Protein AF-A0A2Z4LRE9-F1 (afdb_monomer_lite)

Sequence (389 aa):
MIFDFIHDRKFKEILERDYNELTSCFTTKSSKSILLLSGSIVESVLTDFFIENLPTGKSKNDILKSNLGTLLDFAETVKLITSKEKQLAVIIKDYRNLIHPGKEVRTKEEFDFETAKLAKILLDIILKKLRTNHFDKYGYSANETLEKLKNDWEFQSVYGMVITKLHKNEREKLLTELIKIEQTIKSNFEHYKLMSDYDPKSEISELGNLEEIKPRIQELKPLLSNDIITDQLAELKDAVIRGESIKVLSLYNLFHEEIGQLDKDDQEMIAIYMLSLYESIFEDSRDLANDKTYSTIGKYIHTKRGKEKLQTLAEFCVVHFGGDEWHVGHQMDVFQQIFNSVSTDTQDDLKKGITDFMPKERDKVSKYGLWPFYDEAVKRNIIDEKYSS

Organism: NCBI:txid1383885

Structure (mmCIF, N/CA/C/O backbone):
data_AF-A0A2Z4LRE9-F1
#
_entry.id   AF-A0A2Z4LRE9-F1
#
loop_
_atom_site.group_PDB
_atom_site.id
_atom_site.type_symbol
_atom_site.label_atom_id
_atom_site.label_alt_id
_atom_site.label_comp_id
_atom_site.label_asym_id
_atom_site.label_entity_id
_atom_site.label_seq_id
_atom_site.pdbx_PDB_ins_code
_atom_site.Cartn_x
_atom_site.Cartn_y
_atom_site.Cartn_z
_atom_site.occupancy
_atom_site.B_iso_or_equiv
_atom_site.auth_seq_id
_atom_site.auth_comp_id
_atom_site.auth_asym_id
_atom_site.auth_atom_id
_atom_site.pdbx_PDB_model_num
ATOM 1 N N . MET A 1 1 ? -9.048 7.027 18.009 1.00 56.84 1 MET A N 1
ATOM 2 C CA . MET A 1 1 ? -10.535 6.994 17.933 1.00 56.84 1 MET A CA 1
ATOM 3 C C . MET A 1 1 ? -11.052 6.179 19.115 1.00 56.84 1 MET A C 1
ATOM 5 O O . MET A 1 1 ? -10.321 5.309 19.557 1.00 56.84 1 MET A O 1
ATOM 9 N N . ILE A 1 2 ? -12.256 6.433 19.650 1.00 72.38 2 ILE A N 1
ATOM 10 C CA . ILE A 1 2 ? -12.748 5.760 20.881 1.00 72.38 2 ILE A CA 1
ATOM 11 C C . ILE A 1 2 ? -12.855 4.233 20.716 1.00 72.38 2 ILE A C 1
ATOM 13 O O . ILE A 1 2 ? -12.586 3.515 21.669 1.00 72.38 2 ILE A O 1
ATOM 17 N N . PHE A 1 3 ? -13.177 3.748 19.513 1.00 84.44 3 PHE A N 1
ATOM 18 C CA . PHE A 1 3 ? -13.385 2.327 19.196 1.00 84.44 3 PHE A CA 1
ATOM 19 C C . PHE A 1 3 ? -12.357 1.789 18.190 1.00 84.44 3 PHE A C 1
ATOM 21 O O . PHE A 1 3 ? -12.672 0.972 17.328 1.00 84.44 3 PHE A O 1
ATOM 28 N N . ASP A 1 4 ? -11.117 2.280 18.245 1.00 71.12 4 ASP A N 1
ATOM 29 C CA . ASP A 1 4 ? -10.051 1.804 17.355 1.00 71.12 4 ASP A CA 1
ATOM 30 C C . ASP A 1 4 ? -9.675 0.331 17.581 1.00 71.12 4 ASP A C 1
ATOM 32 O O . ASP A 1 4 ? -9.258 -0.324 16.632 1.00 71.12 4 ASP A O 1
ATOM 36 N N . PHE A 1 5 ? -9.911 -0.194 18.781 1.00 75.38 5 PHE A N 1
ATOM 37 C CA . PHE A 1 5 ? -9.642 -1.573 19.192 1.00 75.38 5 PHE A CA 1
ATOM 38 C C . PHE A 1 5 ? -10.767 -2.585 18.868 1.00 75.38 5 PHE A C 1
ATOM 40 O O . PHE A 1 5 ? -10.692 -3.728 19.310 1.00 75.38 5 PHE A O 1
ATOM 47 N N . ILE A 1 6 ? -11.815 -2.181 18.138 1.00 81.62 6 ILE A N 1
ATOM 48 C CA . ILE A 1 6 ? -12.929 -3.061 17.735 1.00 81.62 6 ILE A CA 1
ATOM 49 C C . ILE A 1 6 ? -12.593 -3.803 16.433 1.00 81.62 6 ILE A C 1
ATOM 51 O O . ILE A 1 6 ? -12.037 -3.217 15.497 1.00 81.62 6 ILE A O 1
ATOM 55 N N . HIS A 1 7 ? -12.928 -5.093 16.385 1.00 69.38 7 HIS A N 1
ATOM 56 C CA . HIS A 1 7 ? -12.509 -6.047 15.363 1.00 69.38 7 HIS A CA 1
ATOM 57 C C . HIS A 1 7 ? -13.444 -6.046 14.152 1.00 69.38 7 HIS A C 1
ATOM 59 O O . HIS A 1 7 ? -13.005 -5.860 13.017 1.00 69.38 7 HIS A O 1
ATOM 65 N N . ASP A 1 8 ? -14.741 -6.227 14.379 1.00 78.31 8 ASP A N 1
ATOM 66 C CA . ASP A 1 8 ? -15.731 -6.292 13.313 1.00 78.31 8 ASP A CA 1
ATOM 67 C C . ASP A 1 8 ? -16.181 -4.880 12.904 1.00 78.31 8 ASP A C 1
ATOM 69 O O . ASP A 1 8 ? -16.630 -4.064 13.716 1.00 78.31 8 ASP A O 1
ATOM 73 N N . ARG A 1 9 ? -16.073 -4.580 11.604 1.00 76.88 9 ARG A N 1
ATOM 74 C CA . ARG A 1 9 ? -16.429 -3.268 11.048 1.00 76.88 9 ARG A CA 1
ATOM 75 C C . ARG A 1 9 ? -17.883 -2.886 11.335 1.00 76.88 9 ARG A C 1
ATOM 77 O O . ARG A 1 9 ? -18.144 -1.723 11.629 1.00 76.88 9 ARG A O 1
ATOM 84 N N . LYS A 1 10 ? -18.821 -3.838 11.292 1.00 84.44 10 LYS A N 1
ATOM 85 C CA . LYS A 1 10 ? -20.236 -3.563 11.586 1.00 84.44 10 LYS A CA 1
ATOM 86 C C . LYS A 1 10 ? -20.422 -3.245 13.063 1.00 84.44 10 LYS A C 1
ATOM 88 O O . LYS A 1 10 ? -21.151 -2.312 13.382 1.00 84.44 10 LYS A O 1
ATOM 93 N N . PHE A 1 11 ? -19.745 -3.967 13.961 1.00 86.50 11 PHE A N 1
ATOM 94 C CA . PHE A 1 11 ? -19.735 -3.618 15.386 1.00 86.50 11 PHE A CA 1
ATOM 95 C C . PHE A 1 11 ? -19.174 -2.218 15.612 1.00 86.50 11 PHE A C 1
ATOM 97 O O . PHE A 1 11 ? -19.768 -1.446 16.359 1.00 86.50 11 PHE A O 1
ATOM 104 N N . LYS A 1 12 ? -18.077 -1.860 14.938 1.00 84.56 12 LYS A N 1
ATOM 105 C CA . LYS A 1 12 ? -17.486 -0.523 15.036 1.00 84.56 12 LYS A CA 1
ATOM 106 C C . LYS A 1 12 ? -18.455 0.570 14.576 1.00 84.56 12 LYS A C 1
ATOM 108 O O . LYS A 1 12 ? -18.666 1.527 15.314 1.00 84.56 12 LYS A O 1
ATOM 113 N N . GLU A 1 13 ? -19.075 0.411 13.408 1.00 86.75 13 GLU A N 1
ATOM 114 C CA . GLU A 1 13 ? -20.064 1.362 12.877 1.00 86.75 13 GLU A CA 1
ATOM 115 C C . GLU A 1 13 ? -21.269 1.518 13.828 1.00 86.75 13 GLU A C 1
ATOM 117 O O . GLU A 1 13 ? -21.722 2.635 14.087 1.00 86.75 13 GLU A O 1
ATOM 122 N N . ILE A 1 14 ? -21.754 0.411 14.407 1.00 92.31 14 ILE A N 1
ATOM 123 C CA . ILE A 1 14 ? -22.823 0.418 15.418 1.00 92.31 14 ILE A CA 1
ATOM 124 C C . ILE A 1 14 ? -22.378 1.155 16.685 1.00 92.31 14 ILE A C 1
ATOM 126 O O . ILE A 1 14 ? -23.109 2.005 17.184 1.00 92.31 14 ILE A O 1
ATOM 130 N N . LEU A 1 15 ? -21.182 0.863 17.196 1.00 93.62 15 LEU A N 1
ATOM 131 C CA . LEU A 1 15 ? -20.642 1.470 18.412 1.00 93.62 15 LEU A CA 1
ATOM 132 C C . LEU A 1 15 ? -20.422 2.976 18.259 1.00 93.62 15 LEU A C 1
ATOM 134 O O . LEU A 1 15 ? -20.769 3.739 19.158 1.00 93.62 15 LEU A O 1
ATOM 138 N N . GLU A 1 16 ? -19.881 3.419 17.123 1.00 92.50 16 GLU A N 1
ATOM 139 C CA . GLU A 1 16 ? -19.692 4.841 16.825 1.00 92.50 16 GLU A CA 1
ATOM 140 C C . GLU A 1 16 ? -21.036 5.572 16.729 1.00 92.50 16 GLU A C 1
ATOM 142 O O . GLU A 1 16 ? -21.199 6.639 17.326 1.00 92.50 16 GLU A O 1
ATOM 147 N N . ARG A 1 17 ? -22.028 4.975 16.055 1.00 94.56 17 ARG A N 1
ATOM 148 C CA . ARG A 1 17 ? -23.401 5.498 16.013 1.00 94.56 17 ARG A CA 1
ATOM 149 C C . ARG A 1 17 ? -24.005 5.609 17.416 1.00 94.56 17 ARG A C 1
ATOM 151 O O . ARG A 1 17 ? -24.466 6.687 17.789 1.00 94.56 17 ARG A O 1
ATOM 158 N N . ASP A 1 18 ? -23.982 4.528 18.191 1.00 95.69 18 ASP A N 1
ATOM 159 C CA . ASP A 1 18 ? -24.621 4.452 19.510 1.00 95.69 18 ASP A CA 1
ATOM 160 C C . ASP A 1 18 ? -23.946 5.387 20.523 1.00 95.69 18 ASP A C 1
ATOM 162 O O . ASP A 1 18 ? -24.611 5.990 21.364 1.00 95.69 18 ASP A O 1
ATOM 166 N N . TYR A 1 19 ? -22.625 5.563 20.437 1.00 94.62 19 TYR A N 1
ATOM 167 C CA . TYR A 1 19 ? -21.893 6.498 21.292 1.00 94.62 19 TYR A CA 1
ATOM 168 C C . TYR A 1 19 ? -22.161 7.966 20.925 1.00 94.62 19 TYR A C 1
ATOM 170 O O . TYR A 1 19 ? -22.249 8.829 21.807 1.00 94.62 19 TYR A O 1
ATOM 178 N N . ASN A 1 20 ? -22.338 8.268 19.637 1.00 94.81 20 ASN A N 1
ATOM 179 C CA . ASN A 1 20 ? -22.772 9.595 19.200 1.00 94.81 20 ASN A CA 1
ATOM 180 C C . ASN A 1 20 ? -24.191 9.896 19.706 1.00 94.81 20 ASN A C 1
ATOM 182 O O . ASN A 1 20 ? -24.424 10.964 20.275 1.00 94.81 20 ASN A O 1
ATOM 186 N N . GLU A 1 21 ? -25.107 8.931 19.603 1.00 96.56 21 GLU A N 1
ATOM 187 C CA . GLU A 1 21 ? -26.462 9.042 20.154 1.00 96.56 21 GLU A CA 1
ATOM 188 C C . GLU A 1 21 ? -26.450 9.213 21.682 1.00 96.56 21 GLU A C 1
ATOM 190 O O . GLU A 1 21 ? -27.139 10.086 22.217 1.00 96.56 21 GLU A O 1
ATOM 195 N N . LEU A 1 22 ? -25.614 8.446 22.392 1.00 95.88 22 LEU A N 1
ATOM 196 C CA . LEU A 1 22 ? -25.400 8.580 23.834 1.00 95.88 22 LEU A CA 1
ATOM 197 C C . LEU A 1 22 ? -24.969 10.005 24.195 1.00 95.88 22 LEU A C 1
ATOM 199 O O . LEU A 1 22 ? -25.464 10.581 25.165 1.00 95.88 22 LEU A O 1
ATOM 203 N N . THR A 1 23 ? -24.057 10.579 23.411 1.00 94.25 23 THR A N 1
ATOM 204 C CA . THR A 1 23 ? -23.549 11.939 23.612 1.00 94.25 23 THR A CA 1
ATOM 205 C C . THR A 1 23 ? -24.655 12.976 23.418 1.00 94.25 23 THR A C 1
ATOM 207 O O . THR A 1 23 ? -24.805 13.873 24.248 1.00 94.25 23 THR A O 1
ATOM 210 N N . SER A 1 24 ? -25.492 12.823 22.388 1.00 96.25 24 SER A N 1
ATOM 211 C CA . SER A 1 24 ? -26.677 13.668 22.197 1.00 96.25 24 SER A CA 1
ATOM 212 C C . SER A 1 24 ? -27.665 13.549 23.361 1.00 96.25 24 SER A C 1
ATOM 214 O O . SER A 1 24 ? -28.077 14.571 23.910 1.00 96.25 24 SER A O 1
ATOM 216 N N . CYS A 1 25 ? -27.975 12.322 23.798 1.00 96.38 25 CYS A N 1
ATOM 217 C CA . CYS A 1 25 ? -28.848 12.058 24.945 1.00 96.38 25 CYS A CA 1
ATOM 218 C C . CYS A 1 25 ? -28.308 12.686 26.235 1.00 96.38 25 CYS A C 1
ATOM 220 O O . CYS A 1 25 ? -29.076 13.168 27.067 1.00 96.38 25 CYS A O 1
ATOM 222 N N . PHE A 1 26 ? -26.985 12.690 26.407 1.00 95.12 26 PHE A N 1
ATOM 223 C CA . PHE A 1 26 ? -26.325 13.333 27.536 1.00 95.12 26 PHE A CA 1
ATOM 224 C C . PHE A 1 26 ? -26.539 14.850 27.531 1.00 95.12 26 PHE A C 1
ATOM 226 O O . PHE A 1 26 ? -26.926 15.412 28.557 1.00 95.12 26 PHE A O 1
ATOM 233 N N . THR A 1 27 ? -26.383 15.506 26.377 1.00 95.06 27 THR A N 1
ATOM 234 C CA . THR A 1 27 ? -26.631 16.950 26.223 1.00 95.06 27 THR A CA 1
ATOM 235 C C . THR A 1 27 ? -28.100 17.313 26.465 1.00 95.06 27 THR A C 1
ATOM 237 O O . THR A 1 27 ? -28.386 18.337 27.085 1.00 95.06 27 THR A O 1
ATOM 240 N N . THR A 1 28 ? -29.044 16.466 26.043 1.00 96.38 28 THR A N 1
ATOM 241 C CA . THR A 1 28 ? -30.490 16.675 26.253 1.00 96.38 28 THR A CA 1
ATOM 242 C C . THR A 1 28 ? -31.007 16.163 27.599 1.00 96.38 28 THR A C 1
ATOM 244 O O . THR A 1 28 ? -32.202 16.267 27.871 1.00 96.38 28 THR A O 1
ATOM 247 N N . LYS A 1 29 ? -30.131 15.621 28.455 1.00 96.06 29 LYS A N 1
ATOM 248 C CA . LYS A 1 29 ? -30.470 15.030 29.762 1.00 96.06 29 LYS A CA 1
ATOM 249 C C . LYS A 1 29 ? -31.503 13.898 29.693 1.00 96.06 29 LYS A C 1
ATOM 251 O O . LYS A 1 29 ? -32.319 13.720 30.595 1.00 96.06 29 LYS A O 1
ATOM 256 N N . SER A 1 30 ? -31.458 13.096 28.635 1.00 95.19 30 SER A N 1
ATOM 257 C CA . SER A 1 30 ? -32.344 11.948 28.427 1.00 95.19 30 SER A CA 1
ATOM 258 C C . SER A 1 30 ? -31.875 10.734 29.245 1.00 95.19 30 SER A C 1
ATOM 260 O O . SER A 1 30 ? -31.320 9.779 28.702 1.00 95.19 30 SER A O 1
ATOM 262 N N . SER A 1 31 ? -32.093 10.769 30.566 1.00 93.44 31 SER A N 1
ATOM 263 C CA . SER A 1 31 ? -31.517 9.826 31.542 1.00 93.44 31 SER A CA 1
ATOM 264 C C . SER A 1 31 ? -31.721 8.352 31.196 1.00 93.44 31 SER A C 1
ATOM 266 O O . SER A 1 31 ? -30.763 7.584 31.211 1.00 93.44 31 SER A O 1
ATOM 268 N N . LYS A 1 32 ? -32.944 7.953 30.821 1.00 90.06 32 LYS A N 1
ATOM 269 C CA . LYS A 1 32 ? -33.243 6.553 30.482 1.00 90.06 32 LYS A CA 1
ATOM 270 C C . LYS A 1 32 ? -32.414 6.081 29.285 1.00 90.06 32 LYS A C 1
ATOM 272 O O . LYS A 1 32 ? -31.768 5.045 29.371 1.00 90.06 32 LYS A O 1
ATOM 277 N N . SER A 1 33 ? -32.358 6.863 28.208 1.00 93.62 33 SER A N 1
ATOM 278 C CA . SER A 1 33 ? -31.571 6.530 27.013 1.00 93.62 33 SER A CA 1
ATOM 279 C C . SER A 1 33 ? -30.080 6.413 27.319 1.00 93.62 33 SER A C 1
ATOM 281 O O . SER A 1 33 ? -29.439 5.475 26.855 1.00 93.62 33 SER A O 1
ATOM 283 N N . ILE A 1 34 ? -29.539 7.304 28.159 1.00 94.75 34 ILE A N 1
ATOM 284 C CA . ILE A 1 34 ? -28.129 7.255 28.573 1.00 94.75 34 ILE A CA 1
ATOM 285 C C . ILE A 1 34 ? -27.811 5.928 29.273 1.00 94.75 34 ILE A C 1
ATOM 287 O O . ILE A 1 34 ? -26.813 5.284 28.951 1.00 94.75 34 ILE A O 1
ATOM 291 N N . LEU A 1 35 ? -28.669 5.497 30.203 1.00 91.44 35 LEU A N 1
ATOM 292 C CA . LEU A 1 35 ? -28.510 4.231 30.924 1.00 91.44 35 LEU A CA 1
ATOM 293 C C . LEU A 1 35 ? -28.555 3.023 29.975 1.00 91.44 35 LEU A C 1
ATOM 295 O O . LEU A 1 35 ? -27.710 2.130 30.062 1.00 91.44 35 LEU A O 1
ATOM 299 N N . LEU A 1 36 ? -29.515 3.015 29.044 1.00 91.25 36 LEU A N 1
ATOM 300 C CA . LEU A 1 36 ? -29.693 1.937 28.067 1.00 91.25 36 LEU A CA 1
ATOM 301 C C . LEU A 1 36 ? -28.503 1.817 27.114 1.00 91.25 36 LEU A C 1
ATOM 303 O O . LEU A 1 36 ? -27.931 0.732 26.978 1.00 91.25 36 LEU A O 1
ATOM 307 N N . LEU A 1 37 ? -28.119 2.931 26.490 1.00 93.69 37 LEU A N 1
ATOM 308 C CA . LEU A 1 37 ? -27.018 2.983 25.533 1.00 93.69 37 LEU A CA 1
ATOM 309 C C . LEU A 1 37 ? -25.689 2.644 26.211 1.00 93.69 37 LEU A C 1
ATOM 311 O O . LEU A 1 37 ? -24.919 1.865 25.660 1.00 93.69 37 LEU A O 1
ATOM 315 N N . SER A 1 38 ? -25.456 3.110 27.445 1.00 93.25 38 SER A N 1
ATOM 316 C CA . SER A 1 38 ? -24.237 2.760 28.191 1.00 93.25 38 SER A CA 1
ATOM 317 C C . SER A 1 38 ? -24.090 1.248 28.371 1.00 93.25 38 SER A C 1
ATOM 319 O O . SER A 1 38 ? -23.017 0.699 28.130 1.00 93.25 38 SER A O 1
ATOM 321 N N . GLY A 1 39 ? -25.169 0.545 28.732 1.00 91.88 39 GLY A N 1
ATOM 322 C CA . GLY A 1 39 ? -25.138 -0.915 28.845 1.00 91.88 39 GLY A CA 1
ATOM 323 C C . GLY A 1 39 ? -24.977 -1.630 27.505 1.00 91.88 39 GLY A C 1
ATOM 324 O O . GLY A 1 39 ? -24.231 -2.604 27.425 1.00 91.88 39 GLY A O 1
ATOM 325 N N . SER A 1 40 ? -25.644 -1.140 26.457 1.00 92.31 40 SER A N 1
ATOM 326 C CA . SER A 1 40 ? -25.550 -1.705 25.103 1.00 92.31 40 SER A CA 1
ATOM 327 C C . SER A 1 40 ? -24.138 -1.591 24.520 1.00 92.31 40 SER A C 1
ATOM 329 O O . SER A 1 40 ? -23.632 -2.542 23.923 1.00 92.31 40 SER A O 1
ATOM 331 N N . ILE A 1 41 ? -23.471 -0.454 24.742 1.00 94.19 41 ILE A N 1
ATOM 332 C CA . ILE A 1 41 ? -22.109 -0.202 24.262 1.00 94.19 41 ILE A CA 1
ATOM 333 C C . ILE A 1 41 ? -21.116 -1.135 24.963 1.00 94.19 41 ILE A C 1
ATOM 335 O O . ILE A 1 41 ? -20.341 -1.797 24.279 1.00 94.19 41 ILE A O 1
ATOM 339 N N . VAL A 1 42 ? -21.161 -1.266 26.300 1.00 91.69 42 VAL A N 1
ATOM 340 C CA . VAL A 1 42 ? -20.273 -2.215 27.011 1.00 91.69 42 VAL A CA 1
ATOM 341 C C . VAL A 1 42 ? -20.499 -3.649 26.526 1.00 91.69 42 VAL A C 1
ATOM 343 O O . VAL A 1 42 ? -19.534 -4.373 26.289 1.00 91.69 42 VAL A O 1
ATOM 346 N N . GLU A 1 43 ? -21.760 -4.061 26.353 1.00 92.56 43 GLU A N 1
ATOM 347 C CA . GLU A 1 43 ? -22.096 -5.396 25.841 1.00 92.56 43 GLU A CA 1
ATOM 348 C C . GLU A 1 43 ? -21.514 -5.623 24.446 1.00 92.56 43 GLU A C 1
ATOM 350 O O . GLU A 1 43 ? -20.870 -6.644 24.211 1.00 92.56 43 GLU A O 1
ATOM 355 N N . SER A 1 44 ? -21.685 -4.657 23.546 1.00 93.12 44 SER A N 1
ATOM 356 C CA . SER A 1 44 ? -21.213 -4.744 22.164 1.00 93.12 44 SER A CA 1
ATOM 357 C C . SER A 1 44 ? -19.687 -4.808 22.082 1.00 93.12 44 SER A C 1
ATOM 359 O O . SER A 1 44 ? -19.153 -5.641 21.355 1.00 93.12 44 SER A O 1
ATOM 361 N N . VAL A 1 45 ? -18.979 -4.006 22.884 1.00 90.88 45 VAL A N 1
ATOM 362 C CA . VAL A 1 45 ? -17.509 -4.030 22.951 1.00 90.88 45 VAL A CA 1
ATOM 363 C C . VAL A 1 45 ? -16.987 -5.375 23.460 1.00 90.88 45 VAL A C 1
ATOM 365 O O . VAL A 1 45 ? -16.063 -5.941 22.880 1.00 90.88 45 VAL A O 1
ATOM 368 N N . LEU A 1 46 ? -17.567 -5.908 24.538 1.00 90.81 46 LEU A N 1
ATOM 369 C CA . LEU A 1 46 ? -17.145 -7.206 25.071 1.00 90.81 46 LEU A CA 1
ATOM 370 C C . LEU A 1 46 ? -17.508 -8.358 24.129 1.00 90.81 46 LEU A C 1
ATOM 372 O O . LEU A 1 46 ? -16.763 -9.330 24.039 1.00 90.81 46 LEU A O 1
ATOM 376 N N . THR A 1 47 ? -18.638 -8.251 23.429 1.00 92.56 47 THR A N 1
ATOM 377 C CA . THR A 1 47 ? -19.062 -9.238 22.430 1.00 92.56 47 THR A CA 1
ATOM 378 C C . THR A 1 47 ? -18.039 -9.326 21.308 1.00 92.56 47 THR A C 1
ATOM 380 O O . THR A 1 47 ? -17.541 -10.416 21.043 1.00 92.56 47 THR A O 1
ATOM 383 N N . ASP A 1 48 ? -17.682 -8.193 20.701 1.00 89.38 48 ASP A N 1
ATOM 384 C CA . ASP A 1 48 ? -16.650 -8.124 19.664 1.00 89.38 48 ASP A CA 1
ATOM 385 C C . ASP A 1 48 ? -15.322 -8.727 20.152 1.00 89.38 48 ASP A C 1
ATOM 387 O O . ASP A 1 48 ? -14.791 -9.648 19.532 1.00 89.38 48 ASP A O 1
ATOM 391 N N . PHE A 1 49 ? -14.862 -8.315 21.339 1.00 86.06 49 PHE A N 1
ATOM 392 C CA . PHE A 1 49 ? -13.636 -8.837 21.939 1.00 86.06 49 PHE A CA 1
ATOM 393 C C . PHE A 1 49 ? -13.637 -10.369 22.068 1.00 86.06 49 PHE A C 1
ATOM 395 O O . PHE A 1 49 ? -12.661 -11.025 21.701 1.00 86.06 49 PHE A O 1
ATOM 402 N N . PHE A 1 50 ? -14.716 -10.959 22.595 1.00 88.94 50 PHE A N 1
ATOM 403 C CA . PHE A 1 50 ? -14.792 -12.403 22.841 1.00 88.94 50 PHE A CA 1
ATOM 404 C C . PHE A 1 50 ? -15.119 -13.234 21.604 1.00 88.94 50 PHE A C 1
ATOM 406 O O . PHE A 1 50 ? -14.837 -14.429 21.610 1.00 88.94 50 PHE A O 1
ATOM 413 N N . ILE A 1 51 ? -15.694 -12.644 20.555 1.00 87.50 51 ILE A N 1
ATOM 414 C CA . ILE A 1 51 ? -15.854 -13.321 19.263 1.00 87.50 51 ILE A CA 1
ATOM 415 C C . ILE A 1 51 ? -14.485 -13.679 18.684 1.00 87.50 51 ILE A C 1
ATOM 417 O O . ILE A 1 51 ? -14.315 -14.781 18.164 1.00 87.50 51 ILE A O 1
ATOM 421 N N . GLU A 1 52 ? -13.523 -12.773 18.826 1.00 77.56 52 GLU A N 1
ATOM 422 C CA . GLU A 1 52 ? -12.156 -12.954 18.337 1.00 77.56 52 GLU A CA 1
ATOM 423 C C . GLU A 1 52 ? -11.272 -13.679 19.359 1.00 77.56 52 GLU A C 1
ATOM 425 O O . GLU A 1 52 ? -10.370 -14.434 19.003 1.00 77.56 52 GLU A O 1
ATOM 430 N N . ASN A 1 53 ? -11.577 -13.529 20.650 1.00 78.88 53 ASN A N 1
ATOM 431 C CA . ASN A 1 53 ? -10.865 -14.170 21.752 1.00 78.88 53 ASN A CA 1
ATOM 432 C C . ASN A 1 53 ? -11.765 -15.177 22.471 1.00 78.88 53 ASN A C 1
ATOM 434 O O . ASN A 1 53 ? -12.083 -15.002 23.651 1.00 78.88 53 ASN A O 1
ATOM 438 N N . LEU A 1 54 ? -12.187 -16.224 21.756 1.00 83.94 54 LEU A N 1
ATOM 439 C CA . LEU A 1 54 ? -13.130 -17.209 22.287 1.00 83.94 54 LEU A CA 1
ATOM 440 C C . LEU A 1 54 ? -12.645 -17.779 23.634 1.00 83.94 54 LEU A C 1
ATOM 442 O O . LEU A 1 54 ? -11.571 -18.385 23.699 1.00 83.94 54 LEU A O 1
ATOM 446 N N . PRO A 1 55 ? -13.433 -17.636 24.717 1.00 85.44 55 PRO A N 1
ATOM 447 C CA . PRO A 1 55 ? -13.171 -18.334 25.965 1.00 85.44 55 PRO A CA 1
ATOM 448 C C . PRO A 1 55 ? -13.113 -19.846 25.728 1.00 85.44 55 PRO A C 1
ATOM 450 O O . PRO A 1 55 ? -13.849 -20.384 24.898 1.00 85.44 55 PRO A O 1
ATOM 453 N N . THR A 1 56 ? -12.268 -20.548 26.484 1.00 85.19 56 THR A N 1
ATOM 454 C CA . THR A 1 56 ? -12.065 -21.995 26.334 1.00 85.19 56 THR A CA 1
ATOM 455 C C . THR A 1 56 ? -13.397 -22.753 26.308 1.00 85.19 56 THR A C 1
ATOM 457 O O . THR A 1 56 ? -14.182 -22.687 27.255 1.00 85.19 56 THR A O 1
ATOM 460 N N . GLY A 1 57 ? -13.646 -23.484 25.217 1.00 86.12 57 GLY A N 1
ATOM 461 C CA . GLY A 1 57 ? -14.862 -24.283 25.035 1.00 86.12 57 GLY A CA 1
ATOM 462 C C . GLY A 1 57 ? -16.113 -23.499 24.617 1.00 86.12 57 GLY A C 1
ATOM 463 O O . GLY A 1 57 ? -17.211 -24.043 24.717 1.00 86.12 57 GLY A O 1
ATOM 464 N N . LYS A 1 58 ? -15.982 -22.242 24.171 1.00 90.06 58 LYS A N 1
ATOM 465 C CA . LYS A 1 58 ? -17.085 -21.431 23.632 1.00 90.06 58 LYS A CA 1
ATOM 466 C C . LYS A 1 58 ? -16.949 -21.222 22.128 1.00 90.06 58 LYS A C 1
ATOM 468 O O . LYS A 1 58 ? -15.849 -21.086 21.605 1.00 90.06 58 LYS A O 1
ATOM 473 N N . SER A 1 59 ? -18.085 -21.176 21.443 1.00 91.00 59 SER A N 1
ATOM 474 C CA . SER A 1 59 ? -18.192 -20.817 20.028 1.00 91.00 59 SER A CA 1
ATOM 475 C C . SER A 1 59 ? -18.615 -19.357 19.848 1.00 91.00 59 SER A C 1
ATOM 477 O O . SER A 1 59 ? -19.193 -18.747 20.750 1.00 91.00 59 SER A O 1
ATOM 479 N N . LYS A 1 60 ? -18.420 -18.807 18.643 1.00 88.50 60 LYS A N 1
ATOM 480 C CA . LYS A 1 60 ? -18.906 -17.465 18.265 1.00 88.50 60 LYS A CA 1
ATOM 481 C C . LYS A 1 60 ? -20.408 -17.295 18.528 1.00 88.50 60 LYS A C 1
ATOM 483 O O . LYS A 1 60 ? -20.840 -16.259 19.025 1.00 88.50 60 LYS A O 1
ATOM 488 N N . ASN A 1 61 ? -21.198 -18.337 18.264 1.00 90.88 61 ASN A N 1
ATOM 489 C CA . ASN A 1 61 ? -22.636 -18.337 18.537 1.00 90.88 61 ASN A CA 1
ATOM 490 C C . ASN A 1 61 ? -22.964 -18.291 20.035 1.00 90.88 61 ASN A C 1
ATOM 492 O O . ASN A 1 61 ? -23.991 -17.723 20.401 1.00 90.88 61 ASN A O 1
ATOM 496 N N . ASP A 1 62 ? -22.122 -18.864 20.898 1.00 91.75 62 ASP A N 1
ATOM 497 C CA . ASP A 1 62 ? -22.313 -18.774 22.349 1.00 91.75 62 ASP A CA 1
ATOM 498 C C . ASP A 1 62 ? -22.053 -17.351 22.846 1.00 91.75 62 ASP A C 1
ATOM 500 O O . ASP A 1 62 ? -22.787 -16.848 23.697 1.00 91.75 62 ASP A O 1
ATOM 504 N N . ILE A 1 63 ? -21.045 -16.680 22.279 1.00 93.62 63 ILE A N 1
ATOM 505 C CA . ILE A 1 63 ? -20.731 -15.285 22.608 1.00 93.62 63 ILE A CA 1
ATOM 506 C C . ILE A 1 63 ? -21.852 -14.353 22.153 1.00 93.62 63 ILE A C 1
ATOM 508 O O . ILE A 1 63 ? -22.352 -13.579 22.960 1.00 93.62 63 ILE A O 1
ATOM 512 N N . LEU A 1 64 ? -22.341 -14.502 20.920 1.00 90.88 64 LEU A N 1
ATOM 513 C CA . LEU A 1 64 ? -23.455 -13.702 20.393 1.00 90.88 64 LEU A CA 1
ATOM 514 C C . LEU A 1 64 ? -24.770 -13.869 21.177 1.00 90.88 64 LEU A C 1
ATOM 516 O O . LEU A 1 64 ? -25.624 -12.989 21.137 1.00 90.88 64 LEU A O 1
ATOM 520 N N . LYS A 1 65 ? -24.954 -14.996 21.875 1.00 92.50 65 LYS A N 1
ATOM 521 C CA . LYS A 1 65 ? -26.121 -15.255 22.739 1.00 92.50 65 LYS A CA 1
ATOM 522 C C . LYS A 1 65 ? -25.894 -14.865 24.202 1.00 92.50 65 LYS A C 1
ATOM 524 O O . LYS A 1 65 ? -26.821 -14.968 25.007 1.00 92.50 65 LYS A O 1
ATOM 529 N N . SER A 1 66 ? -24.674 -14.481 24.569 1.00 92.69 66 SER A N 1
ATOM 530 C CA . SER A 1 66 ? -24.336 -14.112 25.940 1.00 92.69 66 SER A CA 1
ATOM 531 C C . SER A 1 66 ? -24.906 -12.737 26.280 1.00 92.69 66 SER A C 1
ATOM 533 O O . SER A 1 66 ? -24.961 -11.845 25.443 1.00 92.69 66 SER A O 1
ATOM 535 N N . ASN A 1 67 ? -25.330 -12.558 27.530 1.00 91.75 67 ASN A N 1
ATOM 536 C CA . ASN A 1 67 ? -25.716 -11.243 28.039 1.00 91.75 67 ASN A CA 1
ATOM 537 C C . ASN A 1 67 ? -24.507 -10.524 28.655 1.00 91.75 67 ASN A C 1
ATOM 539 O O . ASN A 1 67 ? -23.517 -11.163 29.019 1.00 91.75 67 ASN A O 1
ATOM 543 N N . LEU A 1 68 ? -24.626 -9.211 28.864 1.00 91.00 68 LEU A N 1
ATOM 544 C CA . LEU A 1 68 ? -23.598 -8.383 29.498 1.00 91.00 68 LEU A CA 1
ATOM 545 C C . LEU A 1 68 ? -23.042 -8.972 30.804 1.00 91.00 68 LEU A C 1
ATOM 547 O O . LEU A 1 68 ? -21.843 -8.904 31.036 1.00 91.00 68 LEU A O 1
ATOM 551 N N . GLY A 1 69 ? -23.879 -9.576 31.652 1.00 91.56 69 GLY A N 1
ATOM 552 C CA . GLY A 1 69 ? -23.410 -10.197 32.894 1.00 91.56 69 GLY A CA 1
ATOM 553 C C . GLY A 1 69 ? -22.408 -11.322 32.635 1.00 91.56 69 GLY A C 1
ATOM 554 O O . GLY A 1 69 ? -21.314 -11.308 33.186 1.00 91.56 69 GLY A O 1
ATOM 555 N N . THR A 1 70 ? -22.756 -12.238 31.733 1.00 93.25 70 THR A N 1
ATOM 556 C CA . THR A 1 70 ? -21.885 -13.348 31.328 1.00 93.25 70 THR A CA 1
ATOM 557 C C . THR A 1 70 ? -20.599 -12.855 30.660 1.00 93.25 70 THR A C 1
ATOM 559 O O . THR A 1 70 ? -19.521 -13.378 30.930 1.00 93.25 70 THR A O 1
ATOM 562 N N . LEU A 1 71 ? -20.683 -11.814 29.828 1.00 93.19 71 LEU A N 1
ATOM 563 C CA . LEU A 1 71 ? -19.505 -11.218 29.194 1.00 93.19 71 LEU A CA 1
ATOM 564 C C . LEU A 1 71 ? -18.568 -10.560 30.221 1.00 93.19 71 LEU A C 1
ATOM 566 O O . LEU A 1 71 ? -17.350 -10.677 30.106 1.00 93.19 71 LEU A O 1
ATOM 570 N N . LEU A 1 72 ? -19.117 -9.921 31.259 1.00 91.62 72 LEU A N 1
ATOM 571 C CA . LEU A 1 72 ? -18.334 -9.370 32.368 1.00 91.62 72 LEU A CA 1
ATOM 572 C C . LEU A 1 72 ? -17.662 -10.467 33.207 1.00 91.62 72 LEU A C 1
ATOM 574 O O . LEU A 1 72 ? -16.529 -10.283 33.653 1.00 91.62 72 LEU A O 1
ATOM 578 N N . ASP A 1 73 ? -18.321 -11.615 33.393 1.00 92.62 73 ASP A N 1
ATOM 579 C CA . ASP A 1 73 ? -17.722 -12.782 34.054 1.00 92.62 73 ASP A CA 1
ATOM 580 C C . ASP A 1 73 ? -16.517 -13.316 33.263 1.00 92.62 73 ASP A C 1
ATOM 582 O O . ASP A 1 73 ? -15.454 -13.588 33.834 1.00 92.62 73 ASP A O 1
ATOM 586 N N . PHE A 1 74 ? -16.647 -13.424 31.937 1.00 91.56 74 PHE A N 1
ATOM 587 C CA . PHE A 1 74 ? -15.529 -13.802 31.074 1.00 91.56 74 PHE A CA 1
ATOM 588 C C . PHE A 1 74 ? -14.400 -12.771 31.138 1.00 91.56 74 PHE A C 1
ATOM 590 O O . PHE A 1 74 ? -13.239 -13.160 31.267 1.00 91.56 74 PHE A O 1
ATOM 597 N N . ALA A 1 75 ? -14.724 -11.473 31.110 1.00 88.69 75 ALA A N 1
ATOM 598 C CA . ALA A 1 75 ? -13.746 -10.384 31.161 1.00 88.69 75 ALA A CA 1
ATOM 599 C C . ALA A 1 75 ? -12.913 -10.408 32.448 1.00 88.69 75 ALA A C 1
ATOM 601 O O . ALA A 1 75 ? -11.692 -10.255 32.392 1.00 88.69 75 ALA A O 1
ATOM 602 N N . GLU A 1 76 ? -13.538 -10.662 33.597 1.00 89.81 76 GLU A N 1
ATOM 603 C CA . GLU A 1 76 ? -12.822 -10.844 34.863 1.00 89.81 76 GLU A CA 1
ATOM 604 C C . GLU A 1 76 ? -11.933 -12.099 34.828 1.00 89.81 76 GLU A C 1
ATOM 606 O O . GLU A 1 76 ? -10.762 -12.047 35.207 1.00 89.81 76 GLU A O 1
ATOM 611 N N . THR A 1 77 ? -12.455 -13.215 34.306 1.00 89.56 77 THR A N 1
ATOM 612 C CA . THR A 1 77 ? -11.736 -14.501 34.237 1.00 89.56 77 THR A CA 1
ATOM 613 C C . THR A 1 77 ? -10.448 -14.400 33.416 1.00 89.56 77 THR A C 1
ATOM 615 O O . THR A 1 77 ? -9.404 -14.905 33.829 1.00 89.56 77 THR A O 1
ATOM 618 N N . VAL A 1 78 ? -10.488 -13.706 32.273 1.00 84.00 78 VAL A N 1
ATOM 619 C CA . VAL A 1 78 ? -9.312 -13.499 31.405 1.00 84.00 78 VAL A CA 1
ATOM 620 C C . VAL A 1 78 ? -8.450 -12.299 31.819 1.00 84.00 78 VAL A C 1
ATOM 622 O O . VAL A 1 78 ? -7.538 -11.920 31.074 1.00 84.00 78 VAL A O 1
ATOM 625 N N . LYS A 1 79 ? -8.737 -11.716 32.995 1.00 84.56 79 LYS A N 1
ATOM 626 C CA . LYS A 1 79 ? -8.079 -10.537 33.581 1.00 84.56 79 LYS A CA 1
ATOM 627 C C . LYS A 1 79 ? -8.110 -9.298 32.679 1.00 84.56 79 LYS A C 1
ATOM 629 O O . LYS A 1 79 ? -7.208 -8.470 32.740 1.00 84.56 79 LYS A O 1
ATOM 634 N N . LEU A 1 80 ? -9.142 -9.172 31.845 1.00 81.75 80 LEU A N 1
ATOM 635 C CA . LEU A 1 80 ? -9.391 -7.973 31.042 1.00 81.75 80 LEU A CA 1
ATOM 636 C C . LEU A 1 80 ? -9.947 -6.831 31.903 1.00 81.75 80 LEU A C 1
ATOM 638 O O . LEU A 1 80 ? -9.724 -5.666 31.593 1.00 81.75 80 LEU A O 1
ATOM 642 N N . ILE A 1 81 ? -10.646 -7.165 32.988 1.00 85.00 81 ILE A N 1
ATOM 643 C CA . ILE A 1 81 ? -11.088 -6.225 34.023 1.00 85.00 81 ILE A CA 1
ATOM 644 C C . ILE A 1 81 ? -10.809 -6.803 35.412 1.00 85.00 81 ILE A C 1
ATOM 646 O O . ILE A 1 81 ? -10.711 -8.018 35.592 1.00 85.00 81 ILE A O 1
ATOM 650 N N . THR A 1 82 ? -10.699 -5.937 36.414 1.00 86.06 82 THR A N 1
ATOM 651 C CA . THR A 1 82 ? -10.599 -6.343 37.822 1.00 86.06 82 THR A CA 1
ATOM 652 C C . THR A 1 82 ? -11.973 -6.645 38.420 1.00 86.06 82 THR A C 1
ATOM 654 O O . THR A 1 82 ? -13.004 -6.182 37.935 1.00 86.06 82 THR A O 1
ATOM 657 N N . SER A 1 83 ? -11.998 -7.350 39.554 1.00 87.44 83 SER A N 1
ATOM 658 C CA . SER A 1 83 ? -13.250 -7.619 40.277 1.00 87.44 83 SER A CA 1
ATOM 659 C C . SER A 1 83 ? -13.991 -6.341 40.693 1.00 87.44 83 SER A C 1
ATOM 661 O O . SER A 1 83 ? -15.216 -6.259 40.608 1.00 87.44 83 SER A O 1
ATOM 663 N N . LYS A 1 84 ? -13.246 -5.288 41.060 1.00 84.44 84 LYS A N 1
ATOM 664 C CA . LYS A 1 84 ? -13.817 -3.968 41.370 1.00 84.44 84 LYS A CA 1
ATOM 665 C C . LYS A 1 84 ? -14.500 -3.349 40.149 1.00 84.44 84 LYS A C 1
ATOM 667 O O . LYS A 1 84 ? -15.584 -2.793 40.263 1.00 84.44 84 LYS A O 1
ATOM 672 N N . GLU A 1 85 ? -13.885 -3.455 38.975 1.00 82.50 85 GLU A N 1
ATOM 673 C CA . GLU A 1 85 ? -14.460 -2.938 37.726 1.00 82.50 85 GLU A CA 1
ATOM 674 C C . GLU A 1 85 ? -15.689 -3.723 37.290 1.00 82.50 85 GLU A C 1
ATOM 676 O O . GLU A 1 85 ? -16.671 -3.122 36.865 1.00 82.50 85 GLU A O 1
A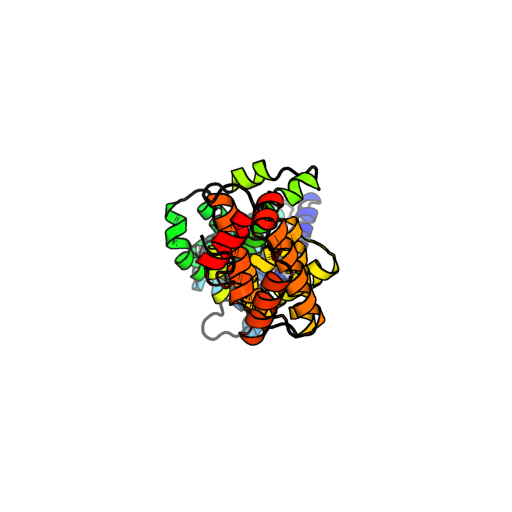TOM 681 N N . LYS A 1 86 ? -15.675 -5.047 37.456 1.00 88.00 86 LYS A N 1
ATOM 682 C CA . LYS A 1 86 ? -16.860 -5.870 37.232 1.00 88.00 86 LYS A CA 1
ATOM 683 C C . LYS A 1 86 ? -18.024 -5.408 38.104 1.00 88.00 86 LYS A C 1
ATOM 685 O O . LYS A 1 86 ? -19.121 -5.229 37.588 1.00 88.00 86 LYS A O 1
ATOM 690 N N . GLN A 1 87 ? -17.794 -5.167 39.396 1.00 85.25 87 GLN A N 1
ATOM 691 C CA . GLN A 1 87 ? -18.835 -4.658 40.297 1.00 85.25 87 GLN A CA 1
ATOM 692 C C . GLN A 1 87 ? -19.402 -3.315 39.817 1.00 85.25 87 GLN A C 1
ATOM 694 O O . GLN A 1 87 ? -20.615 -3.126 39.832 1.00 85.25 87 GLN A O 1
ATOM 699 N N . LEU A 1 88 ? -18.551 -2.415 39.317 1.00 80.44 88 LEU A N 1
ATOM 700 C CA . LEU A 1 88 ? -18.996 -1.153 38.721 1.00 80.44 88 LEU A CA 1
ATOM 701 C C . LEU A 1 88 ? -19.801 -1.363 37.427 1.00 80.44 88 LEU A C 1
ATOM 703 O O . LEU A 1 88 ? -20.808 -0.697 37.210 1.00 80.44 88 LEU A O 1
ATOM 707 N N . ALA A 1 89 ? -19.398 -2.302 36.573 1.00 82.88 89 ALA A N 1
ATOM 708 C CA . ALA A 1 89 ? -20.087 -2.600 35.319 1.00 82.88 89 ALA A CA 1
ATOM 709 C C . ALA A 1 89 ? -21.443 -3.302 35.527 1.00 82.88 89 ALA A C 1
ATOM 711 O O . ALA A 1 89 ? -22.368 -3.118 34.732 1.00 82.88 89 ALA A O 1
ATOM 712 N N . VAL A 1 90 ? -21.596 -4.069 36.613 1.00 83.81 90 VAL A N 1
ATOM 713 C CA . VAL A 1 90 ? -22.880 -4.678 37.003 1.00 83.81 90 VAL A CA 1
ATOM 714 C C . VAL A 1 90 ? -23.945 -3.607 37.257 1.00 83.81 90 VAL A C 1
ATOM 716 O O . VAL A 1 90 ? -25.093 -3.800 36.868 1.00 83.81 90 VAL A O 1
ATOM 719 N N . ILE A 1 91 ? -23.564 -2.441 37.785 1.00 80.38 91 ILE A N 1
ATOM 720 C CA . ILE A 1 91 ? -24.486 -1.311 37.975 1.00 80.38 91 ILE A CA 1
ATOM 721 C C . ILE A 1 91 ? -25.070 -0.851 36.625 1.00 80.38 91 ILE A C 1
ATOM 723 O O . ILE A 1 91 ? -26.277 -0.660 36.496 1.00 80.38 91 ILE A O 1
ATOM 727 N N . ILE A 1 92 ? -24.238 -0.749 35.581 1.00 82.06 92 ILE A N 1
ATOM 728 C CA . ILE A 1 92 ? -24.691 -0.394 34.224 1.00 82.06 92 ILE A CA 1
ATOM 729 C C . ILE A 1 92 ? -25.663 -1.453 33.678 1.00 82.06 92 ILE A C 1
ATOM 731 O O . ILE A 1 92 ? -26.696 -1.117 33.092 1.00 82.06 92 ILE A O 1
ATOM 735 N N . LYS A 1 93 ? -25.360 -2.742 33.885 1.00 83.50 93 LYS A N 1
ATOM 736 C CA . LYS A 1 93 ? -26.245 -3.855 33.505 1.00 83.50 93 LYS A CA 1
ATOM 737 C C . LYS A 1 93 ? -27.612 -3.732 34.182 1.00 83.50 93 LYS A C 1
ATOM 739 O O . LYS A 1 93 ? -28.637 -3.967 33.536 1.00 83.50 93 LYS A O 1
ATOM 744 N N . ASP A 1 94 ? -27.645 -3.410 35.468 1.00 81.06 94 ASP A N 1
ATOM 745 C CA . ASP A 1 94 ? -28.898 -3.333 36.213 1.00 81.06 94 ASP A CA 1
ATOM 746 C C . ASP A 1 94 ? -29.773 -2.179 35.730 1.00 81.06 94 ASP A C 1
ATOM 748 O O . ASP A 1 94 ? -30.953 -2.419 35.450 1.00 81.06 94 ASP A O 1
ATOM 752 N N . TYR A 1 95 ? -29.171 -1.019 35.450 1.00 81.38 95 TYR A N 1
ATOM 753 C CA . TYR A 1 95 ? -29.870 0.115 34.853 1.00 81.38 95 TYR A CA 1
ATOM 754 C C . TYR A 1 95 ? -30.349 -0.134 33.418 1.00 81.38 95 TYR A C 1
ATOM 756 O O . TYR A 1 95 ? -31.467 0.254 33.080 1.00 81.38 95 TYR A O 1
ATOM 764 N N . ARG A 1 96 ? -29.585 -0.843 32.570 1.00 80.94 96 ARG A N 1
ATOM 765 C CA . ARG A 1 96 ? -30.047 -1.219 31.215 1.00 80.94 96 ARG A CA 1
ATOM 766 C C . ARG A 1 96 ? -31.368 -1.995 31.266 1.00 80.94 96 ARG A C 1
ATOM 768 O O . ARG A 1 96 ? -32.254 -1.821 30.433 1.00 80.94 96 ARG A O 1
ATOM 775 N N . ASN A 1 97 ? -31.518 -2.856 32.265 1.00 80.94 97 ASN A N 1
ATOM 776 C CA . ASN A 1 97 ? -32.709 -3.686 32.412 1.00 80.94 97 ASN A CA 1
ATOM 777 C C . ASN A 1 97 ? -33.967 -2.893 32.821 1.00 80.94 97 ASN A C 1
ATOM 779 O O . ASN A 1 97 ? -35.064 -3.456 32.778 1.00 80.94 97 ASN A O 1
ATOM 783 N N . LEU A 1 98 ? -33.842 -1.607 33.177 1.00 80.88 98 LEU A N 1
ATOM 784 C CA . LEU A 1 98 ? -34.976 -0.699 33.400 1.00 80.88 98 LEU A CA 1
ATOM 785 C C . LEU A 1 98 ? -35.689 -0.298 32.097 1.00 80.88 98 LEU A C 1
ATOM 787 O O . LEU A 1 98 ? -36.698 0.407 32.128 1.00 80.88 98 LEU A O 1
ATOM 791 N N . ILE A 1 99 ? -35.240 -0.796 30.936 1.00 80.19 99 ILE A N 1
ATOM 792 C CA . ILE A 1 99 ? -36.052 -0.764 29.712 1.00 80.19 99 ILE A CA 1
ATOM 793 C C . ILE A 1 99 ? -37.397 -1.472 29.901 1.00 80.19 99 ILE A C 1
ATOM 795 O O . ILE A 1 99 ? -38.382 -1.097 29.272 1.00 80.19 99 ILE A O 1
ATOM 799 N N . HIS A 1 100 ? -37.449 -2.483 30.774 1.00 83.56 100 HIS A N 1
ATOM 800 C CA . HIS A 1 100 ? -38.647 -3.264 31.037 1.00 83.56 100 HIS A CA 1
ATOM 801 C C . HIS A 1 100 ? -39.482 -2.608 32.149 1.00 83.56 100 HIS A C 1
ATOM 803 O O . HIS A 1 100 ? -39.078 -2.680 33.314 1.00 83.56 100 HIS A O 1
ATOM 809 N N . PRO A 1 101 ? -40.686 -2.068 31.857 1.00 82.50 101 PRO A N 1
ATOM 810 C CA . PRO A 1 101 ? -41.507 -1.386 32.866 1.00 82.50 101 PRO A CA 1
ATOM 811 C C . PRO A 1 101 ? -41.855 -2.285 34.059 1.00 82.50 101 PRO A C 1
ATOM 813 O O . PRO A 1 101 ? -41.879 -1.848 35.205 1.00 82.50 101 PRO A O 1
ATOM 816 N N . GLY A 1 102 ? -42.052 -3.585 33.814 1.00 85.00 102 GLY A N 1
ATOM 817 C CA . GLY A 1 102 ? -42.308 -4.555 34.878 1.00 85.00 102 GLY A CA 1
ATOM 818 C C . GLY A 1 102 ? -41.127 -4.760 35.834 1.00 85.00 102 GLY A C 1
ATOM 819 O O . GLY A 1 102 ? -41.344 -5.160 36.974 1.00 85.00 102 GLY A O 1
ATOM 820 N N . LYS A 1 103 ? -39.882 -4.495 35.410 1.00 83.38 103 LYS A N 1
ATOM 821 C CA . LYS A 1 103 ? -38.729 -4.512 36.321 1.00 83.38 103 LYS A CA 1
ATOM 822 C C . LYS A 1 103 ? -38.749 -3.270 37.206 1.00 83.38 103 LYS A C 1
ATOM 824 O O . LYS A 1 103 ? -38.686 -3.432 38.416 1.00 83.38 103 LYS A O 1
ATOM 829 N N . GLU A 1 104 ? -38.945 -2.099 36.605 1.00 81.81 104 GLU A N 1
ATOM 830 C CA . GLU A 1 104 ? -39.032 -0.794 37.277 1.00 81.81 104 GLU A CA 1
ATOM 831 C C . GLU A 1 104 ? -40.086 -0.801 38.402 1.00 81.81 104 GLU A C 1
ATOM 833 O O . GLU A 1 104 ? -39.790 -0.460 39.545 1.00 81.81 104 GLU A O 1
ATOM 838 N N . VAL A 1 105 ? -41.282 -1.340 38.132 1.00 85.50 105 VAL A N 1
ATOM 839 C CA . VAL A 1 105 ? -42.357 -1.474 39.136 1.00 85.50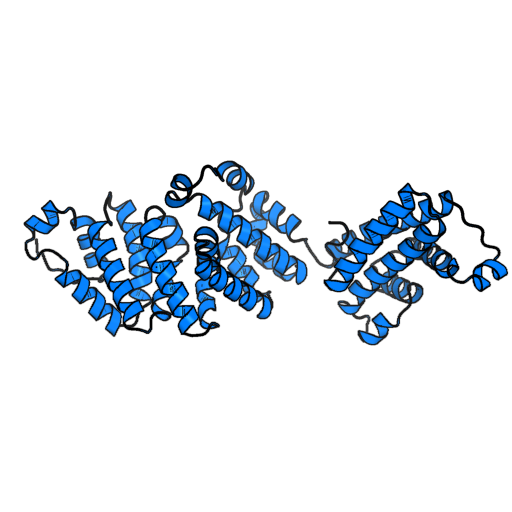 105 VAL A CA 1
ATOM 840 C C . VAL A 1 105 ? -41.977 -2.401 40.299 1.00 85.50 105 VAL A C 1
ATOM 842 O O . VAL A 1 105 ? -42.343 -2.139 41.445 1.00 85.50 105 VAL A O 1
ATOM 845 N N . ARG A 1 106 ? -41.265 -3.503 40.031 1.00 87.00 106 ARG A N 1
ATOM 846 C CA . ARG A 1 106 ? -40.896 -4.484 41.068 1.00 87.00 106 ARG A CA 1
ATOM 847 C C . ARG A 1 106 ? -39.720 -4.026 41.917 1.00 87.00 106 ARG A C 1
ATOM 849 O O . ARG A 1 106 ? -39.722 -4.278 43.117 1.00 87.00 106 ARG A O 1
ATOM 856 N N . THR A 1 107 ? -38.703 -3.435 41.292 1.00 81.12 107 THR A N 1
ATOM 857 C CA . THR A 1 107 ? -37.481 -3.010 41.983 1.00 81.12 107 THR A CA 1
ATOM 858 C C . THR A 1 107 ? -37.666 -1.674 42.686 1.00 81.12 107 THR A C 1
ATOM 860 O O . THR A 1 107 ? -36.954 -1.420 43.652 1.00 81.12 107 THR A O 1
ATOM 863 N N . LYS A 1 108 ? -38.638 -0.855 42.246 1.00 82.44 108 LYS A N 1
ATOM 864 C CA . LYS A 1 108 ? -38.830 0.531 42.701 1.00 82.44 108 LYS A CA 1
ATOM 865 C C . LYS A 1 108 ? -37.549 1.360 42.565 1.00 82.44 108 LYS A C 1
ATOM 867 O O . LYS A 1 108 ? -37.302 2.259 43.362 1.00 82.44 108 LYS A O 1
ATOM 872 N N . GLU A 1 109 ? -36.712 1.010 41.592 1.00 78.62 109 GLU A N 1
ATOM 873 C CA . GLU A 1 109 ? -35.500 1.765 41.301 1.00 78.62 109 GLU A CA 1
ATOM 874 C C . GLU A 1 109 ? -35.886 3.083 40.643 1.00 78.62 109 GLU A C 1
ATOM 876 O O . GLU A 1 109 ? -36.516 3.104 39.585 1.00 78.62 109 GLU A O 1
ATOM 881 N N . GLU A 1 110 ? -35.492 4.177 41.280 1.00 81.75 110 GLU A N 1
ATOM 882 C CA . GLU A 1 110 ? -35.575 5.514 40.713 1.00 81.75 110 GLU A CA 1
ATOM 883 C C . GLU A 1 110 ? -34.247 5.848 40.035 1.00 81.75 110 GLU A C 1
ATOM 885 O O . GLU A 1 110 ? -33.173 5.472 40.507 1.00 81.75 110 GLU A O 1
ATOM 890 N N . PHE A 1 111 ? -34.318 6.559 38.915 1.00 86.06 111 PHE A N 1
ATOM 891 C CA . PHE A 1 111 ? -33.140 7.060 38.225 1.00 86.06 111 PHE A CA 1
ATOM 892 C C . PHE A 1 111 ? -33.357 8.509 37.816 1.00 86.06 111 PHE A C 1
ATOM 894 O O . PHE A 1 111 ? -34.444 8.923 37.412 1.00 86.06 111 PHE A O 1
ATOM 901 N N . ASP A 1 112 ? -32.284 9.276 37.882 1.00 90.12 112 ASP A N 1
ATOM 902 C CA . ASP A 1 112 ? -32.252 10.680 37.515 1.00 90.12 112 ASP A CA 1
ATOM 903 C C . ASP A 1 112 ? -31.071 10.962 36.577 1.00 90.12 112 ASP A C 1
ATOM 905 O O . ASP A 1 112 ? -30.400 10.058 36.064 1.00 90.12 112 ASP A O 1
ATOM 909 N N . PHE A 1 113 ? -30.841 12.239 36.282 1.00 92.88 113 PHE A N 1
ATOM 910 C CA . PHE A 1 113 ? -29.721 12.624 35.434 1.00 92.88 113 PHE A CA 1
ATOM 911 C C . PHE A 1 113 ? -28.357 12.370 36.094 1.00 92.88 113 PHE A C 1
ATOM 913 O O . PHE A 1 113 ? -27.407 12.034 35.389 1.00 92.88 113 PHE A O 1
ATOM 920 N N . GLU A 1 114 ? -28.244 12.454 37.422 1.00 90.75 114 GLU A N 1
ATOM 921 C CA . GLU A 1 114 ? -26.986 12.153 38.120 1.00 90.75 114 GLU A CA 1
ATOM 922 C C . GLU A 1 114 ? -26.646 10.658 38.039 1.00 90.75 114 GLU A C 1
ATOM 924 O O . GLU A 1 114 ? -25.501 10.287 37.773 1.00 90.75 114 GLU A O 1
ATOM 929 N N . THR A 1 115 ? -27.657 9.797 38.137 1.00 87.81 115 THR A N 1
ATOM 930 C CA . THR A 1 115 ? -27.546 8.348 37.926 1.00 87.81 115 THR A CA 1
ATOM 931 C C . THR A 1 115 ? -27.087 8.033 36.501 1.00 87.81 115 THR A C 1
ATOM 933 O O . THR A 1 115 ? -26.151 7.258 36.287 1.00 87.81 115 THR A O 1
ATOM 936 N N . ALA A 1 116 ? -27.697 8.683 35.507 1.00 91.25 116 ALA A N 1
ATOM 937 C CA . ALA A 1 116 ? -27.310 8.552 34.106 1.00 91.25 116 ALA A CA 1
ATOM 938 C C . ALA A 1 116 ? -25.875 9.036 33.845 1.00 91.25 116 ALA A C 1
ATOM 940 O O . ALA A 1 116 ? -25.111 8.394 33.121 1.00 91.25 116 ALA A O 1
ATOM 941 N N . LYS A 1 117 ? -25.478 10.145 34.472 1.00 92.69 117 LYS A N 1
ATOM 942 C CA . LYS A 1 117 ? -24.121 10.680 34.385 1.00 92.69 117 LYS A CA 1
ATOM 943 C C . LYS A 1 117 ? -23.095 9.734 34.986 1.00 92.69 117 LYS A C 1
ATOM 945 O O . LYS A 1 117 ? -22.049 9.525 34.375 1.00 92.69 117 LYS A O 1
ATOM 950 N N . LEU A 1 118 ? -23.408 9.117 36.123 1.00 87.81 118 LEU A N 1
ATOM 951 C CA . LEU A 1 118 ? -22.563 8.085 36.709 1.00 87.81 118 LEU A CA 1
ATOM 952 C C . LEU A 1 118 ? -22.389 6.905 35.746 1.00 87.81 118 LEU A C 1
ATOM 954 O O . LEU A 1 118 ? -21.260 6.488 35.509 1.00 87.81 118 LEU A O 1
ATOM 958 N N . ALA A 1 119 ? -23.469 6.413 35.131 1.00 88.56 119 ALA A N 1
ATOM 959 C CA . ALA A 1 119 ? -23.384 5.320 34.162 1.00 88.56 119 ALA A CA 1
ATOM 960 C C . ALA A 1 119 ? -22.507 5.668 32.949 1.00 88.56 119 ALA A C 1
ATOM 962 O O . ALA A 1 119 ? -21.680 4.848 32.552 1.00 88.56 119 ALA A O 1
ATOM 963 N N . LYS A 1 120 ? -22.619 6.891 32.410 1.00 91.50 120 LYS A N 1
ATOM 964 C CA . LYS A 1 120 ? -21.739 7.354 31.327 1.00 91.50 120 LYS A CA 1
ATOM 965 C C . LYS A 1 120 ? -20.274 7.414 31.773 1.00 91.50 120 LYS A C 1
ATOM 967 O O . LYS A 1 120 ? -19.401 6.942 31.055 1.00 91.50 120 LYS A O 1
ATOM 972 N N . ILE A 1 121 ? -19.990 7.968 32.953 1.00 89.06 121 ILE A N 1
ATOM 973 C CA . ILE A 1 121 ? -18.619 8.025 33.487 1.00 89.06 121 ILE A CA 1
ATOM 974 C C . ILE A 1 121 ? -18.049 6.609 33.638 1.00 89.06 121 ILE A C 1
ATOM 976 O O . ILE A 1 121 ? -16.903 6.358 33.270 1.00 89.06 121 ILE A O 1
ATOM 980 N N . LEU A 1 122 ? -18.850 5.672 34.150 1.00 85.69 122 LEU A N 1
ATOM 981 C CA . LEU A 1 122 ? -18.447 4.275 34.287 1.00 85.69 122 LEU A CA 1
ATOM 982 C C . LEU A 1 122 ? -18.200 3.615 32.927 1.00 85.69 122 LEU A C 1
ATOM 984 O O . LEU A 1 122 ? -17.196 2.920 32.785 1.00 85.69 122 LEU A O 1
ATOM 988 N N . LEU A 1 123 ? -19.048 3.867 31.926 1.00 89.88 123 LEU A N 1
ATOM 989 C CA . LEU A 1 123 ? -18.808 3.447 30.546 1.00 89.88 123 LEU A CA 1
ATOM 990 C C . LEU A 1 123 ? -17.458 3.970 30.045 1.00 89.88 123 LEU A C 1
ATOM 992 O O . LEU A 1 123 ? -16.641 3.174 29.595 1.00 89.88 123 LEU A O 1
ATOM 996 N N . ASP A 1 124 ? -17.205 5.276 30.148 1.00 88.50 124 ASP A N 1
ATOM 997 C CA . ASP A 1 124 ? -15.975 5.897 29.643 1.00 88.50 124 ASP A CA 1
ATOM 998 C C . ASP A 1 124 ? -14.728 5.291 30.325 1.00 88.50 124 ASP A C 1
ATOM 1000 O O . ASP A 1 124 ? -13.718 5.015 29.671 1.00 88.50 124 ASP A O 1
ATOM 1004 N N . ILE A 1 125 ? -14.808 5.017 31.636 1.00 84.75 125 ILE A N 1
ATOM 1005 C CA . ILE A 1 125 ? -13.752 4.329 32.397 1.00 84.75 125 ILE A CA 1
ATOM 1006 C C . ILE A 1 125 ? -13.543 2.902 31.882 1.00 84.75 125 ILE A C 1
ATOM 1008 O O . ILE A 1 125 ? -12.396 2.494 31.679 1.00 84.75 125 ILE A O 1
ATOM 1012 N N . ILE A 1 126 ? -14.624 2.142 31.683 1.00 83.00 126 ILE A N 1
ATOM 1013 C CA . ILE A 1 126 ? -14.562 0.765 31.181 1.00 83.00 126 ILE A CA 1
ATOM 1014 C C . ILE A 1 126 ? -13.967 0.755 29.774 1.00 83.00 126 ILE A C 1
ATOM 1016 O O . ILE A 1 126 ? -13.013 0.024 29.548 1.00 83.00 126 ILE A O 1
ATOM 1020 N N . LEU A 1 127 ? -14.439 1.603 28.857 1.00 87.75 127 LEU A N 1
ATOM 1021 C CA . LEU A 1 127 ? -13.912 1.700 27.493 1.00 87.75 127 LEU A CA 1
ATOM 1022 C C . LEU A 1 127 ? -12.419 2.023 27.485 1.00 87.75 127 LEU A C 1
ATOM 1024 O O . LEU A 1 127 ? -11.648 1.341 26.813 1.00 87.75 127 LEU A O 1
ATOM 1028 N N . LYS A 1 128 ? -11.991 3.015 28.278 1.00 84.44 128 LYS A N 1
ATOM 1029 C CA . LYS A 1 128 ? -10.572 3.363 28.400 1.00 84.44 128 LYS A CA 1
ATOM 1030 C C . LYS A 1 128 ? -9.747 2.177 28.900 1.00 84.44 128 LYS A C 1
ATOM 1032 O O . LYS A 1 128 ? -8.679 1.920 28.359 1.00 84.44 128 LYS A O 1
ATOM 1037 N N . LYS A 1 129 ? -10.235 1.447 29.907 1.00 79.94 129 LYS A N 1
ATOM 1038 C CA . LYS A 1 129 ? -9.531 0.280 30.455 1.00 79.94 129 LYS A CA 1
ATOM 1039 C C . LYS A 1 129 ? -9.502 -0.903 29.506 1.00 79.94 129 LYS A C 1
ATOM 1041 O O . LYS A 1 129 ? -8.448 -1.501 29.360 1.00 79.94 129 LYS A O 1
ATOM 1046 N N . LEU A 1 130 ? -10.619 -1.223 28.859 1.00 80.69 130 LEU A N 1
ATOM 1047 C CA . LEU A 1 130 ? -10.680 -2.281 27.854 1.00 80.69 130 LEU A CA 1
ATOM 1048 C C . LEU A 1 130 ? -9.697 -1.985 26.724 1.00 80.69 130 LEU A C 1
ATOM 1050 O O . LEU A 1 130 ? -8.926 -2.863 26.360 1.00 80.69 130 LEU A O 1
ATOM 1054 N N . ARG A 1 131 ? -9.642 -0.730 26.265 1.00 80.62 131 ARG A N 1
ATOM 1055 C CA . ARG A 1 131 ? -8.652 -0.262 25.294 1.00 80.62 131 ARG A CA 1
ATOM 1056 C C . ARG A 1 131 ? -7.217 -0.436 25.803 1.00 80.62 131 ARG A C 1
ATOM 1058 O O . ARG A 1 131 ? -6.408 -1.044 25.117 1.00 80.62 131 ARG A O 1
ATOM 1065 N N . THR A 1 132 ? -6.894 0.057 27.002 1.00 77.75 132 THR A N 1
ATOM 1066 C CA . THR A 1 132 ? -5.542 -0.061 27.582 1.00 77.75 132 THR A CA 1
ATOM 1067 C C . THR A 1 132 ? -5.130 -1.516 27.787 1.00 77.75 132 THR A C 1
ATOM 1069 O O . THR A 1 132 ? -4.084 -1.909 27.296 1.00 77.75 132 THR A O 1
ATOM 1072 N N . ASN A 1 133 ? -5.964 -2.342 28.419 1.00 74.38 133 ASN A N 1
ATOM 1073 C CA . ASN A 1 133 ? -5.663 -3.757 28.640 1.00 74.38 133 ASN A CA 1
ATOM 1074 C C . ASN A 1 133 ? -5.599 -4.545 27.328 1.00 74.38 133 ASN A C 1
ATOM 1076 O O . ASN A 1 133 ? -4.854 -5.518 27.245 1.00 74.38 133 ASN A O 1
ATOM 1080 N N . HIS A 1 134 ? -6.358 -4.142 26.305 1.00 70.38 134 HIS A N 1
ATOM 1081 C CA . HIS A 1 134 ? -6.213 -4.691 24.964 1.00 70.38 134 HIS A CA 1
ATOM 1082 C C . HIS A 1 134 ? -4.808 -4.396 24.418 1.00 70.38 134 HIS A C 1
ATOM 1084 O O . HIS A 1 134 ? -4.103 -5.316 24.027 1.00 70.38 134 HIS A O 1
ATOM 1090 N N . PHE A 1 135 ? -4.332 -3.154 24.463 1.00 67.75 135 PHE A N 1
ATOM 1091 C CA . PHE A 1 135 ? -2.975 -2.844 23.997 1.00 67.75 135 PHE A CA 1
ATOM 1092 C C . PHE A 1 135 ? -1.873 -3.454 24.887 1.00 67.75 135 PHE A C 1
ATOM 1094 O O . PHE A 1 135 ? -0.933 -4.060 24.381 1.00 67.75 135 PHE A O 1
ATOM 1101 N N . ASP A 1 136 ? -2.028 -3.449 26.211 1.00 67.56 136 ASP A N 1
ATOM 1102 C CA . ASP A 1 136 ? -1.058 -4.061 27.132 1.00 67.56 136 ASP A CA 1
ATOM 1103 C C . ASP A 1 136 ? -0.930 -5.580 26.924 1.00 67.56 136 ASP A C 1
ATOM 1105 O O . ASP A 1 136 ? 0.144 -6.158 27.101 1.00 67.56 136 ASP A O 1
ATOM 1109 N N . LYS A 1 137 ? -2.027 -6.243 26.540 1.00 63.91 137 LYS A N 1
ATOM 1110 C CA . LYS A 1 137 ? -2.065 -7.691 26.303 1.00 63.91 137 LYS A CA 1
ATOM 1111 C C . LYS A 1 137 ? -1.723 -8.076 24.859 1.00 63.91 137 LYS A C 1
ATOM 1113 O O . LYS A 1 137 ? -1.185 -9.163 24.656 1.00 63.91 137 LYS A O 1
ATOM 1118 N N . TYR A 1 138 ? -2.015 -7.217 23.881 1.00 58.81 138 TYR A N 1
ATOM 1119 C CA . TYR A 1 138 ? -1.973 -7.547 22.450 1.00 58.81 138 TYR A CA 1
ATOM 1120 C C . TYR A 1 138 ? -1.051 -6.645 21.604 1.00 58.81 138 TYR A C 1
ATOM 1122 O O . TYR A 1 138 ? -0.956 -6.858 20.404 1.00 58.81 138 TYR A O 1
ATOM 1130 N N . GLY A 1 139 ? -0.308 -5.698 22.185 1.00 68.62 139 GLY A N 1
ATOM 1131 C CA . GLY A 1 139 ? 0.734 -4.928 21.490 1.00 68.62 139 GLY A CA 1
ATOM 1132 C C . GLY A 1 139 ? 0.357 -3.478 21.167 1.00 68.62 139 GLY A C 1
ATOM 1133 O O . GLY A 1 139 ? -0.514 -2.889 21.793 1.00 68.62 139 GLY A O 1
ATOM 1134 N N . TYR A 1 140 ? 1.060 -2.876 20.209 1.00 74.62 140 TYR A N 1
ATOM 1135 C CA . TYR A 1 140 ? 0.892 -1.466 19.838 1.00 74.62 140 TYR A CA 1
ATOM 1136 C C . TYR A 1 140 ? -0.332 -1.246 18.931 1.00 74.62 140 TYR A C 1
ATOM 1138 O O . TYR A 1 140 ? -0.818 -2.171 18.283 1.00 74.62 140 TYR A O 1
ATOM 1146 N N . SER A 1 141 ? -0.826 -0.012 18.849 1.00 81.00 141 SER A N 1
ATOM 1147 C CA . SER A 1 141 ? -1.667 0.431 17.726 1.00 81.00 141 SER A CA 1
ATOM 1148 C C . SER A 1 141 ? -0.822 0.784 16.494 1.00 81.00 141 SER A C 1
ATOM 1150 O O . SER A 1 141 ? 0.390 0.997 16.593 1.00 81.00 141 SER A O 1
ATOM 1152 N N . ALA A 1 142 ? -1.457 0.899 15.326 1.00 87.62 142 ALA A N 1
ATOM 1153 C CA . ALA A 1 142 ? -0.827 1.387 14.100 1.00 87.62 142 ALA A CA 1
ATOM 1154 C C . ALA A 1 142 ? -0.206 2.776 14.309 1.00 87.62 142 ALA A C 1
ATOM 1156 O O . ALA A 1 142 ? 0.955 2.992 13.976 1.00 87.62 142 ALA A O 1
ATOM 1157 N N . ASN A 1 143 ? -0.947 3.687 14.948 1.00 83.25 143 ASN A N 1
ATOM 1158 C CA . ASN A 1 143 ? -0.484 5.049 15.211 1.00 83.25 143 ASN A CA 1
ATOM 1159 C C . ASN A 1 143 ? 0.708 5.071 16.169 1.00 83.25 143 ASN A C 1
ATOM 1161 O O . ASN A 1 143 ? 1.676 5.768 15.908 1.00 83.25 143 ASN A O 1
ATOM 1165 N N . GLU A 1 144 ? 0.680 4.292 17.252 1.00 81.31 144 GLU A N 1
ATOM 1166 C CA . GLU A 1 144 ? 1.832 4.206 18.161 1.00 81.31 144 GLU A CA 1
ATOM 1167 C C . GLU A 1 144 ? 3.045 3.574 17.477 1.00 81.31 144 GLU A C 1
ATOM 1169 O O . GLU A 1 144 ? 4.172 3.998 17.717 1.00 81.31 144 GLU A O 1
ATOM 1174 N N . THR A 1 145 ? 2.824 2.585 16.606 1.00 88.88 145 THR A N 1
ATOM 1175 C CA . THR A 1 145 ? 3.894 1.976 15.806 1.00 88.88 145 THR A CA 1
ATOM 1176 C C . THR A 1 145 ? 4.527 3.013 14.881 1.00 88.88 145 THR A C 1
ATOM 1178 O O . THR A 1 145 ? 5.749 3.103 14.827 1.00 88.88 145 THR A O 1
ATOM 1181 N N . LEU A 1 146 ? 3.718 3.831 14.202 1.00 90.56 146 LEU A N 1
ATOM 1182 C CA . LEU A 1 146 ? 4.202 4.915 13.344 1.00 90.56 146 LEU A CA 1
ATOM 1183 C C . LEU A 1 146 ? 4.930 5.993 14.138 1.00 90.56 146 LEU A C 1
ATOM 1185 O O . LEU A 1 146 ? 6.035 6.365 13.769 1.00 90.56 146 LEU A O 1
ATOM 1189 N N . GLU A 1 147 ? 4.360 6.460 15.247 1.00 85.00 147 GLU A N 1
ATOM 1190 C CA . GLU A 1 147 ? 5.010 7.463 16.092 1.00 85.00 147 GLU A CA 1
ATOM 1191 C C . GLU A 1 147 ? 6.354 6.967 16.625 1.00 85.00 147 GLU A C 1
ATOM 1193 O O . GLU A 1 147 ? 7.317 7.730 16.681 1.00 85.00 147 GLU A O 1
ATOM 1198 N N . LYS A 1 148 ? 6.469 5.677 16.956 1.00 85.25 148 LYS A N 1
ATOM 1199 C CA . LYS A 1 148 ? 7.760 5.094 17.321 1.00 85.25 148 LYS A CA 1
ATOM 1200 C C . LYS A 1 148 ? 8.711 4.981 16.137 1.00 85.25 148 LYS A C 1
ATOM 1202 O O . LYS A 1 148 ? 9.868 5.337 16.288 1.00 85.25 148 LYS A O 1
ATOM 1207 N N . LEU A 1 149 ? 8.248 4.562 14.961 1.00 90.12 149 LEU A N 1
ATOM 1208 C CA . LEU A 1 149 ? 9.088 4.549 13.758 1.00 90.12 149 LEU A CA 1
ATOM 1209 C C . LEU A 1 149 ? 9.651 5.941 13.431 1.00 90.12 149 LEU A C 1
ATOM 1211 O O . LEU A 1 149 ? 10.828 6.063 13.099 1.00 90.12 149 LEU A O 1
ATOM 1215 N N . LYS A 1 150 ? 8.835 6.988 13.568 1.00 89.19 150 LYS A N 1
ATOM 1216 C CA . LYS A 1 150 ? 9.244 8.373 13.310 1.00 89.19 150 LYS A CA 1
ATOM 1217 C C . LYS A 1 150 ? 10.265 8.882 14.326 1.00 89.19 150 LYS A C 1
ATOM 1219 O O . LYS A 1 150 ? 11.212 9.565 13.954 1.00 89.19 150 LYS A O 1
ATOM 1224 N N . ASN A 1 151 ? 10.088 8.555 15.606 1.00 84.44 151 ASN A N 1
ATOM 1225 C CA . ASN A 1 151 ? 10.807 9.232 16.690 1.00 84.44 151 ASN A CA 1
ATOM 1226 C C . ASN A 1 151 ? 11.896 8.384 17.374 1.00 84.44 151 ASN A C 1
ATOM 1228 O O . ASN A 1 151 ? 12.752 8.941 18.057 1.00 84.44 151 ASN A O 1
ATOM 1232 N N . ASP A 1 152 ? 11.893 7.060 17.207 1.00 81.38 152 ASP A N 1
ATOM 1233 C CA . ASP A 1 152 ? 12.765 6.125 17.927 1.00 81.38 152 ASP A CA 1
ATOM 1234 C C . ASP A 1 152 ? 13.583 5.270 16.944 1.00 81.38 152 ASP A C 1
ATOM 1236 O O . ASP A 1 152 ? 13.074 4.357 16.289 1.00 81.38 152 ASP A O 1
ATOM 1240 N N . TRP A 1 153 ? 14.880 5.570 16.841 1.00 81.62 153 TRP A N 1
ATOM 1241 C CA . TRP A 1 153 ? 15.795 4.859 15.945 1.00 81.62 153 TRP A CA 1
ATOM 1242 C C . TRP A 1 153 ? 15.998 3.390 16.357 1.00 81.62 153 TRP A C 1
ATOM 1244 O O . TRP A 1 153 ? 16.182 2.534 15.492 1.00 81.62 153 TRP A O 1
ATOM 1254 N N . GLU A 1 154 ? 15.920 3.064 17.655 1.00 80.62 154 GLU A N 1
ATOM 1255 C CA . GLU A 1 154 ? 16.064 1.685 18.144 1.00 80.62 154 GLU A CA 1
ATOM 1256 C C . GLU A 1 154 ? 14.840 0.851 17.757 1.00 80.62 154 GLU A C 1
ATOM 1258 O O . GLU A 1 154 ? 14.953 -0.342 17.451 1.00 80.62 154 GLU A O 1
ATOM 1263 N N . PHE A 1 155 ? 13.669 1.494 17.692 1.00 84.19 155 PHE A N 1
ATOM 1264 C CA . PHE A 1 155 ? 12.420 0.847 17.304 1.00 84.19 155 PHE A CA 1
ATOM 1265 C C . PHE A 1 155 ? 12.470 0.256 15.890 1.00 84.19 155 PHE A C 1
ATOM 1267 O O . PHE A 1 155 ? 11.887 -0.803 15.648 1.00 84.19 155 PHE A O 1
ATOM 1274 N N . GLN A 1 156 ? 13.222 0.878 14.977 1.00 83.12 156 GLN A N 1
ATOM 1275 C CA . GLN A 1 156 ? 13.412 0.395 13.604 1.00 83.12 156 GLN A CA 1
ATOM 1276 C C . GLN A 1 156 ? 13.952 -1.044 13.569 1.00 83.12 156 GLN A C 1
ATOM 1278 O O . GLN A 1 156 ? 13.523 -1.848 12.745 1.00 83.12 156 GLN A O 1
ATOM 1283 N N . SER A 1 157 ? 14.840 -1.400 14.504 1.00 85.94 157 SER A N 1
ATOM 1284 C CA . SER A 1 157 ? 15.462 -2.733 14.566 1.00 85.94 157 SER A CA 1
ATOM 1285 C C . SER A 1 157 ? 14.529 -3.815 15.117 1.00 85.94 157 SER A C 1
ATOM 1287 O O . SER A 1 157 ? 14.749 -5.003 14.887 1.00 85.94 157 SER A O 1
ATOM 1289 N N . VAL A 1 158 ? 13.487 -3.425 15.857 1.00 86.06 158 VAL A N 1
ATOM 1290 C CA . VAL A 1 158 ? 12.513 -4.348 16.464 1.00 86.06 158 VAL A CA 1
ATOM 1291 C C . VAL A 1 158 ? 11.148 -4.317 15.775 1.00 86.06 158 VAL A C 1
ATOM 1293 O O . VAL A 1 158 ? 10.249 -5.055 16.189 1.00 86.06 158 VAL A O 1
ATOM 1296 N N . TYR A 1 159 ? 10.991 -3.515 14.714 1.00 90.62 159 TYR A N 1
ATOM 1297 C CA . TYR A 1 159 ? 9.744 -3.345 13.965 1.00 90.62 159 TYR A CA 1
ATOM 1298 C C . TYR A 1 159 ? 9.129 -4.687 13.554 1.00 90.62 159 TYR A C 1
ATOM 1300 O O . TYR A 1 159 ? 7.994 -4.970 13.943 1.00 90.62 159 TYR A O 1
ATOM 1308 N N . GLY A 1 160 ? 9.903 -5.556 12.893 1.00 90.56 160 GLY A N 1
ATOM 1309 C CA . GLY A 1 160 ? 9.471 -6.895 12.489 1.00 90.56 160 GLY A CA 1
ATOM 1310 C C . GLY A 1 160 ? 8.908 -7.735 13.643 1.00 90.56 160 GLY A C 1
ATOM 1311 O O . GLY A 1 160 ? 7.898 -8.419 13.494 1.00 90.56 160 GLY A O 1
ATOM 1312 N N . MET A 1 161 ? 9.483 -7.638 14.847 1.00 86.12 161 MET A N 1
ATOM 1313 C CA . MET A 1 161 ? 8.946 -8.331 16.025 1.00 86.12 161 MET A CA 1
ATOM 1314 C C . MET A 1 161 ? 7.643 -7.691 16.518 1.00 86.12 161 MET A C 1
ATOM 1316 O O . MET A 1 161 ? 6.728 -8.399 16.942 1.00 86.12 161 MET A O 1
ATOM 1320 N N . VAL A 1 162 ? 7.532 -6.365 16.469 1.00 85.62 162 VAL A N 1
ATOM 1321 C CA . VAL A 1 162 ? 6.337 -5.640 16.912 1.00 85.62 162 VAL A CA 1
ATOM 1322 C C . VAL A 1 162 ? 5.138 -5.938 16.015 1.00 85.62 162 VAL A C 1
ATOM 1324 O O . VAL A 1 162 ? 4.068 -6.268 16.530 1.00 85.62 162 VAL A O 1
ATOM 1327 N N . ILE A 1 163 ? 5.312 -5.915 14.692 1.00 91.31 163 ILE A N 1
ATOM 1328 C CA . ILE A 1 163 ? 4.215 -6.152 13.740 1.00 91.31 163 ILE A CA 1
ATOM 1329 C C . ILE A 1 163 ? 3.609 -7.555 13.844 1.00 91.31 163 ILE A C 1
ATOM 1331 O O . ILE A 1 163 ? 2.405 -7.723 13.637 1.00 91.31 163 ILE A O 1
ATOM 1335 N N . THR A 1 164 ? 4.393 -8.557 14.263 1.00 88.25 164 THR A N 1
ATOM 1336 C CA . THR A 1 164 ? 3.870 -9.914 14.518 1.00 88.25 164 THR A CA 1
ATOM 1337 C C . THR A 1 164 ? 2.887 -9.952 15.683 1.00 88.25 164 THR A C 1
ATOM 1339 O O . THR A 1 164 ? 1.994 -10.798 15.706 1.00 88.25 164 THR A O 1
ATOM 1342 N N . LYS A 1 165 ? 3.014 -9.016 16.629 1.00 83.12 165 LYS A N 1
ATOM 1343 C CA . LYS A 1 165 ? 2.104 -8.879 17.768 1.00 83.12 165 LYS A CA 1
ATOM 1344 C C . LYS A 1 165 ? 0.920 -7.979 17.454 1.00 83.12 165 LYS A C 1
ATOM 1346 O O . LYS A 1 165 ? -0.108 -8.150 18.089 1.00 83.12 165 LYS A O 1
ATOM 1351 N N . LEU A 1 166 ? 1.034 -7.079 16.470 1.00 83.19 166 LEU A N 1
ATOM 1352 C CA . LEU A 1 166 ? -0.079 -6.221 16.069 1.00 83.19 166 LEU A CA 1
ATOM 1353 C C . LEU A 1 166 ? -1.312 -7.049 15.731 1.00 83.19 166 LEU A C 1
ATOM 1355 O O . LEU A 1 166 ? -1.234 -8.069 15.038 1.00 83.19 166 LEU A O 1
ATOM 1359 N N . HIS A 1 167 ? -2.454 -6.555 16.191 1.00 77.12 167 HIS A N 1
ATOM 1360 C CA . HIS A 1 167 ? -3.748 -7.094 15.824 1.00 77.12 167 HIS A CA 1
ATOM 1361 C C . HIS A 1 167 ? -3.992 -6.951 14.311 1.00 77.12 167 HIS A C 1
ATOM 1363 O O . HIS A 1 167 ? -3.500 -6.000 13.700 1.00 77.12 167 HIS A O 1
ATOM 1369 N N . LYS A 1 168 ? -4.790 -7.850 13.708 1.00 82.62 168 LYS A N 1
ATOM 1370 C CA . LYS A 1 168 ? -5.074 -7.857 12.260 1.00 82.62 168 LYS A CA 1
ATOM 1371 C C . LYS A 1 168 ? -5.471 -6.466 11.757 1.00 82.62 168 LYS A C 1
ATOM 1373 O O . LYS A 1 168 ? -4.772 -5.920 10.916 1.00 82.62 168 LYS A O 1
ATOM 1378 N N . ASN A 1 169 ? -6.491 -5.849 12.355 1.00 79.75 169 ASN A N 1
ATOM 1379 C CA . ASN A 1 169 ? -6.971 -4.517 11.962 1.00 79.75 169 ASN A CA 1
ATOM 1380 C C . ASN A 1 169 ? -5.906 -3.421 12.093 1.00 79.75 169 ASN A C 1
ATOM 1382 O O . ASN A 1 169 ? -5.901 -2.475 11.313 1.00 79.75 169 ASN A O 1
ATOM 1386 N N . GLU A 1 170 ? -5.011 -3.525 13.076 1.00 85.69 170 GLU A N 1
ATOM 1387 C CA . GLU A 1 170 ? -3.921 -2.560 13.232 1.00 85.69 170 GLU A CA 1
ATOM 1388 C C . GLU A 1 170 ? -2.853 -2.756 12.155 1.00 85.69 170 GLU A C 1
ATOM 1390 O O . GLU A 1 170 ? -2.271 -1.774 11.714 1.00 85.69 170 GLU A O 1
ATOM 1395 N N . ARG A 1 171 ? -2.648 -3.979 11.649 1.00 91.25 171 ARG A N 1
ATOM 1396 C CA . ARG A 1 171 ? -1.797 -4.216 10.472 1.00 91.25 171 ARG A CA 1
ATOM 1397 C C . ARG A 1 171 ? -2.395 -3.596 9.212 1.00 91.25 171 ARG A C 1
ATOM 1399 O O . ARG A 1 171 ? -1.670 -2.947 8.470 1.00 91.25 171 ARG A O 1
ATOM 1406 N N . GLU A 1 172 ? -3.702 -3.742 8.986 1.00 92.25 172 GLU A N 1
ATOM 1407 C CA . GLU A 1 172 ? -4.366 -3.145 7.811 1.00 92.25 172 GLU A CA 1
ATOM 1408 C C . GLU A 1 172 ? -4.342 -1.610 7.869 1.00 92.25 172 GLU A C 1
ATOM 1410 O O . GLU A 1 172 ? -4.057 -0.938 6.875 1.00 92.25 172 GLU A O 1
ATOM 1415 N N . LYS A 1 173 ? -4.587 -1.040 9.056 1.00 91.19 173 LYS A N 1
ATOM 1416 C CA . LYS A 1 173 ? -4.456 0.404 9.284 1.00 91.19 173 LYS A CA 1
ATOM 1417 C C . LYS A 1 173 ? -3.018 0.864 9.085 1.00 91.19 173 LYS A C 1
ATOM 1419 O O . LYS A 1 173 ? -2.801 1.856 8.402 1.00 91.19 173 LYS A O 1
ATOM 1424 N N . LEU A 1 174 ? -2.046 0.138 9.638 1.00 94.88 174 LEU A N 1
ATOM 1425 C CA . LEU A 1 174 ? -0.631 0.457 9.482 1.00 94.88 174 LEU A CA 1
ATOM 1426 C C . LEU A 1 174 ? -0.224 0.438 8.008 1.00 94.88 174 LEU A C 1
ATOM 1428 O O . LEU A 1 174 ? 0.437 1.368 7.566 1.00 94.88 174 LEU A O 1
ATOM 1432 N N . LEU A 1 175 ? -0.672 -0.557 7.236 1.00 96.75 175 LEU A N 1
ATOM 1433 C CA . LEU A 1 175 ? -0.463 -0.594 5.790 1.00 96.75 175 LEU A CA 1
ATOM 1434 C C . LEU A 1 175 ? -1.034 0.656 5.113 1.00 96.75 175 LEU A C 1
ATOM 1436 O O . LEU A 1 175 ? -0.339 1.303 4.339 1.00 96.75 175 LEU A O 1
ATOM 1440 N N . THR A 1 176 ? -2.286 0.998 5.421 1.00 95.75 176 THR A N 1
ATOM 1441 C CA . THR A 1 176 ? -2.969 2.163 4.841 1.00 95.75 176 THR A CA 1
ATOM 1442 C C . THR A 1 176 ? -2.201 3.457 5.117 1.00 95.75 176 THR A C 1
ATOM 1444 O O . THR A 1 176 ? -2.028 4.277 4.219 1.00 95.75 176 THR A O 1
ATOM 1447 N N . GLU A 1 177 ? -1.718 3.644 6.343 1.00 95.44 177 GLU A N 1
ATOM 1448 C CA . GLU A 1 177 ? -0.938 4.827 6.706 1.00 95.44 177 GLU A CA 1
ATOM 1449 C C . GLU A 1 177 ? 0.457 4.823 6.064 1.00 95.44 177 GLU A C 1
ATOM 1451 O O . GLU A 1 177 ? 0.887 5.853 5.554 1.00 95.44 177 GLU A O 1
ATOM 1456 N N . LEU A 1 178 ? 1.140 3.675 5.994 1.00 96.25 178 LEU A N 1
ATOM 1457 C CA . LEU A 1 178 ? 2.422 3.564 5.289 1.00 96.25 178 LEU A CA 1
ATOM 1458 C C . LEU A 1 178 ? 2.272 3.870 3.789 1.00 96.25 178 LEU A C 1
ATOM 1460 O O . LEU A 1 178 ? 3.103 4.579 3.232 1.00 96.25 178 LEU A O 1
ATOM 1464 N N . ILE A 1 179 ? 1.189 3.423 3.143 1.00 96.56 179 ILE A N 1
ATOM 1465 C CA . ILE A 1 179 ? 0.884 3.761 1.742 1.00 96.56 179 ILE A CA 1
ATOM 1466 C C . ILE A 1 179 ? 0.676 5.271 1.566 1.00 96.56 179 ILE A C 1
ATOM 1468 O O . ILE A 1 179 ? 1.142 5.837 0.579 1.00 96.56 179 ILE A O 1
ATOM 1472 N N . LYS A 1 180 ? -0.011 5.943 2.499 1.00 94.81 180 LYS A N 1
ATOM 1473 C CA . LYS A 1 180 ? -0.166 7.407 2.447 1.00 94.81 180 LYS A CA 1
ATOM 1474 C C . LYS A 1 180 ? 1.178 8.112 2.567 1.00 94.81 180 LYS A C 1
ATOM 1476 O O . LYS A 1 180 ? 1.438 9.032 1.803 1.00 94.81 180 LYS A O 1
ATOM 1481 N N . ILE A 1 181 ? 2.034 7.655 3.479 1.00 94.50 181 ILE A N 1
ATOM 1482 C CA . ILE A 1 181 ? 3.377 8.217 3.643 1.00 94.50 181 ILE A CA 1
ATOM 1483 C C . ILE A 1 181 ? 4.192 8.033 2.357 1.00 94.50 181 ILE A C 1
ATOM 1485 O O . ILE A 1 181 ? 4.816 8.984 1.896 1.00 94.50 181 ILE A O 1
ATOM 1489 N N . GLU A 1 182 ? 4.124 6.859 1.724 1.00 94.88 182 GLU A N 1
ATOM 1490 C CA . GLU A 1 182 ? 4.748 6.622 0.417 1.00 94.88 182 GLU A CA 1
ATOM 1491 C C . GLU A 1 182 ? 4.228 7.601 -0.650 1.00 94.88 182 GLU A C 1
ATOM 1493 O O . GLU A 1 182 ? 5.010 8.134 -1.432 1.00 94.88 182 GLU A O 1
ATOM 1498 N N . GLN A 1 183 ? 2.920 7.879 -0.685 1.00 94.38 183 GLN A N 1
ATOM 1499 C CA . GLN A 1 183 ? 2.346 8.868 -1.608 1.00 94.38 183 GLN A CA 1
ATOM 1500 C C . GLN A 1 183 ? 2.869 10.278 -1.336 1.00 94.38 183 GLN A C 1
ATOM 1502 O O . GLN A 1 183 ? 3.249 10.969 -2.280 1.00 94.38 183 GLN A O 1
ATOM 1507 N N . THR A 1 184 ? 2.954 10.691 -0.069 1.00 93.12 184 THR A N 1
ATOM 1508 C CA . THR A 1 184 ? 3.542 11.981 0.311 1.00 93.12 184 THR A CA 1
ATOM 1509 C C . THR A 1 184 ? 5.008 12.062 -0.125 1.00 93.12 184 THR A C 1
ATOM 1511 O O . THR A 1 184 ? 5.398 13.046 -0.751 1.00 93.12 184 THR A O 1
ATOM 1514 N N . ILE A 1 185 ? 5.812 11.017 0.101 1.00 91.62 185 ILE A N 1
ATOM 1515 C CA . ILE A 1 185 ? 7.218 10.976 -0.336 1.00 91.62 185 ILE A CA 1
ATOM 1516 C C . ILE A 1 185 ? 7.315 11.087 -1.862 1.00 91.62 185 ILE A C 1
ATOM 1518 O O . ILE A 1 185 ? 8.025 11.953 -2.370 1.00 91.62 185 ILE A O 1
ATOM 1522 N N . LYS A 1 186 ? 6.574 10.264 -2.615 1.00 92.50 186 LYS A N 1
ATOM 1523 C CA . LYS A 1 186 ? 6.632 10.271 -4.087 1.00 92.50 186 LYS A CA 1
ATOM 1524 C C . LYS A 1 186 ? 6.037 11.540 -4.700 1.00 92.50 186 LYS A C 1
ATOM 1526 O O . LYS A 1 186 ? 6.440 11.919 -5.791 1.00 92.50 186 LYS A O 1
ATOM 1531 N N . SER A 1 187 ? 5.142 12.245 -4.007 1.00 92.19 187 SER A N 1
ATOM 1532 C CA . SER A 1 187 ? 4.654 13.560 -4.450 1.00 92.19 187 SER A CA 1
ATOM 1533 C C . SER A 1 187 ? 5.748 14.638 -4.472 1.00 92.19 187 SER A C 1
ATOM 1535 O O . SER A 1 187 ? 5.594 15.650 -5.149 1.00 92.19 187 SER A O 1
ATOM 1537 N N . ASN A 1 188 ? 6.875 14.406 -3.789 1.00 91.88 188 ASN A N 1
ATOM 1538 C CA . ASN A 1 188 ? 8.049 15.278 -3.804 1.00 91.88 188 ASN A CA 1
ATOM 1539 C C . ASN A 1 188 ? 8.979 15.026 -5.006 1.00 91.88 188 ASN A C 1
ATOM 1541 O O . ASN A 1 188 ? 10.063 15.606 -5.058 1.00 91.88 188 ASN A O 1
ATOM 1545 N N . PHE A 1 189 ? 8.598 14.169 -5.951 1.00 92.50 189 PHE A N 1
ATOM 1546 C CA . PHE A 1 189 ? 9.337 13.995 -7.203 1.00 92.50 189 PHE A CA 1
ATOM 1547 C C . PHE A 1 189 ? 9.255 15.273 -8.043 1.00 92.50 189 PHE A C 1
ATOM 1549 O O . PHE A 1 189 ? 8.228 15.963 -8.034 1.00 92.50 189 PHE A O 1
ATOM 1556 N N . GLU A 1 190 ? 10.327 15.597 -8.766 1.00 87.00 190 GLU A N 1
ATOM 1557 C CA . GLU A 1 190 ? 10.454 16.880 -9.479 1.00 87.00 190 GLU A CA 1
ATOM 1558 C C . GLU A 1 190 ? 9.305 17.100 -10.468 1.00 87.00 190 GLU A C 1
ATOM 1560 O O . GLU A 1 190 ? 8.679 18.162 -10.491 1.00 87.00 190 GLU A O 1
ATOM 1565 N N . HIS A 1 191 ? 8.920 16.045 -11.184 1.00 88.50 191 HIS A N 1
ATOM 1566 C CA . HIS A 1 191 ? 7.774 16.056 -12.088 1.00 88.50 191 HIS A CA 1
ATOM 1567 C C . HIS A 1 191 ? 6.480 16.574 -11.435 1.00 88.50 191 HIS A C 1
ATOM 1569 O O . HIS A 1 191 ? 5.761 17.380 -12.027 1.00 88.50 191 HIS A O 1
ATOM 1575 N N . TYR A 1 192 ? 6.178 16.143 -10.207 1.00 88.75 192 TYR A N 1
ATOM 1576 C CA . TYR A 1 192 ? 4.929 16.504 -9.532 1.00 88.75 192 TYR A CA 1
ATOM 1577 C C . TYR A 1 192 ? 4.982 17.881 -8.883 1.00 88.75 192 TYR A C 1
ATOM 1579 O O . TYR A 1 192 ? 3.966 18.579 -8.880 1.00 88.75 192 TYR A O 1
ATOM 1587 N N . LYS A 1 193 ? 6.161 18.317 -8.425 1.00 86.06 193 LYS A N 1
ATOM 1588 C CA . LYS A 1 193 ? 6.372 19.698 -7.960 1.00 86.06 193 LYS A CA 1
ATOM 1589 C C . LYS A 1 193 ? 6.086 20.720 -9.056 1.00 86.06 193 LYS A C 1
ATOM 1591 O O . LYS A 1 193 ? 5.610 21.811 -8.773 1.00 86.06 193 LYS A O 1
ATOM 1596 N N . LEU A 1 194 ? 6.366 20.373 -10.312 1.00 82.19 194 LEU A N 1
ATOM 1597 C CA . LEU A 1 194 ? 6.104 21.247 -11.457 1.00 82.19 194 LEU A CA 1
ATOM 1598 C C . LEU A 1 194 ? 4.627 21.267 -11.878 1.00 82.19 194 LEU A C 1
ATOM 1600 O O . LEU A 1 194 ? 4.206 22.177 -12.591 1.00 82.19 194 LEU A O 1
ATOM 1604 N N . MET A 1 195 ? 3.841 20.273 -11.458 1.00 82.50 195 MET A N 1
ATOM 1605 C CA . MET A 1 195 ? 2.430 20.121 -11.829 1.00 82.50 195 MET A CA 1
ATOM 1606 C C . MET A 1 195 ? 1.445 20.613 -10.763 1.00 82.50 195 MET A C 1
ATOM 1608 O O . MET A 1 195 ? 0.249 20.702 -11.044 1.00 82.50 195 MET A O 1
ATOM 1612 N N . SER A 1 196 ? 1.913 20.903 -9.549 1.00 80.94 196 SER A N 1
ATOM 1613 C CA . SER A 1 196 ? 1.066 21.187 -8.393 1.00 80.94 196 SER A CA 1
ATOM 1614 C C . SER A 1 196 ? 1.650 22.295 -7.519 1.00 80.94 196 SER A C 1
ATOM 1616 O O . SER A 1 196 ? 2.856 22.352 -7.315 1.00 80.94 196 SER A O 1
ATOM 1618 N N . ASP A 1 197 ? 0.784 23.117 -6.920 1.00 80.06 197 ASP A N 1
ATOM 1619 C CA . ASP A 1 197 ? 1.164 24.091 -5.881 1.00 80.06 197 ASP A CA 1
ATOM 1620 C C . ASP A 1 197 ? 1.382 23.435 -4.497 1.00 80.06 197 ASP A C 1
ATOM 1622 O O . ASP A 1 197 ? 1.626 24.112 -3.497 1.00 80.06 197 ASP A O 1
ATOM 1626 N N . TYR A 1 198 ? 1.240 22.111 -4.411 1.00 82.19 198 TYR A N 1
ATOM 1627 C CA . TYR A 1 198 ? 1.412 21.342 -3.184 1.00 82.19 198 TYR A CA 1
ATOM 1628 C C . TYR A 1 198 ? 2.898 21.094 -2.880 1.00 82.19 198 TYR A C 1
ATOM 1630 O O . TYR A 1 198 ? 3.594 20.450 -3.663 1.00 82.19 198 TYR A O 1
ATOM 1638 N N . ASP A 1 199 ? 3.367 21.566 -1.719 1.00 84.19 199 ASP A N 1
ATOM 1639 C CA . ASP A 1 199 ? 4.718 21.310 -1.202 1.00 84.19 199 ASP A CA 1
ATOM 1640 C C . ASP A 1 199 ? 4.666 20.310 -0.025 1.00 84.19 199 ASP A C 1
ATOM 1642 O O . ASP A 1 199 ? 4.299 20.698 1.092 1.00 84.19 199 ASP A O 1
ATOM 1646 N N . PRO A 1 200 ? 5.054 19.035 -0.226 1.00 86.69 200 PRO A N 1
ATOM 1647 C CA . PRO A 1 200 ? 5.001 18.010 0.815 1.00 86.69 200 PRO A CA 1
ATOM 1648 C C . PRO A 1 200 ? 6.119 18.133 1.861 1.00 86.69 200 PRO A C 1
ATOM 1650 O O . PRO A 1 200 ? 6.156 17.342 2.801 1.00 86.69 200 PRO A O 1
ATOM 1653 N N . LYS A 1 201 ? 7.053 19.092 1.749 1.00 86.38 201 LYS A N 1
ATOM 1654 C CA . LYS A 1 201 ? 8.240 19.162 2.627 1.00 86.38 201 LYS A CA 1
ATOM 1655 C C . LYS A 1 201 ? 7.919 19.216 4.115 1.00 86.38 201 LYS A C 1
ATOM 1657 O O . LYS A 1 201 ? 8.654 18.625 4.902 1.00 86.38 201 LYS A O 1
ATOM 1662 N N . SER A 1 202 ? 6.854 19.919 4.507 1.00 85.69 202 SER A N 1
ATOM 1663 C CA . SER A 1 202 ? 6.442 19.971 5.916 1.00 85.69 202 SER A CA 1
ATOM 1664 C C . SER A 1 202 ? 6.035 18.586 6.414 1.00 85.69 202 SER A C 1
ATOM 1666 O O . SER A 1 202 ? 6.498 18.156 7.463 1.00 85.69 202 SER A O 1
ATOM 1668 N N . GLU A 1 203 ? 5.220 17.871 5.637 1.00 88.38 203 GLU A N 1
ATOM 1669 C CA . GLU A 1 203 ? 4.745 16.530 5.987 1.00 88.38 203 GLU A CA 1
ATOM 1670 C C . GLU A 1 203 ? 5.891 15.515 5.983 1.00 88.38 203 GLU A C 1
ATOM 1672 O O . GLU A 1 203 ? 5.994 14.697 6.893 1.00 88.38 203 GLU A O 1
ATOM 1677 N N . ILE A 1 204 ? 6.801 15.612 5.009 1.00 87.44 204 ILE A N 1
ATOM 1678 C CA . ILE A 1 204 ? 8.005 14.775 4.940 1.00 87.44 204 ILE A CA 1
ATOM 1679 C C . ILE A 1 204 ? 8.915 15.037 6.144 1.00 87.44 204 ILE A C 1
ATOM 1681 O O . ILE A 1 204 ? 9.434 14.094 6.734 1.00 87.44 204 ILE A O 1
ATOM 1685 N N . SER A 1 205 ? 9.074 16.294 6.568 1.00 85.75 205 SER A N 1
ATOM 1686 C CA . SER A 1 205 ? 9.863 16.614 7.763 1.00 85.75 205 SER A CA 1
ATOM 1687 C C . SER A 1 205 ? 9.266 16.020 9.044 1.00 85.75 205 SER A C 1
ATOM 1689 O O . SER A 1 205 ? 10.014 15.753 9.984 1.00 85.75 205 SER A O 1
ATOM 1691 N N . GLU A 1 206 ? 7.950 15.801 9.105 1.00 86.56 206 GLU A N 1
ATOM 1692 C CA . GLU A 1 206 ? 7.277 15.168 10.248 1.00 86.56 206 GLU A CA 1
ATOM 1693 C C . GLU A 1 206 ? 7.456 13.640 10.282 1.00 86.56 206 GLU A C 1
ATOM 1695 O O . GLU A 1 206 ? 7.081 12.993 11.264 1.00 86.56 206 GLU A O 1
ATOM 1700 N N . LEU A 1 207 ? 8.039 13.039 9.239 1.00 85.75 207 LEU A N 1
ATOM 1701 C CA . LEU A 1 207 ? 8.336 11.605 9.201 1.00 85.75 207 LEU A CA 1
ATOM 1702 C C . LEU A 1 207 ? 9.550 11.228 10.061 1.00 85.75 207 LEU A C 1
ATOM 1704 O O . LEU A 1 207 ? 9.711 10.053 10.392 1.00 85.75 207 LEU A O 1
ATOM 1708 N N . GLY A 1 208 ? 10.372 12.199 10.470 1.00 84.31 208 GLY A N 1
ATOM 1709 C CA . GLY A 1 208 ? 11.525 11.961 11.338 1.00 84.31 208 GLY A CA 1
ATOM 1710 C C . GLY A 1 208 ? 12.453 10.883 10.770 1.00 84.31 208 GLY A C 1
ATOM 1711 O O . GLY A 1 208 ? 12.963 11.022 9.666 1.00 84.31 208 GLY A O 1
ATOM 1712 N N . ASN A 1 209 ? 12.642 9.796 11.519 1.00 82.38 209 ASN A N 1
ATOM 1713 C CA . ASN A 1 209 ? 13.517 8.672 11.167 1.00 82.38 209 ASN A CA 1
ATOM 1714 C C . ASN A 1 209 ? 12.865 7.632 10.231 1.00 82.38 209 ASN A C 1
ATOM 1716 O O . ASN A 1 209 ? 13.449 6.575 9.979 1.00 82.38 209 ASN A O 1
ATOM 1720 N N . LEU A 1 210 ? 11.631 7.856 9.769 1.00 83.81 210 LEU A N 1
ATOM 1721 C CA . LEU A 1 210 ? 10.933 6.940 8.869 1.00 83.81 210 LEU A CA 1
ATOM 1722 C C . LEU A 1 210 ? 11.311 7.243 7.410 1.00 83.81 210 LEU A C 1
ATOM 1724 O O . LEU A 1 210 ? 10.537 7.838 6.667 1.00 83.81 210 LEU A O 1
ATOM 1728 N N . GLU A 1 211 ? 12.522 6.842 7.025 1.00 67.25 211 GLU A N 1
ATOM 1729 C CA . GLU A 1 211 ? 13.098 7.162 5.709 1.00 67.25 211 GLU A CA 1
ATOM 1730 C C . GLU A 1 211 ? 12.747 6.124 4.624 1.00 67.25 211 GLU A C 1
ATOM 1732 O O . GLU A 1 211 ? 12.575 6.487 3.464 1.00 67.25 211 GLU A O 1
ATOM 1737 N N . GLU A 1 212 ? 12.571 4.844 4.984 1.00 82.38 212 GLU A N 1
ATOM 1738 C CA . GLU A 1 212 ? 12.326 3.758 4.020 1.00 82.38 212 GLU A CA 1
ATOM 1739 C C . GLU A 1 212 ? 11.005 3.019 4.297 1.00 82.38 212 GLU A C 1
ATOM 1741 O O . GLU A 1 212 ? 10.907 2.167 5.185 1.00 82.38 212 GLU A O 1
ATOM 1746 N N . ILE A 1 213 ? 9.968 3.316 3.508 1.00 92.12 213 ILE A N 1
ATOM 1747 C CA . ILE A 1 213 ? 8.631 2.717 3.664 1.00 92.12 213 ILE A CA 1
ATOM 1748 C C . ILE A 1 213 ? 8.552 1.313 3.068 1.00 92.12 213 ILE A C 1
ATOM 1750 O O . ILE A 1 213 ? 7.974 0.405 3.677 1.00 92.12 213 ILE A O 1
ATOM 1754 N N . LYS A 1 214 ? 9.144 1.111 1.886 1.00 93.50 214 LYS A N 1
ATOM 1755 C CA . LYS A 1 214 ? 9.053 -0.154 1.149 1.00 93.50 214 LYS A CA 1
ATOM 1756 C C . LYS A 1 214 ? 9.533 -1.362 1.970 1.00 93.50 214 LYS A C 1
ATOM 1758 O O . LYS A 1 214 ? 8.766 -2.322 2.053 1.00 93.50 214 LYS A O 1
ATOM 1763 N N . PRO A 1 215 ? 10.698 -1.345 2.652 1.00 92.88 215 PRO A N 1
ATOM 1764 C CA . PRO A 1 215 ? 11.120 -2.462 3.503 1.00 92.88 215 PRO A CA 1
ATOM 1765 C C . PRO A 1 215 ? 10.129 -2.768 4.632 1.00 92.88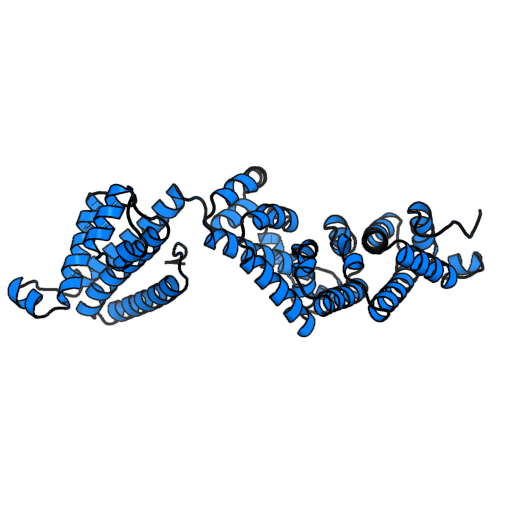 215 PRO A C 1
ATOM 1767 O O . PRO A 1 215 ? 9.844 -3.932 4.907 1.00 92.88 215 PRO A O 1
ATOM 1770 N N . ARG A 1 216 ? 9.530 -1.735 5.239 1.00 94.06 216 ARG A N 1
ATOM 1771 C CA . ARG A 1 216 ? 8.544 -1.895 6.320 1.00 94.06 216 ARG A CA 1
ATOM 1772 C C . ARG A 1 216 ? 7.263 -2.551 5.822 1.00 94.06 216 ARG A C 1
ATOM 1774 O O . ARG A 1 216 ? 6.747 -3.463 6.462 1.00 94.06 216 ARG A O 1
ATOM 1781 N N . ILE A 1 217 ? 6.789 -2.152 4.644 1.00 95.44 217 ILE A N 1
ATOM 1782 C CA . ILE A 1 217 ? 5.654 -2.820 4.004 1.00 95.44 217 ILE A CA 1
ATOM 1783 C C . ILE A 1 217 ? 6.008 -4.267 3.641 1.00 95.44 217 ILE A C 1
ATOM 1785 O O . ILE A 1 217 ? 5.183 -5.149 3.860 1.00 95.44 217 ILE A O 1
ATOM 1789 N N . GLN A 1 218 ? 7.224 -4.545 3.165 1.00 94.56 218 GLN A N 1
ATOM 1790 C CA . GLN A 1 218 ? 7.652 -5.914 2.853 1.00 94.56 218 GLN A CA 1
ATOM 1791 C C . GLN A 1 218 ? 7.700 -6.823 4.091 1.00 94.56 218 GLN A C 1
ATOM 1793 O O . GLN A 1 218 ? 7.304 -7.983 4.010 1.00 94.56 218 GLN A O 1
ATOM 1798 N N . GLU A 1 219 ? 8.095 -6.307 5.257 1.00 94.81 219 GLU A N 1
ATOM 1799 C CA . GLU A 1 219 ? 7.990 -7.038 6.529 1.00 94.81 219 GLU A CA 1
ATOM 1800 C C . GLU A 1 219 ? 6.526 -7.251 6.968 1.00 94.81 219 GLU A C 1
ATOM 1802 O O . GLU A 1 219 ? 6.198 -8.271 7.580 1.00 94.81 219 GLU A O 1
ATOM 1807 N N . LEU A 1 220 ? 5.631 -6.307 6.649 1.00 95.62 220 LEU A N 1
ATOM 1808 C CA . LEU A 1 220 ? 4.212 -6.349 7.015 1.00 95.62 220 LEU A CA 1
ATOM 1809 C C . LEU A 1 220 ? 3.381 -7.283 6.128 1.00 95.62 220 LEU A C 1
ATOM 1811 O O . LEU A 1 220 ? 2.490 -7.964 6.638 1.00 95.62 220 LEU A O 1
ATOM 1815 N N . LYS A 1 221 ? 3.665 -7.340 4.823 1.00 95.00 221 LYS A N 1
ATOM 1816 C CA . LYS A 1 221 ? 2.900 -8.104 3.822 1.00 95.00 221 LYS A CA 1
ATOM 1817 C C . LYS A 1 221 ? 2.614 -9.561 4.211 1.00 95.00 221 LYS A C 1
ATOM 1819 O O . LYS A 1 221 ? 1.448 -9.945 4.135 1.00 95.00 221 LYS A O 1
ATOM 1824 N N . PRO A 1 222 ? 3.588 -10.366 4.689 1.00 95.12 222 PRO A N 1
ATOM 1825 C CA . PRO A 1 222 ? 3.342 -11.761 5.070 1.00 95.12 222 PRO A CA 1
ATOM 1826 C C . PRO A 1 222 ? 2.332 -11.934 6.212 1.00 95.12 222 PRO A C 1
ATOM 1828 O O . PRO A 1 222 ? 1.842 -13.037 6.446 1.00 95.12 222 PRO A O 1
ATOM 1831 N N . LEU A 1 223 ? 2.051 -10.863 6.959 1.00 93.38 223 LEU A N 1
ATOM 1832 C CA . LEU A 1 223 ? 1.146 -10.855 8.106 1.00 93.38 223 LEU A CA 1
ATOM 1833 C C . LEU A 1 223 ? -0.271 -10.373 7.758 1.00 93.38 223 LEU A C 1
ATOM 1835 O O . LEU A 1 223 ? -1.131 -10.349 8.649 1.00 93.38 223 LEU A O 1
ATOM 1839 N N . LEU A 1 224 ? -0.499 -9.965 6.507 1.00 93.69 224 LEU A N 1
ATOM 1840 C CA . LEU A 1 224 ? -1.782 -9.517 5.970 1.00 93.69 224 LEU A CA 1
ATOM 1841 C C . LEU A 1 224 ? -2.538 -10.686 5.323 1.00 93.69 224 LEU A C 1
ATOM 1843 O O . LEU A 1 224 ? -1.943 -11.656 4.861 1.00 93.69 224 LEU A O 1
ATOM 1847 N N . SER A 1 225 ? -3.870 -10.604 5.277 1.00 89.94 225 SER A N 1
ATOM 1848 C CA . SER A 1 225 ? -4.671 -11.546 4.487 1.00 89.94 225 SER A CA 1
ATOM 1849 C C . SER A 1 225 ? -4.569 -11.245 2.993 1.00 89.94 225 SER A C 1
ATOM 1851 O O . SER A 1 225 ? -4.518 -10.080 2.606 1.00 89.94 225 SER A O 1
ATOM 1853 N N . ASN A 1 226 ? -4.634 -12.292 2.164 1.00 90.38 226 ASN A N 1
ATOM 1854 C CA . ASN A 1 226 ? -4.597 -12.168 0.703 1.00 90.38 226 ASN A CA 1
ATOM 1855 C C . ASN A 1 226 ? -5.645 -11.187 0.161 1.00 90.38 226 ASN A C 1
ATOM 1857 O O . ASN A 1 226 ? -5.309 -10.403 -0.717 1.00 90.38 226 ASN A O 1
ATOM 1861 N N . ASP A 1 227 ? -6.852 -11.160 0.739 1.00 91.31 227 ASP A N 1
ATOM 1862 C CA . ASP A 1 227 ? -7.919 -10.231 0.338 1.00 91.31 227 ASP A CA 1
ATOM 1863 C C . ASP A 1 227 ? -7.456 -8.764 0.367 1.00 91.31 227 ASP A C 1
ATOM 1865 O O . ASP A 1 227 ? -7.754 -8.008 -0.546 1.00 91.31 227 ASP A O 1
ATOM 1869 N N . ILE A 1 228 ? -6.637 -8.375 1.353 1.00 93.44 228 ILE A N 1
ATOM 1870 C CA . ILE A 1 228 ? -6.121 -7.000 1.468 1.00 93.44 228 ILE A CA 1
ATOM 1871 C C . ILE A 1 228 ? -5.166 -6.694 0.317 1.00 93.44 228 ILE A C 1
ATOM 1873 O O . ILE A 1 228 ? -5.195 -5.600 -0.237 1.00 93.44 228 ILE A O 1
ATOM 1877 N N . ILE A 1 229 ? -4.301 -7.649 -0.037 1.00 94.81 229 ILE A N 1
ATOM 1878 C CA . ILE A 1 229 ? -3.364 -7.496 -1.155 1.00 94.81 229 ILE A CA 1
ATOM 1879 C C . ILE A 1 229 ? -4.146 -7.385 -2.464 1.00 94.81 229 ILE A C 1
ATOM 1881 O O . ILE A 1 229 ? -3.867 -6.499 -3.266 1.00 94.81 229 ILE A O 1
ATOM 1885 N N . THR A 1 230 ? -5.162 -8.230 -2.652 1.00 95.31 230 THR A N 1
ATOM 1886 C CA . THR A 1 230 ? -6.063 -8.159 -3.805 1.00 95.31 230 THR A CA 1
ATOM 1887 C C . THR A 1 230 ? -6.781 -6.808 -3.877 1.00 95.31 230 THR A C 1
ATOM 1889 O O . THR A 1 230 ? -6.819 -6.214 -4.953 1.00 95.31 230 THR A O 1
ATOM 1892 N N . ASP A 1 231 ? -7.258 -6.273 -2.751 1.00 96.12 231 ASP A N 1
ATOM 1893 C CA . ASP A 1 231 ? -7.880 -4.946 -2.686 1.00 96.12 231 ASP A CA 1
ATOM 1894 C C . ASP A 1 231 ? -6.896 -3.832 -3.088 1.00 96.12 231 ASP A C 1
ATOM 1896 O O . ASP A 1 231 ? -7.265 -2.923 -3.830 1.00 96.12 231 ASP A O 1
ATOM 1900 N N . GLN A 1 232 ? -5.624 -3.905 -2.666 1.00 97.44 232 GLN A N 1
ATOM 1901 C CA . GLN A 1 232 ? -4.606 -2.925 -3.083 1.00 97.44 232 GLN A CA 1
ATOM 1902 C C . GLN A 1 232 ? -4.267 -3.022 -4.576 1.00 97.44 232 GLN A C 1
ATOM 1904 O O . GLN A 1 232 ? -4.045 -1.999 -5.223 1.00 97.44 232 GLN A O 1
ATOM 1909 N N . LEU A 1 233 ? -4.243 -4.230 -5.144 1.00 97.75 233 LEU A N 1
ATOM 1910 C CA . LEU A 1 233 ? -4.028 -4.425 -6.581 1.00 97.75 233 LEU A CA 1
ATOM 1911 C C . LEU A 1 233 ? -5.220 -3.923 -7.410 1.00 97.75 233 LEU A C 1
ATOM 1913 O O . LEU A 1 233 ? -5.020 -3.319 -8.465 1.00 97.75 233 LEU A O 1
ATOM 1917 N N . ALA A 1 234 ? -6.447 -4.117 -6.921 1.00 97.31 234 ALA A N 1
ATOM 1918 C CA . ALA A 1 234 ? -7.644 -3.540 -7.526 1.00 97.31 234 ALA A CA 1
ATOM 1919 C C . ALA A 1 234 ? -7.600 -2.003 -7.485 1.00 97.31 234 ALA A C 1
ATOM 1921 O O . ALA A 1 234 ? -7.861 -1.348 -8.491 1.00 97.31 234 ALA A O 1
ATOM 1922 N N . GLU A 1 235 ? -7.175 -1.422 -6.361 1.00 97.88 235 GLU A N 1
ATOM 1923 C CA . GLU A 1 235 ? -7.004 0.026 -6.243 1.00 97.88 235 GLU A CA 1
ATOM 1924 C C . GLU A 1 235 ? -5.908 0.566 -7.179 1.00 97.88 235 GLU A C 1
ATOM 1926 O O . GLU A 1 235 ? -6.084 1.627 -7.774 1.00 97.88 235 GLU A O 1
ATOM 1931 N N . LEU A 1 236 ? -4.796 -0.159 -7.358 1.00 98.38 236 LEU A N 1
ATOM 1932 C CA . LEU A 1 236 ? -3.748 0.190 -8.326 1.00 98.38 236 LEU A CA 1
ATOM 1933 C C . LEU A 1 236 ? -4.306 0.239 -9.751 1.00 98.38 236 LEU A C 1
ATOM 1935 O O . LEU A 1 236 ? -4.085 1.214 -10.472 1.00 98.38 236 LEU A O 1
ATOM 1939 N N . LYS A 1 237 ? -5.050 -0.793 -10.153 1.00 98.06 237 LYS A N 1
ATOM 1940 C CA . LYS A 1 237 ? -5.721 -0.837 -11.454 1.00 98.06 237 LYS A CA 1
ATOM 1941 C C . LYS A 1 237 ? -6.656 0.357 -11.632 1.00 98.06 237 LYS A C 1
ATOM 1943 O O . LYS A 1 237 ? -6.590 1.047 -12.650 1.00 98.06 237 LYS A O 1
ATOM 1948 N N . ASP A 1 238 ? -7.513 0.615 -10.653 1.00 98.00 238 ASP A N 1
ATOM 1949 C CA . ASP A 1 238 ? -8.473 1.707 -10.743 1.00 98.00 238 ASP A CA 1
ATOM 1950 C C . ASP A 1 238 ? -7.770 3.073 -10.798 1.00 98.00 238 ASP A C 1
ATOM 1952 O O . ASP A 1 238 ? -8.186 3.956 -11.551 1.00 98.00 238 ASP A O 1
ATOM 1956 N N . ALA A 1 239 ? -6.664 3.240 -10.069 1.00 98.12 239 ALA A N 1
ATOM 1957 C CA . ALA A 1 239 ? -5.825 4.433 -10.132 1.00 98.12 239 ALA A CA 1
ATOM 1958 C C . ALA A 1 239 ? -5.207 4.635 -11.528 1.00 98.12 239 ALA A C 1
ATOM 1960 O O . ALA A 1 239 ? -5.173 5.767 -12.014 1.00 98.12 239 ALA A O 1
ATOM 1961 N N . VAL A 1 240 ? -4.790 3.559 -12.212 1.00 97.94 240 VAL A N 1
ATOM 1962 C CA . VAL A 1 240 ? -4.318 3.616 -13.610 1.00 97.94 240 VAL A CA 1
ATOM 1963 C C . VAL A 1 240 ? -5.431 4.091 -14.542 1.00 97.94 240 VAL A C 1
ATOM 1965 O O . VAL A 1 240 ? -5.205 4.986 -15.355 1.00 97.94 240 VAL A O 1
ATOM 1968 N N . ILE A 1 241 ? -6.646 3.554 -14.393 1.00 97.06 241 ILE A N 1
ATOM 1969 C CA . ILE A 1 241 ? -7.811 3.955 -15.200 1.00 97.06 241 ILE A CA 1
ATOM 1970 C C . ILE A 1 241 ? -8.153 5.435 -14.979 1.00 97.06 241 ILE A C 1
ATOM 1972 O O . ILE A 1 241 ? -8.505 6.138 -15.928 1.00 97.06 241 ILE A O 1
ATOM 1976 N N . ARG A 1 242 ? -8.036 5.921 -13.737 1.00 97.12 242 ARG A N 1
ATOM 1977 C CA . ARG A 1 242 ? -8.288 7.326 -13.376 1.00 97.12 242 ARG A CA 1
ATOM 1978 C C . ARG A 1 242 ? -7.124 8.268 -13.704 1.00 97.12 242 ARG A C 1
ATOM 1980 O O . ARG A 1 242 ? -7.318 9.479 -13.680 1.00 97.12 242 ARG A O 1
ATOM 1987 N N . GLY A 1 243 ? -5.942 7.739 -14.023 1.00 94.88 243 GLY A N 1
ATOM 1988 C CA . GLY A 1 243 ? -4.741 8.532 -14.287 1.00 94.88 243 GLY A CA 1
ATOM 1989 C C . GLY A 1 243 ? -4.124 9.167 -13.035 1.00 94.88 243 GLY A C 1
ATOM 1990 O O . GLY A 1 243 ? -3.463 10.196 -13.141 1.00 94.88 243 GLY A O 1
ATOM 1991 N N . GLU A 1 244 ? -4.326 8.576 -11.856 1.00 95.25 244 GLU A N 1
ATOM 1992 C CA . GLU A 1 244 ? -3.804 9.066 -10.571 1.00 95.25 244 GLU A CA 1
ATOM 1993 C C . GLU A 1 244 ? -2.318 8.699 -10.402 1.00 95.25 244 GLU A C 1
ATOM 1995 O O . GLU A 1 244 ? -1.959 7.841 -9.598 1.00 95.25 244 GLU A O 1
ATOM 2000 N N . SER A 1 245 ? -1.437 9.339 -11.171 1.00 95.50 245 SER A N 1
ATOM 2001 C CA . SER A 1 245 ? -0.028 8.948 -11.341 1.00 95.50 245 SER A CA 1
ATOM 2002 C C . SER A 1 245 ? 0.773 8.784 -10.041 1.00 95.50 245 SER A C 1
ATOM 2004 O O . SER A 1 245 ? 1.528 7.821 -9.924 1.00 95.50 245 SER A O 1
ATOM 2006 N N . ILE A 1 246 ? 0.588 9.659 -9.042 1.00 95.56 246 ILE A N 1
ATOM 2007 C CA . ILE A 1 246 ? 1.252 9.539 -7.726 1.00 95.56 246 ILE A CA 1
ATOM 2008 C C . ILE A 1 246 ? 0.817 8.243 -7.040 1.00 95.56 246 ILE A C 1
ATOM 2010 O O . ILE A 1 246 ? 1.646 7.454 -6.596 1.00 95.56 246 ILE A O 1
ATOM 2014 N N . LYS A 1 247 ? -0.495 7.993 -7.002 1.00 97.25 247 LYS A N 1
ATOM 2015 C CA . LYS A 1 247 ? -1.066 6.798 -6.381 1.00 97.25 247 LYS A CA 1
ATOM 2016 C C . LYS A 1 247 ? -0.631 5.533 -7.112 1.00 97.25 247 LYS A C 1
ATOM 2018 O O . LYS A 1 247 ? -0.273 4.555 -6.461 1.00 97.25 247 LYS A O 1
ATOM 2023 N N . VAL A 1 248 ? -0.618 5.573 -8.445 1.00 98.12 248 VAL A N 1
ATOM 2024 C CA . VAL A 1 248 ? -0.119 4.480 -9.282 1.00 98.12 248 VAL A CA 1
ATOM 2025 C C . VAL A 1 248 ? 1.347 4.195 -8.973 1.00 98.12 248 VAL A C 1
ATOM 2027 O O . VAL A 1 248 ? 1.681 3.048 -8.699 1.00 98.12 248 VAL A O 1
ATOM 2030 N N . LEU A 1 249 ? 2.206 5.218 -8.952 1.00 97.62 249 LEU A N 1
ATOM 2031 C CA . LEU A 1 249 ? 3.629 5.064 -8.656 1.00 97.62 249 LEU A CA 1
ATOM 2032 C C . LEU A 1 249 ? 3.856 4.441 -7.276 1.00 97.62 249 LEU A C 1
ATOM 2034 O O . LEU A 1 249 ? 4.620 3.485 -7.162 1.00 97.62 249 LEU A O 1
ATOM 2038 N N . SER A 1 250 ? 3.173 4.942 -6.245 1.00 97.19 250 SER A N 1
ATOM 2039 C CA . SER A 1 250 ? 3.295 4.427 -4.880 1.00 97.19 250 SER A CA 1
ATOM 2040 C C . SER A 1 250 ? 2.804 2.986 -4.766 1.00 97.19 250 SER A C 1
ATOM 2042 O O . SER A 1 250 ? 3.526 2.128 -4.266 1.00 97.19 250 SER A O 1
ATOM 2044 N N . LEU A 1 251 ? 1.599 2.679 -5.255 1.00 98.12 251 LEU A N 1
ATOM 2045 C CA . LEU A 1 251 ? 1.060 1.320 -5.176 1.00 98.12 251 LEU A CA 1
ATOM 2046 C C . LEU A 1 251 ? 1.879 0.342 -6.024 1.00 98.12 251 LEU A C 1
ATOM 2048 O O . LEU A 1 251 ? 2.166 -0.760 -5.570 1.00 98.12 251 LEU A O 1
ATOM 2052 N N . TYR A 1 252 ? 2.325 0.742 -7.214 1.00 98.19 252 TYR A N 1
ATOM 2053 C CA . TYR A 1 252 ? 3.196 -0.093 -8.033 1.00 98.19 252 TYR A CA 1
ATOM 2054 C C . TYR A 1 252 ? 4.541 -0.338 -7.340 1.00 98.19 252 TYR A C 1
ATOM 2056 O O . TYR A 1 252 ? 4.959 -1.488 -7.223 1.00 98.19 252 TYR A O 1
ATOM 2064 N N . ASN A 1 253 ? 5.193 0.700 -6.801 1.00 97.19 253 ASN A N 1
ATOM 2065 C CA . ASN A 1 253 ? 6.448 0.537 -6.064 1.00 97.19 253 ASN A CA 1
ATOM 2066 C C . ASN A 1 253 ? 6.307 -0.464 -4.911 1.00 97.19 253 ASN A C 1
ATOM 2068 O O . ASN A 1 253 ? 7.190 -1.290 -4.679 1.00 97.19 253 ASN A O 1
ATOM 2072 N N . LEU A 1 254 ? 5.177 -0.423 -4.212 1.00 97.25 254 LEU A N 1
ATOM 2073 C CA . LEU A 1 254 ? 4.932 -1.278 -3.063 1.00 97.25 254 LEU A CA 1
ATOM 2074 C C . LEU A 1 254 ? 4.477 -2.691 -3.440 1.00 97.25 254 LEU A C 1
ATOM 2076 O O . LEU A 1 254 ? 4.803 -3.611 -2.696 1.00 97.25 254 LEU A O 1
ATOM 2080 N N . PHE A 1 255 ? 3.770 -2.892 -4.558 1.00 97.25 255 PHE A N 1
ATOM 2081 C CA . PHE A 1 255 ? 3.071 -4.150 -4.875 1.00 97.25 255 PHE A CA 1
ATOM 2082 C C . PHE A 1 255 ? 3.417 -4.781 -6.239 1.00 97.25 255 PHE A C 1
ATOM 2084 O O . PHE A 1 255 ? 2.735 -5.706 -6.685 1.00 97.25 255 PHE A O 1
ATOM 2091 N N . HIS A 1 256 ? 4.470 -4.327 -6.931 1.00 96.00 256 HIS A N 1
ATOM 2092 C CA . HIS A 1 256 ? 4.814 -4.848 -8.266 1.00 96.00 256 HIS A CA 1
ATOM 2093 C C . HIS A 1 256 ? 5.127 -6.358 -8.300 1.00 96.00 256 HIS A C 1
ATOM 2095 O O . HIS A 1 256 ? 4.990 -7.002 -9.342 1.00 96.00 256 HIS A O 1
ATOM 2101 N N . GLU A 1 257 ? 5.536 -6.952 -7.176 1.00 95.00 257 GLU A N 1
ATOM 2102 C CA . GLU A 1 257 ? 5.810 -8.392 -7.068 1.00 95.00 257 GLU A CA 1
ATOM 2103 C C . GLU A 1 257 ? 4.523 -9.232 -7.037 1.00 95.00 257 GLU A C 1
ATOM 2105 O O . GLU A 1 257 ? 4.532 -10.394 -7.442 1.00 95.00 257 GLU A O 1
ATOM 2110 N N . GLU A 1 258 ? 3.407 -8.636 -6.614 1.00 96.25 258 GLU A N 1
ATOM 2111 C CA . GLU A 1 258 ? 2.106 -9.289 -6.479 1.00 96.25 258 GLU A CA 1
ATOM 2112 C C . GLU A 1 258 ? 1.180 -9.082 -7.685 1.00 96.25 258 GLU A C 1
ATOM 2114 O O . GLU A 1 258 ? 0.152 -9.752 -7.778 1.00 96.25 258 GLU A O 1
ATOM 2119 N N . ILE A 1 259 ? 1.555 -8.230 -8.647 1.00 96.75 259 ILE A N 1
ATOM 2120 C CA . ILE A 1 259 ? 0.776 -7.950 -9.872 1.00 96.75 259 ILE A CA 1
ATOM 2121 C C . ILE A 1 259 ? 0.411 -9.224 -10.648 1.00 96.75 259 ILE A C 1
ATOM 2123 O O . ILE A 1 259 ? -0.644 -9.276 -11.277 1.00 96.75 259 ILE A O 1
ATOM 2127 N N . GLY A 1 260 ? 1.210 -10.291 -10.536 1.00 95.00 260 GLY A N 1
ATOM 2128 C CA . GLY A 1 260 ? 0.899 -11.606 -11.105 1.00 95.00 260 GLY A CA 1
ATOM 2129 C C . GLY A 1 260 ? -0.442 -12.223 -10.663 1.00 95.00 260 GLY A C 1
ATOM 2130 O O . GLY A 1 260 ? -0.869 -13.204 -11.267 1.00 95.00 260 GLY A O 1
ATOM 2131 N N . GLN A 1 261 ? -1.102 -11.678 -9.632 1.00 95.00 261 GLN A N 1
ATOM 2132 C CA . GLN A 1 261 ? -2.446 -12.079 -9.188 1.00 95.00 261 GLN A CA 1
ATOM 2133 C C . GLN A 1 261 ? -3.584 -11.501 -10.049 1.00 95.00 261 GLN A C 1
ATOM 2135 O O . GLN A 1 261 ? -4.703 -12.010 -9.987 1.00 95.00 261 GLN A O 1
ATOM 2140 N N . LEU A 1 262 ? -3.322 -10.450 -10.832 1.00 96.31 262 LEU A N 1
ATOM 2141 C CA . LEU A 1 262 ? -4.289 -9.850 -11.757 1.00 96.31 262 LEU A CA 1
ATOM 2142 C C . LEU A 1 262 ? -4.385 -10.659 -13.059 1.00 96.31 262 LEU A C 1
ATOM 2144 O O . LEU A 1 262 ? -3.546 -11.521 -13.324 1.00 96.31 262 LEU A O 1
ATOM 2148 N N . ASP A 1 263 ? -5.387 -10.394 -13.899 1.00 96.62 263 ASP A N 1
ATOM 2149 C CA . ASP A 1 263 ? -5.422 -10.971 -15.245 1.00 96.62 263 ASP A CA 1
ATOM 2150 C C . ASP A 1 263 ? -4.388 -10.318 -16.177 1.00 96.62 263 ASP A C 1
ATOM 2152 O O . ASP A 1 263 ? -3.867 -9.237 -15.912 1.00 96.62 263 ASP A O 1
ATOM 2156 N N . LYS A 1 264 ? -4.063 -10.997 -17.281 1.00 96.31 264 LYS A N 1
ATOM 2157 C CA . LYS A 1 264 ? -2.982 -10.575 -18.184 1.00 96.31 264 LYS A CA 1
ATOM 2158 C C . LYS A 1 264 ? -3.215 -9.211 -18.835 1.00 96.31 264 LYS A C 1
ATOM 2160 O O . LYS A 1 264 ? -2.234 -8.529 -19.122 1.00 96.31 264 LYS A O 1
ATOM 2165 N N . ASP A 1 265 ? -4.468 -8.835 -19.081 1.00 96.44 265 ASP A N 1
ATOM 2166 C CA . ASP A 1 265 ? -4.781 -7.566 -19.737 1.00 96.44 265 ASP A CA 1
ATOM 2167 C C . ASP A 1 265 ? -4.565 -6.411 -18.749 1.00 96.44 265 ASP A C 1
ATOM 2169 O O . ASP A 1 265 ? -3.921 -5.414 -19.087 1.00 96.44 265 ASP A O 1
ATOM 2173 N N . ASP A 1 266 ? -5.009 -6.585 -17.500 1.00 97.50 266 ASP A N 1
ATOM 2174 C CA . ASP A 1 266 ? -4.758 -5.640 -16.407 1.00 97.50 266 ASP A CA 1
ATOM 2175 C C . ASP A 1 266 ? -3.254 -5.506 -16.095 1.00 97.50 266 ASP A C 1
ATOM 2177 O O . ASP A 1 266 ? -2.747 -4.390 -15.947 1.00 97.50 266 ASP A O 1
ATOM 2181 N N . GLN A 1 267 ? -2.520 -6.627 -16.045 1.00 97.88 267 GLN A N 1
ATOM 2182 C CA . GLN A 1 267 ? -1.065 -6.643 -15.837 1.00 97.88 267 GLN A CA 1
ATOM 2183 C C . GLN A 1 267 ? -0.334 -5.794 -16.888 1.00 97.88 267 GLN A C 1
ATOM 2185 O O . GLN A 1 267 ? 0.472 -4.923 -16.544 1.00 97.88 267 GLN A O 1
ATOM 2190 N N . GLU A 1 268 ? -0.629 -6.021 -18.171 1.00 97.56 268 GLU A N 1
ATOM 2191 C CA . GLU A 1 268 ? 0.040 -5.309 -19.258 1.00 97.56 268 GLU A CA 1
ATOM 2192 C C . GLU A 1 268 ? -0.381 -3.834 -19.331 1.00 97.56 268 GLU A C 1
ATOM 2194 O O . GLU A 1 268 ? 0.451 -2.971 -19.621 1.00 97.56 268 GLU A O 1
ATOM 2199 N N . MET A 1 269 ? -1.639 -3.510 -19.014 1.00 98.00 269 MET A N 1
ATOM 2200 C CA . MET A 1 269 ? -2.101 -2.123 -18.913 1.00 98.00 269 MET A CA 1
ATOM 2201 C C . MET A 1 269 ? -1.296 -1.340 -17.868 1.00 98.00 269 MET A C 1
ATOM 2203 O O . MET A 1 269 ? -0.811 -0.245 -18.166 1.00 98.00 269 MET A O 1
ATOM 2207 N N . ILE A 1 270 ? -1.122 -1.908 -16.670 1.00 98.44 270 ILE A N 1
ATOM 2208 C CA . ILE A 1 270 ? -0.328 -1.299 -15.595 1.00 98.44 270 ILE A CA 1
ATOM 2209 C C . ILE A 1 270 ? 1.131 -1.144 -16.041 1.00 98.44 270 ILE A C 1
ATOM 2211 O O . ILE A 1 270 ? 1.705 -0.068 -15.880 1.00 98.44 270 ILE A O 1
ATOM 2215 N N . ALA A 1 271 ? 1.722 -2.174 -16.655 1.00 98.06 271 ALA A N 1
ATOM 2216 C CA . ALA A 1 271 ? 3.100 -2.118 -17.143 1.00 98.06 271 ALA A CA 1
ATOM 2217 C C . ALA A 1 271 ? 3.300 -1.007 -18.189 1.00 98.06 271 ALA A C 1
ATOM 2219 O O . ALA A 1 271 ? 4.211 -0.193 -18.062 1.00 98.06 271 ALA A O 1
ATOM 2220 N N . ILE A 1 272 ? 2.423 -0.907 -19.193 1.00 98.19 272 ILE A N 1
ATOM 2221 C CA . ILE A 1 272 ? 2.487 0.149 -20.218 1.00 98.19 272 ILE A CA 1
ATOM 2222 C C . ILE A 1 272 ? 2.333 1.542 -19.595 1.00 98.19 272 ILE A C 1
ATOM 2224 O O . ILE A 1 272 ? 3.042 2.475 -19.992 1.00 98.19 272 ILE A O 1
ATOM 2228 N N . TYR A 1 273 ? 1.425 1.695 -18.627 1.00 98.38 273 TYR A N 1
ATOM 2229 C CA . TYR A 1 273 ? 1.259 2.955 -17.906 1.00 98.38 273 TYR A CA 1
ATOM 2230 C C . TYR A 1 273 ? 2.545 3.329 -17.166 1.00 98.38 273 TYR A C 1
ATOM 2232 O O . TYR A 1 273 ? 3.043 4.436 -17.342 1.00 98.38 273 TYR A O 1
ATOM 2240 N N . MET A 1 274 ? 3.133 2.395 -16.415 1.00 98.25 274 MET A N 1
ATOM 2241 C CA . MET A 1 274 ? 4.372 2.625 -15.669 1.00 98.25 274 MET A CA 1
ATOM 2242 C C . MET A 1 274 ? 5.561 2.953 -16.579 1.00 98.25 274 MET A C 1
ATOM 2244 O O . MET A 1 274 ? 6.316 3.870 -16.271 1.00 98.25 274 MET A O 1
ATOM 2248 N N . LEU A 1 275 ? 5.710 2.281 -17.727 1.00 97.69 275 LEU A N 1
ATOM 2249 C CA . LEU A 1 275 ? 6.737 2.641 -18.717 1.00 97.69 275 LEU A CA 1
ATOM 2250 C C . LEU A 1 275 ? 6.553 4.075 -19.233 1.00 97.69 275 LEU A C 1
ATOM 2252 O O . LEU A 1 275 ? 7.530 4.793 -19.409 1.00 97.69 275 LEU A O 1
ATOM 2256 N N . SER A 1 276 ? 5.306 4.499 -19.461 1.00 96.81 276 SER A N 1
ATOM 2257 C CA . SER A 1 276 ? 4.999 5.880 -19.866 1.00 96.81 276 SER A CA 1
ATOM 2258 C C . SER A 1 276 ? 5.277 6.874 -18.743 1.00 96.81 276 SER A C 1
ATOM 2260 O O . SER A 1 276 ? 5.762 7.972 -18.991 1.00 96.81 276 SER A O 1
ATOM 2262 N N . LEU A 1 277 ? 4.977 6.487 -17.503 1.00 96.62 277 LEU A N 1
ATOM 2263 C CA . LEU A 1 277 ? 5.201 7.329 -16.341 1.00 96.62 277 LEU A CA 1
ATOM 2264 C C . LEU A 1 277 ? 6.693 7.578 -16.121 1.00 96.62 277 LEU A C 1
ATOM 2266 O O . LEU A 1 277 ? 7.064 8.708 -15.819 1.00 96.62 277 LEU A O 1
ATOM 2270 N N . TYR A 1 278 ? 7.547 6.568 -16.330 1.00 97.19 278 TYR A N 1
ATOM 2271 C CA . TYR A 1 278 ? 8.997 6.719 -16.193 1.00 97.19 278 TYR A CA 1
ATOM 2272 C C . TYR A 1 278 ? 9.562 7.853 -17.055 1.00 97.19 278 TYR A C 1
ATOM 2274 O O . TYR A 1 278 ? 10.375 8.626 -16.561 1.00 97.19 278 TYR A O 1
ATOM 2282 N N . GLU A 1 279 ? 9.075 8.022 -18.290 1.00 94.94 279 GLU A N 1
ATOM 2283 C CA . GLU A 1 279 ? 9.481 9.125 -19.182 1.00 94.94 279 GLU A CA 1
ATOM 2284 C C . GLU A 1 279 ? 9.259 10.506 -18.539 1.00 94.94 279 GLU A C 1
ATOM 2286 O O . GLU A 1 279 ? 9.969 11.459 -18.847 1.00 94.94 279 GLU A O 1
ATOM 2291 N N . SER A 1 280 ? 8.294 10.611 -17.621 1.00 93.62 280 SER A N 1
ATOM 2292 C CA . SER A 1 280 ? 7.963 11.848 -16.910 1.00 93.62 280 SER A CA 1
ATOM 2293 C C . SER A 1 280 ? 8.734 12.029 -15.601 1.00 93.62 280 SER A C 1
ATOM 2295 O O . SER A 1 280 ? 8.952 13.162 -15.193 1.00 93.62 280 SER A O 1
ATOM 2297 N N . ILE A 1 281 ? 9.150 10.938 -14.947 1.00 93.69 281 ILE A N 1
ATOM 2298 C CA . ILE A 1 281 ? 9.769 10.948 -13.604 1.00 93.69 281 ILE A CA 1
ATOM 2299 C C . ILE A 1 281 ? 11.238 10.491 -13.600 1.00 93.69 281 ILE A C 1
ATOM 2301 O O . ILE A 1 281 ? 11.781 10.142 -12.555 1.00 93.69 281 ILE A O 1
ATOM 2305 N N . PHE A 1 282 ? 11.888 10.432 -14.764 1.00 92.75 282 PHE A N 1
ATOM 2306 C CA . PHE A 1 282 ? 13.244 9.885 -14.902 1.00 92.75 282 PHE A CA 1
ATOM 2307 C C . PHE A 1 282 ? 14.313 10.673 -14.120 1.00 92.75 282 PHE A C 1
ATOM 2309 O O . PHE A 1 282 ? 15.388 10.134 -13.848 1.00 92.75 282 PHE A O 1
ATOM 2316 N N . GLU A 1 283 ? 14.031 11.916 -13.729 1.00 90.81 283 GLU A N 1
ATOM 2317 C CA . GLU A 1 283 ? 14.896 12.736 -12.870 1.00 90.81 283 GLU A CA 1
ATOM 2318 C C . GLU A 1 283 ? 15.092 12.099 -11.480 1.00 90.81 283 GLU A C 1
ATOM 2320 O O . GLU A 1 283 ? 16.188 12.149 -10.924 1.00 90.81 283 GLU A O 1
ATOM 2325 N N . ASP A 1 284 ? 14.090 11.370 -10.981 1.00 93.88 284 ASP A N 1
ATOM 2326 C CA . ASP A 1 284 ? 14.109 10.675 -9.689 1.00 93.88 284 ASP A CA 1
ATOM 2327 C C . ASP A 1 284 ? 14.615 9.215 -9.806 1.00 93.88 284 ASP A C 1
ATOM 2329 O O . ASP A 1 284 ? 14.304 8.343 -8.986 1.00 93.88 284 ASP A O 1
ATOM 2333 N N . SER A 1 285 ? 15.422 8.911 -10.835 1.00 92.56 285 SER A N 1
ATOM 2334 C CA . SER A 1 285 ? 15.901 7.544 -11.119 1.00 92.56 285 SER A CA 1
ATOM 2335 C C . SER A 1 285 ? 16.678 6.905 -9.969 1.00 92.56 285 SER A C 1
ATOM 2337 O O . SER A 1 285 ? 16.626 5.689 -9.823 1.00 92.56 285 SER A O 1
ATOM 2339 N N . ARG A 1 286 ? 17.363 7.690 -9.128 1.00 93.50 286 ARG A N 1
ATOM 2340 C CA . ARG A 1 286 ? 18.082 7.167 -7.954 1.00 93.50 286 ARG A CA 1
ATOM 2341 C C . ARG A 1 286 ? 17.139 6.450 -6.989 1.00 93.50 286 ARG A C 1
ATOM 2343 O O . ARG A 1 286 ? 17.423 5.325 -6.578 1.00 93.50 286 ARG A O 1
ATOM 2350 N N . ASP A 1 287 ? 16.018 7.079 -6.652 1.00 92.88 287 ASP A N 1
ATOM 2351 C CA . ASP A 1 287 ? 15.047 6.511 -5.715 1.00 92.88 287 ASP A CA 1
ATOM 2352 C C . ASP A 1 287 ? 14.356 5.298 -6.339 1.00 92.88 287 ASP A C 1
ATOM 2354 O O . ASP A 1 287 ? 14.242 4.243 -5.715 1.00 92.88 287 ASP A O 1
ATOM 2358 N N . LEU A 1 288 ? 13.977 5.407 -7.616 1.00 95.12 288 LEU A N 1
ATOM 2359 C CA . LEU A 1 288 ? 13.370 4.309 -8.370 1.00 95.12 288 LEU A CA 1
ATOM 2360 C C . LEU A 1 288 ? 14.297 3.089 -8.477 1.00 95.12 288 LEU A C 1
ATOM 2362 O O . LEU A 1 288 ? 13.826 1.949 -8.360 1.00 95.12 288 LEU A O 1
ATOM 2366 N N . ALA A 1 289 ? 15.595 3.328 -8.689 1.00 95.19 289 ALA A N 1
ATOM 2367 C CA . ALA A 1 289 ? 16.626 2.307 -8.784 1.00 95.19 289 ALA A CA 1
ATOM 2368 C C . ALA A 1 289 ? 16.839 1.600 -7.442 1.00 95.19 289 ALA A C 1
ATOM 2370 O O . ALA A 1 289 ? 16.772 0.369 -7.401 1.00 95.19 289 ALA A O 1
ATOM 2371 N N . ASN A 1 290 ? 17.026 2.362 -6.359 1.00 94.00 290 ASN A N 1
ATOM 2372 C CA . ASN A 1 290 ? 17.211 1.830 -5.005 1.00 94.00 290 ASN A CA 1
ATOM 2373 C C . ASN A 1 290 ? 16.024 0.967 -4.570 1.00 94.00 290 ASN A C 1
ATOM 2375 O O . ASN A 1 290 ? 16.211 -0.150 -4.082 1.00 94.00 290 ASN A O 1
ATOM 2379 N N . ASP A 1 291 ? 14.807 1.435 -4.850 1.00 93.62 291 ASP A N 1
ATOM 2380 C CA . ASP A 1 291 ? 13.583 0.698 -4.556 1.00 93.62 291 ASP A CA 1
ATOM 2381 C C . ASP A 1 291 ? 13.398 -0.535 -5.450 1.00 93.62 291 ASP A C 1
ATOM 2383 O O . ASP A 1 291 ? 12.556 -1.383 -5.163 1.00 93.62 291 ASP A O 1
ATOM 2387 N N . LYS A 1 292 ? 14.150 -0.675 -6.546 1.00 95.94 292 LYS A N 1
ATOM 2388 C CA . LYS A 1 292 ? 13.938 -1.706 -7.578 1.00 95.94 292 LYS A CA 1
ATOM 2389 C C . LYS A 1 292 ? 12.538 -1.669 -8.196 1.00 95.94 292 LYS A C 1
ATOM 2391 O O . LYS A 1 292 ? 11.989 -2.714 -8.557 1.00 95.94 292 LYS A O 1
ATOM 2396 N N . THR A 1 293 ? 11.968 -0.470 -8.319 1.00 96.31 293 THR A N 1
ATOM 2397 C CA . THR A 1 293 ? 10.570 -0.242 -8.727 1.00 96.31 293 THR A CA 1
ATOM 2398 C C . THR A 1 293 ? 10.237 -0.965 -10.036 1.00 96.31 293 THR A C 1
ATOM 2400 O O . THR A 1 293 ? 9.193 -1.597 -10.154 1.00 96.31 293 THR A O 1
ATOM 2403 N N . TYR A 1 294 ? 11.148 -0.950 -11.012 1.00 97.56 294 TYR A N 1
ATOM 2404 C CA . TYR A 1 294 ? 10.901 -1.472 -12.361 1.00 97.56 294 TYR A CA 1
ATOM 2405 C C . TYR A 1 294 ? 11.395 -2.913 -12.580 1.00 97.56 294 TYR A C 1
ATOM 2407 O O . TYR A 1 294 ? 11.280 -3.447 -13.679 1.00 97.56 294 TYR A O 1
ATOM 2415 N N . SER A 1 295 ? 11.884 -3.591 -11.539 1.00 96.69 295 SER A N 1
ATOM 2416 C CA . SER A 1 295 ? 12.540 -4.911 -11.635 1.00 96.69 295 SER A CA 1
ATOM 2417 C C . SER A 1 295 ? 11.659 -6.076 -12.100 1.00 96.69 295 SER A C 1
ATOM 2419 O O . SER A 1 295 ? 12.167 -7.148 -12.431 1.00 96.69 295 SER A O 1
ATOM 2421 N N . THR A 1 296 ? 10.338 -5.898 -12.126 1.00 96.75 296 THR A N 1
ATOM 2422 C CA . THR A 1 296 ? 9.385 -6.941 -12.542 1.00 96.75 296 THR A CA 1
ATOM 2423 C C . THR A 1 296 ? 8.569 -6.570 -13.774 1.00 96.75 296 THR A C 1
ATOM 2425 O O . THR A 1 296 ? 7.866 -7.431 -14.295 1.00 96.75 296 THR A O 1
ATOM 2428 N N . ILE A 1 297 ? 8.692 -5.337 -14.279 1.00 96.81 297 ILE A N 1
ATOM 2429 C CA . ILE A 1 297 ? 7.757 -4.773 -15.264 1.00 96.81 297 ILE A CA 1
ATOM 2430 C C . ILE A 1 297 ? 7.704 -5.577 -16.566 1.00 96.81 297 ILE A C 1
ATOM 2432 O O . ILE A 1 297 ? 6.635 -5.802 -17.125 1.00 96.81 297 ILE A O 1
ATOM 2436 N N . GLY A 1 298 ? 8.854 -6.076 -17.019 1.00 95.00 298 GLY A N 1
ATOM 2437 C CA . GLY A 1 298 ? 8.992 -6.837 -18.253 1.00 95.00 298 GLY A CA 1
ATOM 2438 C C . GLY A 1 298 ? 8.312 -8.199 -18.223 1.00 95.00 298 GLY A C 1
ATOM 2439 O O . GLY A 1 298 ? 7.939 -8.709 -19.278 1.00 95.00 298 GLY A O 1
ATOM 2440 N N . LYS A 1 299 ? 8.073 -8.763 -17.031 1.00 96.00 299 LYS A N 1
ATOM 2441 C CA . LYS A 1 299 ? 7.334 -10.024 -16.870 1.00 96.00 299 LYS A CA 1
ATOM 2442 C C . LYS A 1 299 ? 5.876 -9.889 -17.292 1.00 96.00 299 LYS A C 1
ATOM 2444 O O . LYS A 1 299 ? 5.269 -10.893 -17.643 1.00 96.00 299 LYS A O 1
ATOM 2449 N N . TYR A 1 300 ? 5.342 -8.671 -17.250 1.00 96.88 300 TYR A N 1
ATOM 2450 C CA . TYR A 1 300 ? 3.939 -8.349 -17.502 1.00 96.88 300 TYR A CA 1
ATOM 2451 C C . TYR A 1 300 ? 3.697 -7.823 -18.922 1.00 96.88 300 TYR A C 1
ATOM 2453 O O . TYR A 1 300 ? 2.619 -7.328 -19.232 1.00 96.88 300 TYR A O 1
ATOM 2461 N N . ILE A 1 301 ? 4.704 -7.914 -19.795 1.00 95.75 301 ILE A N 1
ATOM 2462 C CA . ILE A 1 301 ? 4.625 -7.466 -21.185 1.00 95.75 301 ILE A CA 1
ATOM 2463 C C . ILE A 1 301 ? 4.511 -8.691 -22.085 1.00 95.75 301 ILE A C 1
ATOM 2465 O O . ILE A 1 301 ? 5.358 -9.587 -22.070 1.00 95.75 301 ILE A O 1
ATOM 2469 N N . HIS A 1 302 ? 3.431 -8.751 -22.858 1.00 91.50 302 HIS A N 1
ATOM 2470 C CA . HIS A 1 302 ? 3.009 -9.967 -23.550 1.00 91.50 302 HIS A CA 1
ATOM 2471 C C . HIS A 1 302 ? 2.644 -9.715 -25.008 1.00 91.50 302 HIS A C 1
ATOM 2473 O O . HIS A 1 302 ? 2.919 -10.550 -25.874 1.00 91.50 302 HIS A O 1
ATOM 2479 N N . THR A 1 303 ? 2.016 -8.580 -25.294 1.00 95.50 303 THR A N 1
ATOM 2480 C CA . THR A 1 303 ? 1.532 -8.247 -26.625 1.00 95.50 303 THR A CA 1
ATOM 2481 C C . THR A 1 303 ? 2.557 -7.440 -27.407 1.00 95.50 303 THR A C 1
ATOM 2483 O O . THR A 1 303 ? 3.518 -6.871 -26.884 1.00 95.50 303 THR A O 1
ATOM 2486 N N . LYS A 1 304 ? 2.321 -7.353 -28.720 1.00 94.75 304 LYS A N 1
ATOM 2487 C CA . LYS A 1 304 ? 3.106 -6.497 -29.612 1.00 94.75 304 LYS A CA 1
ATOM 2488 C C . LYS A 1 304 ? 3.097 -5.038 -29.145 1.00 94.75 304 LYS A C 1
ATOM 2490 O O . LYS A 1 304 ? 4.128 -4.385 -29.212 1.00 94.75 304 LYS A O 1
ATOM 2495 N N . ARG A 1 305 ? 1.961 -4.558 -28.627 1.00 95.25 305 ARG A N 1
ATOM 2496 C CA . ARG A 1 305 ? 1.810 -3.186 -28.130 1.00 95.25 305 ARG A CA 1
ATOM 2497 C C . ARG A 1 305 ? 2.735 -2.913 -26.943 1.00 95.25 305 ARG A C 1
ATOM 2499 O O . ARG A 1 305 ? 3.383 -1.872 -26.914 1.00 95.25 305 ARG A O 1
ATOM 2506 N N . GLY A 1 306 ? 2.816 -3.835 -25.983 1.00 95.56 306 GLY A N 1
ATOM 2507 C CA . GLY A 1 306 ? 3.733 -3.696 -24.852 1.00 95.56 306 GLY A CA 1
ATOM 2508 C C . GLY A 1 306 ? 5.201 -3.702 -25.293 1.00 95.56 306 GLY A C 1
ATOM 2509 O O . GLY A 1 306 ? 5.978 -2.855 -24.854 1.00 95.56 306 GLY A O 1
ATOM 2510 N N . LYS A 1 307 ? 5.571 -4.577 -26.241 1.00 95.94 307 LYS A N 1
ATOM 2511 C CA . LYS A 1 307 ? 6.920 -4.591 -26.837 1.00 95.94 307 LYS A CA 1
ATOM 2512 C C . LYS A 1 307 ? 7.261 -3.303 -27.594 1.00 95.94 307 LYS A C 1
ATOM 2514 O O . LYS A 1 307 ? 8.361 -2.785 -27.446 1.00 95.94 307 LYS A O 1
ATOM 2519 N N . GLU A 1 308 ? 6.321 -2.763 -28.369 1.00 96.06 308 GLU A N 1
ATOM 2520 C CA . GLU A 1 308 ? 6.479 -1.467 -29.043 1.00 96.06 308 GLU A CA 1
ATOM 2521 C C . GLU A 1 308 ? 6.721 -0.347 -28.026 1.00 96.06 308 GLU A C 1
ATOM 2523 O O . GLU A 1 308 ? 7.613 0.473 -28.224 1.00 96.06 308 GLU A O 1
ATOM 2528 N N . LYS A 1 309 ? 6.001 -0.349 -26.895 1.00 97.19 309 LYS A N 1
ATOM 2529 C CA . LYS A 1 309 ? 6.224 0.642 -25.838 1.00 97.19 309 LYS A CA 1
ATOM 2530 C C . LYS A 1 309 ? 7.603 0.507 -25.184 1.00 97.19 309 LYS A C 1
ATOM 2532 O O . LYS A 1 309 ? 8.222 1.530 -24.910 1.00 97.19 309 LYS A O 1
ATOM 2537 N N . LEU A 1 310 ? 8.108 -0.711 -24.969 1.00 96.81 310 LEU A N 1
ATOM 2538 C CA . LEU A 1 310 ? 9.487 -0.914 -24.500 1.00 96.81 310 LEU A CA 1
ATOM 2539 C C . LEU A 1 310 ? 10.514 -0.350 -25.481 1.00 96.81 310 LEU A C 1
ATOM 2541 O O . LEU A 1 310 ? 11.473 0.284 -25.054 1.00 96.81 310 LEU A O 1
ATOM 2545 N N . GLN A 1 311 ? 10.303 -0.560 -26.781 1.00 96.31 311 GLN A N 1
ATOM 2546 C CA . GLN A 1 311 ? 11.184 -0.028 -27.816 1.00 96.31 311 GLN A CA 1
ATOM 2547 C C . GLN A 1 311 ? 11.181 1.507 -27.807 1.00 96.31 311 GLN A C 1
ATOM 2549 O O . GLN A 1 311 ? 12.245 2.120 -27.792 1.00 96.31 311 GLN A O 1
ATOM 2554 N N . THR A 1 312 ? 10.001 2.129 -27.728 1.00 97.00 312 THR A N 1
ATOM 2555 C CA . THR A 1 312 ? 9.883 3.588 -27.580 1.00 97.00 312 THR A CA 1
ATOM 2556 C C . THR A 1 312 ? 10.580 4.089 -26.317 1.00 97.00 312 THR A C 1
ATOM 2558 O O . THR A 1 312 ? 11.264 5.108 -26.367 1.00 97.00 312 THR A O 1
ATOM 2561 N N . LEU A 1 313 ? 10.463 3.366 -25.198 1.00 97.44 313 LEU A N 1
ATOM 2562 C CA . LEU A 1 313 ? 11.167 3.740 -23.976 1.00 97.44 313 LEU A CA 1
ATOM 2563 C C . LEU A 1 313 ? 12.690 3.622 -24.139 1.00 97.44 313 LEU A C 1
ATOM 2565 O O . LEU A 1 313 ? 13.419 4.499 -23.694 1.00 97.44 313 LEU A O 1
ATOM 2569 N N . ALA A 1 314 ? 13.186 2.570 -24.789 1.00 96.88 314 ALA A N 1
ATOM 2570 C CA . ALA A 1 314 ? 14.616 2.411 -25.034 1.00 96.88 314 ALA A CA 1
ATOM 2571 C C . ALA A 1 314 ? 15.175 3.564 -25.885 1.00 96.88 314 ALA A C 1
ATOM 2573 O O . ALA A 1 314 ? 16.236 4.102 -25.576 1.00 96.88 314 ALA A O 1
ATOM 2574 N N . GLU A 1 315 ? 14.440 3.995 -26.912 1.00 96.44 315 GLU A N 1
ATOM 2575 C CA . GLU A 1 315 ? 14.778 5.176 -27.719 1.00 96.44 315 GLU A CA 1
ATOM 2576 C C . GLU A 1 315 ? 14.748 6.464 -26.887 1.00 96.44 315 GLU A C 1
ATOM 2578 O O . GLU A 1 315 ? 15.652 7.294 -27.000 1.00 96.44 315 GLU A O 1
ATOM 2583 N N . PHE A 1 316 ? 13.758 6.612 -26.000 1.00 97.00 316 PHE A N 1
ATOM 2584 C CA . PHE A 1 316 ? 13.714 7.710 -25.038 1.00 97.00 316 PHE A CA 1
ATOM 2585 C C . PHE A 1 316 ? 14.973 7.728 -24.160 1.00 97.00 316 PHE A C 1
ATOM 2587 O O . PHE A 1 316 ? 15.616 8.775 -24.064 1.00 97.00 316 PHE A O 1
ATOM 2594 N N . CYS A 1 317 ? 15.365 6.586 -23.584 1.00 96.19 317 CYS A N 1
ATOM 2595 C CA . CYS A 1 317 ? 16.556 6.462 -22.742 1.00 96.19 317 CYS A CA 1
ATOM 2596 C C . CYS A 1 317 ? 17.832 6.846 -23.499 1.00 96.19 317 CYS A C 1
ATOM 2598 O O . CYS A 1 317 ? 18.635 7.608 -22.970 1.00 96.19 317 CYS A O 1
ATOM 2600 N N . VAL A 1 318 ? 17.991 6.398 -24.751 1.00 94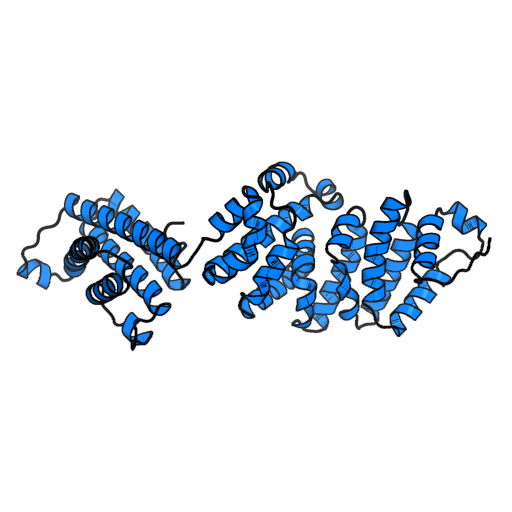.94 318 VAL A N 1
ATOM 2601 C CA . VAL A 1 318 ? 19.146 6.766 -25.591 1.00 94.94 318 VAL A CA 1
ATOM 2602 C C . VAL A 1 318 ? 19.292 8.284 -25.714 1.00 94.94 318 VAL A C 1
ATOM 2604 O O . VAL A 1 318 ? 20.406 8.796 -25.674 1.00 94.94 318 VAL A O 1
ATOM 2607 N N . VAL A 1 319 ? 18.179 8.999 -25.891 1.00 94.25 319 VAL A N 1
ATOM 2608 C CA . VAL A 1 319 ? 18.184 10.447 -26.152 1.00 94.25 319 VAL A CA 1
ATOM 2609 C C . VAL A 1 319 ? 18.300 11.278 -24.873 1.00 94.25 319 VAL A C 1
ATOM 2611 O O . VAL A 1 319 ? 18.912 12.343 -24.904 1.00 94.25 319 VAL A O 1
ATOM 2614 N N . HIS A 1 320 ? 17.693 10.830 -23.773 1.00 94.06 320 HIS A N 1
ATOM 2615 C CA . HIS A 1 320 ? 17.521 11.654 -22.571 1.00 94.06 320 HIS A CA 1
ATOM 2616 C C . HIS A 1 320 ? 18.488 11.307 -21.443 1.00 94.06 320 HIS A C 1
ATOM 2618 O O . HIS A 1 320 ? 18.671 12.123 -20.540 1.00 94.06 320 HIS A O 1
ATOM 2624 N N . PHE A 1 321 ? 19.116 10.129 -21.471 1.00 93.38 321 PHE A N 1
ATOM 2625 C CA . PHE A 1 321 ? 20.091 9.784 -20.446 1.00 93.38 321 PHE A CA 1
ATOM 2626 C C . PHE A 1 321 ? 21.391 10.537 -20.699 1.00 93.38 321 PHE A C 1
ATOM 2628 O O . PHE A 1 321 ? 22.050 10.387 -21.729 1.00 93.38 321 PHE A O 1
ATOM 2635 N N . GLY A 1 322 ? 21.759 11.370 -19.737 1.00 84.44 322 GLY A N 1
ATOM 2636 C CA . GLY A 1 322 ? 22.883 12.283 -19.842 1.00 84.44 322 GLY A CA 1
ATOM 2637 C C . GLY A 1 322 ? 23.151 12.983 -18.516 1.00 84.44 322 GLY A C 1
ATOM 2638 O O . GLY A 1 322 ? 22.432 12.796 -17.538 1.00 84.44 322 GLY A O 1
ATOM 2639 N N . GLY A 1 323 ? 24.207 13.791 -18.487 1.00 80.94 323 GLY A N 1
ATOM 2640 C CA . GLY A 1 323 ? 24.723 14.400 -17.262 1.00 80.94 323 GLY A CA 1
ATOM 2641 C C . GLY A 1 323 ? 26.097 13.845 -16.903 1.00 80.94 323 GLY A C 1
ATOM 2642 O O . GLY A 1 323 ? 26.814 13.337 -17.767 1.00 80.94 323 GLY A O 1
ATOM 2643 N N . ASP A 1 324 ? 26.483 13.988 -15.637 1.00 80.25 324 ASP A N 1
ATOM 2644 C CA . ASP A 1 324 ? 27.694 13.342 -15.134 1.00 80.25 324 ASP A CA 1
ATOM 2645 C C . ASP A 1 324 ? 27.509 11.815 -15.008 1.00 80.25 324 ASP A C 1
ATOM 2647 O O . ASP A 1 324 ? 26.398 11.284 -15.084 1.00 80.25 324 ASP A O 1
ATOM 2651 N N . GLU A 1 325 ? 28.621 11.101 -14.815 1.00 77.44 325 GLU A N 1
ATOM 2652 C CA . GLU A 1 325 ? 28.635 9.636 -14.689 1.00 77.44 325 GLU A CA 1
ATOM 2653 C C . GLU A 1 325 ? 27.707 9.137 -13.566 1.00 77.44 325 GLU A C 1
ATOM 2655 O O . GLU A 1 325 ? 27.109 8.067 -13.677 1.00 77.44 325 GLU A O 1
ATOM 2660 N N . TRP A 1 326 ? 27.536 9.924 -12.500 1.00 82.38 326 TRP A N 1
ATOM 2661 C CA . TRP A 1 326 ? 26.711 9.547 -11.357 1.00 82.38 326 TRP A CA 1
ATOM 2662 C C . TRP A 1 326 ? 25.213 9.592 -11.685 1.00 82.38 326 TRP A C 1
ATOM 2664 O O . TRP A 1 326 ? 24.495 8.646 -11.360 1.00 82.38 326 TRP A O 1
ATOM 2674 N N . HIS A 1 327 ? 24.735 10.640 -12.363 1.00 85.88 327 HIS A N 1
ATOM 2675 C CA . HIS A 1 327 ? 23.325 10.763 -12.753 1.00 85.88 327 HIS A CA 1
ATOM 2676 C C . HIS A 1 327 ? 22.924 9.689 -13.768 1.00 85.88 327 HIS A C 1
ATOM 2678 O O . HIS A 1 327 ? 21.900 9.021 -13.601 1.00 85.88 327 HIS A O 1
ATOM 2684 N N . VAL A 1 328 ? 23.764 9.472 -14.785 1.00 91.44 328 VAL A N 1
ATOM 2685 C CA . VAL A 1 328 ? 23.505 8.464 -15.821 1.00 91.44 328 VAL A CA 1
ATOM 2686 C C . VAL A 1 328 ? 23.550 7.054 -15.243 1.00 91.44 328 VAL A C 1
ATOM 2688 O O . VAL A 1 328 ? 22.749 6.213 -15.642 1.00 91.44 328 VAL A O 1
ATOM 2691 N N . GLY A 1 329 ? 24.409 6.800 -14.251 1.00 93.31 329 GLY A N 1
ATOM 2692 C CA . GLY A 1 329 ? 24.452 5.525 -13.538 1.00 93.31 329 GLY A CA 1
ATOM 2693 C C . GLY A 1 329 ? 23.090 5.114 -12.964 1.00 93.31 329 GLY A C 1
ATOM 2694 O O . GLY A 1 329 ? 22.633 4.006 -13.237 1.00 93.31 329 GLY A O 1
ATOM 2695 N N . HIS A 1 330 ? 22.402 6.015 -12.252 1.00 93.81 330 HIS A N 1
ATOM 2696 C CA . HIS A 1 330 ? 21.080 5.730 -11.664 1.00 93.81 330 HIS A CA 1
ATOM 2697 C C . HIS A 1 330 ? 19.985 5.548 -12.719 1.00 93.81 330 HIS A C 1
ATOM 2699 O O . HIS A 1 330 ? 19.139 4.663 -12.598 1.00 93.81 330 HIS A O 1
ATOM 2705 N N . GLN A 1 331 ? 19.999 6.360 -13.778 1.00 95.75 331 GLN A N 1
ATOM 2706 C CA . GLN A 1 331 ? 19.076 6.205 -14.910 1.00 95.75 331 GLN A CA 1
ATOM 2707 C C . GLN A 1 331 ? 19.256 4.831 -15.575 1.00 95.75 331 GLN A C 1
ATOM 2709 O O . GLN A 1 331 ? 18.293 4.100 -15.827 1.00 95.75 331 GLN A O 1
ATOM 2714 N N . MET A 1 332 ? 20.512 4.432 -15.778 1.00 96.88 332 MET A N 1
ATOM 2715 C CA . MET A 1 332 ? 20.873 3.133 -16.331 1.00 96.88 332 MET A CA 1
ATOM 2716 C C . MET A 1 332 ? 20.557 1.973 -15.386 1.00 96.88 332 MET A C 1
ATOM 2718 O O . MET A 1 332 ? 20.221 0.897 -15.876 1.00 96.88 332 MET A O 1
ATOM 2722 N N . ASP A 1 333 ? 20.585 2.167 -14.065 1.00 97.62 333 ASP A N 1
ATOM 2723 C CA . ASP A 1 333 ? 20.117 1.161 -13.104 1.00 97.62 333 ASP A CA 1
ATOM 2724 C C . ASP A 1 333 ? 18.626 0.856 -13.301 1.00 97.62 333 ASP A C 1
ATOM 2726 O O . ASP A 1 333 ? 18.244 -0.316 -13.358 1.00 97.62 333 ASP A O 1
ATOM 2730 N N . VAL A 1 334 ? 17.781 1.882 -13.470 1.00 97.31 334 VAL A N 1
ATOM 2731 C CA . VAL A 1 334 ? 16.349 1.684 -13.761 1.00 97.31 334 VAL A CA 1
ATOM 2732 C C . VAL A 1 334 ? 16.164 0.999 -15.113 1.00 97.31 334 VAL A C 1
ATOM 2734 O O . VAL A 1 334 ? 15.441 0.006 -15.208 1.00 97.31 334 VAL A O 1
ATOM 2737 N N . PHE A 1 335 ? 16.848 1.466 -16.159 1.00 97.88 335 PHE A N 1
ATOM 2738 C CA . PHE A 1 335 ? 16.738 0.844 -17.478 1.00 97.88 335 PHE A CA 1
ATOM 2739 C C . PHE A 1 335 ? 17.209 -0.617 -17.473 1.00 97.88 335 PHE A C 1
ATOM 2741 O O . PHE A 1 335 ? 16.567 -1.482 -18.066 1.00 97.88 335 PHE A O 1
ATOM 2748 N N . GLN A 1 336 ? 18.274 -0.930 -16.735 1.00 97.50 336 GLN A N 1
ATOM 2749 C CA . GLN A 1 336 ? 18.765 -2.293 -16.581 1.00 97.50 336 GLN A CA 1
ATOM 2750 C C . GLN A 1 336 ? 17.776 -3.183 -15.814 1.00 97.50 336 GLN A C 1
ATOM 2752 O O . GLN A 1 336 ? 17.646 -4.360 -16.148 1.00 97.50 336 GLN A O 1
ATOM 2757 N N . GLN A 1 337 ? 17.041 -2.652 -14.829 1.00 97.50 337 GLN A N 1
ATOM 2758 C CA . GLN A 1 337 ? 15.941 -3.384 -14.187 1.00 97.50 337 GLN A CA 1
ATOM 2759 C C . GLN A 1 337 ? 14.867 -3.782 -15.203 1.00 97.50 337 GLN A C 1
ATOM 2761 O O . GLN A 1 337 ? 14.442 -4.937 -15.216 1.00 97.50 337 GLN A O 1
ATOM 2766 N N . ILE A 1 338 ? 14.477 -2.856 -16.085 1.00 97.69 338 ILE A N 1
ATOM 2767 C CA . ILE A 1 338 ? 13.507 -3.115 -17.156 1.00 97.69 338 ILE A CA 1
ATOM 2768 C C . ILE A 1 338 ? 14.064 -4.171 -18.115 1.00 97.69 338 ILE A C 1
ATOM 2770 O O . ILE A 1 338 ? 13.427 -5.203 -18.328 1.00 97.69 338 ILE A O 1
ATOM 2774 N N . PHE A 1 339 ? 15.277 -3.959 -18.629 1.00 97.38 339 PHE A N 1
ATOM 2775 C CA . PHE A 1 339 ? 15.941 -4.851 -19.579 1.00 97.38 339 PHE A CA 1
ATOM 2776 C C . PHE A 1 339 ? 16.102 -6.275 -19.031 1.00 97.38 339 PHE A C 1
ATOM 2778 O O . PHE A 1 339 ? 15.802 -7.250 -19.715 1.00 97.38 339 PHE A O 1
ATOM 2785 N N . ASN A 1 340 ? 16.504 -6.424 -17.769 1.00 97.12 340 ASN A N 1
ATOM 2786 C CA . ASN A 1 340 ? 16.677 -7.735 -17.141 1.00 97.12 340 ASN A CA 1
ATOM 2787 C C . ASN A 1 340 ? 15.353 -8.419 -16.770 1.00 97.12 340 ASN A C 1
ATOM 2789 O O . ASN A 1 340 ? 15.349 -9.611 -16.468 1.00 97.12 340 ASN A O 1
ATOM 2793 N N . SER A 1 341 ? 14.237 -7.686 -16.765 1.00 96.50 341 SER A N 1
ATOM 2794 C CA . SER A 1 341 ? 12.924 -8.229 -16.405 1.00 96.50 341 SER A CA 1
ATOM 2795 C C . SER A 1 341 ? 12.158 -8.855 -17.579 1.00 96.50 341 SER A C 1
ATOM 2797 O O . SER A 1 341 ? 11.182 -9.567 -17.341 1.00 96.50 341 SER A O 1
ATOM 2799 N N . VAL A 1 342 ? 12.577 -8.609 -18.828 1.00 96.69 342 VAL A N 1
ATOM 2800 C CA . VAL A 1 342 ? 11.962 -9.182 -20.042 1.00 96.69 342 VAL A CA 1
ATOM 2801 C C . VAL A 1 342 ? 12.611 -10.514 -20.456 1.00 96.69 342 VAL A C 1
ATOM 2803 O O . VAL A 1 342 ? 13.670 -10.892 -19.960 1.00 96.69 342 VAL A O 1
ATOM 2806 N N . SER A 1 343 ? 11.977 -11.247 -21.379 1.00 95.25 343 SER A N 1
ATOM 2807 C CA . SER A 1 343 ? 12.534 -12.488 -21.943 1.00 95.25 343 SER A CA 1
ATOM 2808 C C . SER A 1 343 ? 13.790 -12.234 -22.784 1.00 95.25 343 SER A C 1
ATOM 2810 O O . SER A 1 343 ? 13.903 -11.176 -23.396 1.00 95.25 343 SER A O 1
ATOM 2812 N N . THR A 1 344 ? 14.670 -13.234 -22.919 1.00 94.56 344 THR A N 1
ATOM 2813 C CA . THR A 1 344 ? 15.880 -13.155 -23.764 1.00 94.56 344 THR A CA 1
ATOM 2814 C C . THR A 1 344 ? 15.571 -12.724 -25.200 1.00 94.56 344 THR A C 1
ATOM 2816 O O . THR A 1 344 ? 16.188 -11.790 -25.690 1.00 94.56 344 THR A O 1
ATOM 2819 N N . ASP A 1 345 ? 14.530 -13.282 -25.828 1.00 94.06 345 ASP A N 1
ATOM 2820 C CA . ASP A 1 345 ? 14.107 -12.852 -27.172 1.00 94.06 345 ASP A CA 1
ATOM 2821 C C . ASP A 1 345 ? 13.779 -11.348 -27.238 1.00 94.06 345 ASP A C 1
ATOM 2823 O O . ASP A 1 345 ? 14.083 -10.670 -28.214 1.00 94.06 345 ASP A O 1
ATOM 2827 N N . THR A 1 346 ? 13.165 -10.805 -26.181 1.00 94.69 346 THR A N 1
ATOM 2828 C CA . THR A 1 346 ? 12.814 -9.380 -26.111 1.00 94.69 346 THR A CA 1
ATOM 2829 C C . THR A 1 346 ? 14.046 -8.526 -25.801 1.00 94.69 346 THR A C 1
ATOM 2831 O O . THR A 1 346 ? 14.134 -7.398 -26.277 1.00 94.69 346 THR A O 1
ATOM 2834 N N . GLN A 1 347 ? 15.018 -9.049 -25.046 1.00 96.19 347 GLN A N 1
ATOM 2835 C CA . GLN A 1 347 ? 16.318 -8.399 -24.847 1.00 96.19 347 GLN A CA 1
ATOM 2836 C C . GLN A 1 347 ? 17.072 -8.260 -26.170 1.00 96.19 347 GLN A C 1
ATOM 2838 O O . GLN A 1 347 ? 17.591 -7.183 -26.452 1.00 96.19 347 GLN A O 1
ATOM 2843 N N . ASP A 1 348 ? 17.087 -9.308 -26.996 1.00 95.19 348 ASP A N 1
ATOM 2844 C CA . ASP A 1 348 ? 17.728 -9.287 -28.313 1.00 95.19 348 ASP A CA 1
ATOM 2845 C C . ASP A 1 348 ? 17.041 -8.290 -29.258 1.00 95.19 348 ASP A C 1
ATOM 2847 O O . ASP A 1 348 ? 17.719 -7.502 -29.928 1.00 95.19 348 ASP A O 1
ATOM 2851 N N . ASP A 1 349 ? 15.703 -8.264 -29.260 1.00 94.69 349 ASP A N 1
ATOM 2852 C CA . ASP A 1 349 ? 14.913 -7.279 -30.007 1.00 94.69 349 ASP A CA 1
ATOM 2853 C C . ASP A 1 349 ? 15.259 -5.840 -29.576 1.00 94.69 349 ASP A C 1
ATOM 2855 O O . ASP A 1 349 ? 15.522 -4.989 -30.429 1.00 94.69 349 ASP A O 1
ATOM 2859 N N . LEU A 1 350 ? 15.323 -5.571 -28.264 1.00 95.94 350 LEU A N 1
ATOM 2860 C CA . LEU A 1 350 ? 15.672 -4.254 -27.718 1.00 95.94 350 LEU A CA 1
ATOM 2861 C C . LEU A 1 350 ? 17.114 -3.862 -28.037 1.00 95.94 350 LEU A C 1
ATOM 2863 O O . LEU A 1 350 ? 17.370 -2.744 -28.479 1.00 95.94 350 LEU A O 1
ATOM 2867 N N . LYS A 1 351 ? 18.065 -4.781 -27.855 1.00 96.19 351 LYS A N 1
ATOM 2868 C CA . LYS A 1 351 ? 19.481 -4.562 -28.167 1.00 96.19 351 LYS A CA 1
ATOM 2869 C C . LYS A 1 351 ? 19.663 -4.183 -29.631 1.00 96.19 351 LYS A C 1
ATOM 2871 O O . LYS A 1 351 ? 20.374 -3.223 -29.945 1.00 96.19 351 LYS A O 1
ATOM 2876 N N . LYS A 1 352 ? 18.987 -4.902 -30.529 1.00 94.56 352 LYS A N 1
ATOM 2877 C CA . LYS A 1 352 ? 18.967 -4.581 -31.955 1.00 94.56 352 LYS A CA 1
ATOM 2878 C C . LYS A 1 352 ? 18.323 -3.219 -32.209 1.00 94.56 352 LYS A C 1
ATOM 2880 O O . LYS A 1 352 ? 18.928 -2.400 -32.894 1.00 94.56 352 LYS A O 1
ATOM 2885 N N . GLY A 1 353 ? 17.158 -2.955 -31.621 1.00 94.44 353 GLY A N 1
ATOM 2886 C CA . GLY A 1 353 ? 16.445 -1.686 -31.762 1.00 94.44 353 GLY A CA 1
ATOM 2887 C C . GLY A 1 353 ? 17.287 -0.479 -31.342 1.00 94.44 353 GLY A C 1
ATOM 2888 O O . GLY A 1 353 ? 17.407 0.481 -32.099 1.00 94.44 353 GLY A O 1
ATOM 2889 N N . ILE A 1 354 ? 17.954 -0.552 -30.188 1.00 95.44 354 ILE A N 1
ATOM 2890 C CA . ILE A 1 354 ? 18.888 0.480 -29.708 1.00 95.44 354 ILE A CA 1
ATOM 2891 C C . ILE A 1 354 ? 20.062 0.642 -30.683 1.00 95.44 354 ILE A C 1
ATOM 2893 O O . ILE A 1 354 ? 20.425 1.758 -31.058 1.00 95.44 354 ILE A O 1
ATOM 2897 N N . THR A 1 355 ? 20.658 -0.468 -31.126 1.00 93.06 355 THR A N 1
ATOM 2898 C CA . THR A 1 355 ? 21.822 -0.453 -32.028 1.00 93.06 355 THR A CA 1
ATOM 2899 C C . THR A 1 355 ? 21.499 0.157 -33.396 1.00 93.06 355 THR A C 1
ATOM 2901 O O . THR A 1 355 ? 22.352 0.847 -33.975 1.00 93.06 355 THR A O 1
ATOM 2904 N N . ASP A 1 356 ? 20.288 -0.096 -33.899 1.00 93.75 356 ASP A N 1
ATOM 2905 C CA . ASP A 1 356 ? 19.759 0.425 -35.162 1.00 93.75 356 ASP A CA 1
ATOM 2906 C C . ASP A 1 356 ? 19.364 1.907 -35.047 1.00 93.75 356 ASP A C 1
ATOM 2908 O O . ASP A 1 356 ? 19.577 2.670 -35.992 1.00 93.75 356 ASP A O 1
ATOM 2912 N N . PHE A 1 357 ? 18.848 2.327 -33.887 1.00 94.81 357 PHE A N 1
ATOM 2913 C CA . PHE A 1 357 ? 18.520 3.723 -33.589 1.00 94.81 357 PHE A CA 1
ATOM 2914 C C . PHE A 1 357 ? 19.775 4.605 -33.447 1.00 94.81 357 PHE A C 1
ATOM 2916 O O . PHE A 1 357 ? 19.785 5.765 -33.864 1.00 94.81 357 PHE A O 1
ATOM 2923 N N . MET A 1 358 ? 20.868 4.052 -32.911 1.00 92.19 358 MET A N 1
ATOM 2924 C CA . MET A 1 358 ? 22.124 4.780 -32.707 1.00 92.19 358 MET A CA 1
ATOM 2925 C C . MET A 1 358 ? 22.814 5.190 -34.031 1.00 92.19 358 MET A C 1
ATOM 2927 O O . MET A 1 358 ? 22.971 4.361 -34.939 1.00 92.19 358 MET A O 1
ATOM 2931 N N . PRO A 1 359 ? 23.339 6.433 -34.146 1.00 92.69 359 PRO A N 1
ATOM 2932 C CA . PRO A 1 359 ? 23.993 6.917 -35.364 1.00 92.69 359 PRO A CA 1
ATOM 2933 C C . PRO A 1 359 ? 25.187 6.059 -35.787 1.00 92.69 359 PRO A C 1
ATOM 2935 O O . PRO A 1 359 ? 26.101 5.862 -35.007 1.00 92.69 359 PRO A O 1
ATOM 2938 N N . LYS A 1 360 ? 25.258 5.625 -37.052 1.00 89.00 360 LYS A N 1
ATOM 2939 C CA . LYS A 1 360 ? 26.365 4.773 -37.549 1.00 89.00 360 LYS A CA 1
ATOM 2940 C C . LYS A 1 360 ? 27.762 5.404 -37.453 1.00 89.00 360 LYS A C 1
ATOM 2942 O O . LYS A 1 360 ? 28.746 4.675 -37.413 1.00 89.00 360 LYS A O 1
ATOM 2947 N N . GLU A 1 361 ? 27.852 6.730 -37.476 1.00 89.94 361 GLU A N 1
ATOM 2948 C CA . GLU A 1 361 ? 29.116 7.473 -37.451 1.00 89.94 361 GLU A CA 1
ATOM 2949 C C . GLU A 1 361 ? 29.429 7.937 -36.024 1.00 89.94 361 GLU A C 1
ATOM 2951 O O . GLU A 1 361 ? 28.617 8.631 -35.408 1.00 89.94 361 GLU A O 1
ATOM 2956 N N . ARG A 1 362 ? 30.635 7.627 -35.532 1.00 89.25 362 ARG A N 1
ATOM 2957 C CA . ARG A 1 362 ? 31.109 8.001 -34.188 1.00 89.25 362 ARG A CA 1
ATOM 2958 C C . ARG A 1 362 ? 31.003 9.507 -33.914 1.00 89.25 362 ARG A C 1
ATOM 2960 O O . ARG A 1 362 ? 30.585 9.916 -32.833 1.00 89.25 362 ARG A O 1
ATOM 2967 N N . ASP A 1 363 ? 31.297 10.335 -34.914 1.00 89.50 363 ASP A N 1
ATOM 2968 C CA . ASP A 1 363 ? 31.226 11.797 -34.795 1.00 89.50 363 ASP A CA 1
ATOM 2969 C C . ASP A 1 363 ? 29.801 12.288 -34.500 1.00 89.50 363 ASP A C 1
ATOM 2971 O O . ASP A 1 363 ? 29.609 13.272 -33.784 1.00 89.50 363 ASP A O 1
ATOM 2975 N N . LYS A 1 364 ? 28.781 11.581 -35.006 1.00 90.12 364 LYS A N 1
ATOM 2976 C CA . LYS A 1 364 ? 27.372 11.902 -34.743 1.00 90.12 364 LYS A CA 1
ATOM 2977 C C . LYS A 1 364 ? 26.962 11.532 -33.320 1.00 90.12 364 LYS A C 1
ATOM 2979 O O . LYS A 1 364 ? 26.217 12.292 -32.714 1.00 90.12 364 LYS A O 1
ATOM 2984 N N . VAL A 1 365 ? 27.478 10.432 -32.768 1.00 88.44 365 VAL A N 1
ATOM 2985 C CA . VAL A 1 365 ? 27.263 10.051 -31.356 1.00 88.44 365 VAL A CA 1
ATOM 2986 C C . VAL A 1 365 ? 27.754 11.165 -30.430 1.00 88.44 365 VAL A C 1
ATOM 2988 O O . VAL A 1 365 ? 27.021 11.599 -29.543 1.00 88.44 365 VAL A O 1
ATOM 2991 N N . SER A 1 366 ? 28.947 11.702 -30.713 1.00 88.62 366 SER A N 1
ATOM 2992 C CA . SER A 1 366 ? 29.507 12.851 -29.991 1.00 88.62 366 SER A CA 1
ATOM 2993 C C . SER A 1 366 ? 28.664 14.113 -30.165 1.00 88.62 366 SER A C 1
ATOM 2995 O O . SER A 1 366 ? 28.274 14.747 -29.188 1.00 88.62 366 SER A O 1
ATOM 2997 N N . LYS A 1 367 ? 28.313 14.446 -31.414 1.00 90.81 367 LYS A N 1
ATOM 2998 C CA . LYS A 1 367 ? 27.508 15.630 -31.745 1.00 90.81 367 LYS A CA 1
ATOM 2999 C C . LYS A 1 367 ? 26.151 15.650 -31.035 1.00 90.81 367 LYS A C 1
ATOM 3001 O O . LYS A 1 367 ? 25.675 16.728 -30.695 1.00 90.81 367 LYS A O 1
ATOM 3006 N N . TYR A 1 368 ? 25.526 14.489 -30.862 1.00 90.19 368 TYR A N 1
ATOM 3007 C CA . TYR A 1 368 ? 24.225 14.357 -30.207 1.00 90.19 368 TYR A CA 1
ATOM 3008 C C . TYR A 1 368 ? 24.322 14.085 -28.701 1.00 90.19 368 TYR A C 1
ATOM 3010 O O . TYR A 1 368 ? 23.288 13.944 -28.062 1.00 90.19 368 TYR A O 1
ATOM 3018 N N . GLY A 1 369 ? 25.529 14.028 -28.127 1.00 90.12 369 GLY A N 1
ATOM 3019 C CA . GLY A 1 369 ? 25.712 13.826 -26.690 1.00 90.12 369 GLY A CA 1
ATOM 3020 C C . GLY A 1 369 ? 25.291 12.442 -26.191 1.00 90.12 369 GLY A C 1
ATOM 3021 O O . GLY A 1 369 ? 24.927 12.317 -25.032 1.00 90.12 369 GLY A O 1
ATOM 3022 N N . LEU A 1 370 ? 25.347 11.407 -27.038 1.00 93.00 370 LEU A N 1
ATOM 3023 C CA . LEU A 1 370 ? 24.837 10.059 -26.722 1.00 93.00 370 LEU A CA 1
ATOM 3024 C C . LEU A 1 370 ? 25.872 9.152 -26.030 1.00 93.00 370 LEU A C 1
ATOM 3026 O O . LEU A 1 370 ? 25.579 7.997 -25.723 1.00 93.00 370 LEU A O 1
ATOM 3030 N N . TRP A 1 371 ? 27.095 9.650 -25.816 1.00 92.88 371 TRP A N 1
ATOM 3031 C CA . TRP A 1 371 ? 28.169 8.902 -25.153 1.00 92.88 371 TRP A CA 1
ATOM 3032 C C . TRP A 1 371 ? 27.819 8.427 -23.744 1.00 92.88 371 TRP A C 1
ATOM 3034 O O . TRP A 1 371 ? 28.063 7.254 -23.481 1.00 92.88 371 TRP A O 1
ATOM 3044 N N . PRO A 1 372 ? 27.204 9.245 -22.864 1.00 93.81 372 PRO A N 1
ATOM 3045 C CA . PRO A 1 372 ? 26.926 8.803 -21.503 1.00 93.81 372 PRO A CA 1
ATOM 3046 C C . PRO A 1 372 ? 26.042 7.550 -21.460 1.00 93.81 372 PRO A C 1
ATOM 3048 O O . PRO A 1 372 ? 26.371 6.591 -20.766 1.00 93.81 372 PRO A O 1
ATOM 3051 N N . PHE A 1 373 ? 24.970 7.513 -22.261 1.00 94.88 373 PHE A N 1
ATOM 3052 C CA . PHE A 1 373 ? 24.149 6.312 -22.414 1.00 94.88 373 PHE A CA 1
ATOM 3053 C C . PHE A 1 373 ? 24.946 5.152 -23.023 1.00 94.88 373 PHE A C 1
ATOM 3055 O O . PHE A 1 373 ? 24.911 4.041 -22.499 1.00 94.88 373 PHE A O 1
ATOM 3062 N N . TYR A 1 374 ? 25.653 5.390 -24.135 1.00 94.50 374 TYR A N 1
ATOM 3063 C CA . TYR A 1 374 ? 26.369 4.338 -24.861 1.00 94.50 374 TYR A CA 1
ATOM 3064 C C . TYR A 1 374 ? 27.430 3.649 -23.993 1.00 94.50 374 TYR A C 1
ATOM 3066 O O . TYR A 1 374 ? 27.456 2.420 -23.935 1.00 94.50 374 TYR A O 1
ATOM 3074 N N . ASP A 1 375 ? 28.267 4.422 -23.301 1.00 93.50 375 ASP A N 1
ATOM 3075 C CA . ASP A 1 375 ? 29.368 3.899 -22.490 1.00 93.50 375 ASP A CA 1
ATOM 3076 C C . ASP A 1 375 ? 28.838 3.031 -21.339 1.00 93.50 375 ASP A C 1
ATOM 3078 O O . ASP A 1 375 ? 29.309 1.909 -21.129 1.00 93.50 375 ASP A O 1
ATOM 3082 N N . GLU A 1 376 ? 27.795 3.492 -20.641 1.00 95.06 376 GLU A N 1
ATOM 3083 C CA . GLU A 1 376 ? 27.145 2.705 -19.591 1.00 95.06 376 GLU A CA 1
ATOM 3084 C C . GLU A 1 376 ? 26.408 1.479 -20.152 1.00 95.06 376 GLU A C 1
ATOM 3086 O O . GLU A 1 376 ? 26.448 0.405 -19.548 1.00 95.06 376 GLU A O 1
ATOM 3091 N N . ALA A 1 377 ? 25.769 1.586 -21.320 1.00 95.00 377 ALA A N 1
ATOM 3092 C CA . ALA A 1 377 ? 25.073 0.467 -21.948 1.00 95.00 377 ALA A CA 1
ATOM 3093 C C . ALA A 1 377 ? 26.042 -0.647 -22.382 1.00 95.00 377 ALA A C 1
ATOM 3095 O O . ALA A 1 377 ? 25.737 -1.826 -22.183 1.00 95.00 377 ALA A O 1
ATOM 3096 N N . VAL A 1 378 ? 27.220 -0.296 -22.912 1.00 94.88 378 VAL A N 1
ATOM 3097 C CA . VAL A 1 378 ? 28.293 -1.255 -23.228 1.00 94.88 378 VAL A CA 1
ATOM 3098 C C . VAL A 1 378 ? 28.850 -1.875 -21.945 1.00 94.88 378 VAL A C 1
ATOM 3100 O O . VAL A 1 378 ? 28.903 -3.098 -21.825 1.00 94.88 378 VAL A O 1
ATOM 3103 N N . LYS A 1 379 ? 29.185 -1.057 -20.938 1.00 94.94 379 LYS A N 1
ATOM 3104 C CA . LYS A 1 379 ? 29.697 -1.513 -19.629 1.00 94.94 379 LYS A CA 1
ATOM 3105 C C . LYS A 1 379 ? 28.755 -2.504 -18.934 1.00 94.94 379 LYS A C 1
ATOM 3107 O O . LYS A 1 379 ? 29.213 -3.423 -18.256 1.00 94.94 379 LYS A O 1
ATOM 3112 N N . ARG A 1 380 ? 27.442 -2.335 -19.113 1.00 94.81 380 ARG A N 1
ATOM 3113 C CA . ARG A 1 380 ? 26.386 -3.184 -18.534 1.00 94.81 380 ARG A CA 1
ATOM 3114 C C . ARG A 1 380 ? 25.966 -4.357 -19.427 1.00 94.81 380 ARG A C 1
ATOM 3116 O O . ARG A 1 380 ? 25.064 -5.097 -19.038 1.00 94.81 380 ARG A O 1
ATOM 3123 N N . ASN A 1 381 ? 26.620 -4.555 -20.576 1.00 94.31 381 ASN A N 1
ATOM 3124 C CA . ASN A 1 381 ? 26.304 -5.579 -21.583 1.00 94.31 381 ASN A CA 1
ATOM 3125 C C . ASN A 1 381 ? 24.870 -5.495 -22.144 1.00 94.31 381 ASN A C 1
ATOM 3127 O O . ASN A 1 381 ? 24.284 -6.511 -22.516 1.00 94.31 381 ASN A O 1
ATOM 3131 N N . ILE A 1 382 ? 24.294 -4.293 -22.204 1.00 94.31 382 ILE A N 1
ATOM 3132 C CA . ILE A 1 382 ? 22.976 -4.055 -22.813 1.00 94.31 382 ILE A CA 1
ATOM 3133 C C . ILE A 1 382 ? 23.106 -4.002 -24.341 1.00 94.31 382 ILE A C 1
ATOM 3135 O O . ILE A 1 382 ? 22.269 -4.544 -25.061 1.00 94.31 382 ILE A O 1
ATOM 3139 N N . ILE A 1 383 ? 24.184 -3.391 -24.841 1.00 94.25 383 ILE A N 1
ATOM 3140 C CA . ILE A 1 383 ? 24.553 -3.366 -26.262 1.00 94.25 383 ILE A CA 1
ATOM 3141 C C . ILE A 1 383 ? 26.008 -3.799 -26.449 1.00 94.25 383 ILE A C 1
ATOM 3143 O O . ILE A 1 383 ? 26.802 -3.742 -25.513 1.00 94.25 383 ILE A O 1
ATOM 3147 N N . ASP A 1 384 ? 26.351 -4.234 -27.662 1.00 92.12 384 ASP A N 1
ATOM 3148 C CA . ASP A 1 384 ? 27.735 -4.568 -28.009 1.00 92.12 384 ASP A CA 1
ATOM 3149 C C . ASP A 1 384 ? 28.540 -3.306 -28.335 1.00 92.12 384 ASP A C 1
ATOM 3151 O O . ASP A 1 384 ? 28.004 -2.314 -28.840 1.00 92.12 384 ASP A O 1
ATOM 3155 N N . GLU A 1 385 ? 29.850 -3.365 -28.097 1.00 90.06 385 GLU A N 1
ATOM 3156 C CA . GLU A 1 385 ? 30.765 -2.300 -28.490 1.00 90.06 385 GLU A CA 1
ATOM 3157 C C . GLU A 1 385 ? 30.804 -2.170 -30.024 1.00 90.06 385 GLU A C 1
ATOM 3159 O O . GLU A 1 385 ? 31.172 -3.096 -30.749 1.00 90.06 385 GLU A O 1
ATOM 3164 N N . LYS A 1 386 ? 30.398 -1.001 -30.525 1.00 85.88 386 LYS A N 1
ATOM 3165 C CA . LYS A 1 386 ? 30.272 -0.685 -31.956 1.00 85.88 386 LYS A CA 1
ATOM 3166 C C . LYS A 1 386 ? 31.294 0.344 -32.431 1.00 85.88 386 LYS A C 1
ATOM 3168 O O . LYS A 1 386 ? 31.727 0.296 -33.580 1.00 85.88 386 LYS A O 1
ATOM 3173 N N . TYR A 1 387 ? 31.666 1.285 -31.567 1.00 80.81 387 TYR A N 1
ATOM 3174 C CA . TYR A 1 387 ? 32.625 2.344 -31.872 1.00 80.81 387 TYR A CA 1
ATOM 3175 C C . TYR A 1 387 ? 33.931 2.047 -31.136 1.00 80.81 387 TYR A C 1
ATOM 3177 O O . TYR A 1 387 ? 34.107 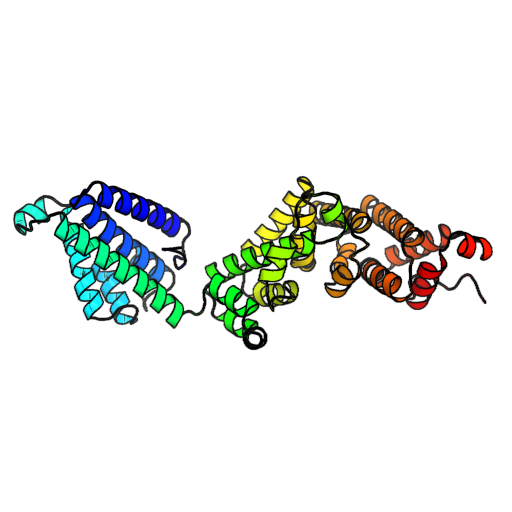2.471 -30.000 1.00 80.81 387 TYR A O 1
ATOM 3185 N N . SER A 1 388 ? 34.834 1.298 -31.773 1.00 66.62 388 SER A N 1
ATOM 3186 C CA . SER A 1 388 ? 36.179 1.075 -31.234 1.00 66.62 388 SER A CA 1
ATOM 3187 C C . SER A 1 388 ? 36.963 2.393 -31.141 1.00 66.62 388 SER A C 1
ATOM 3189 O O . SER A 1 388 ? 36.706 3.338 -31.902 1.00 66.62 388 SER A O 1
ATOM 3191 N N . SER A 1 389 ? 37.914 2.434 -30.202 1.00 56.41 389 SER A N 1
ATOM 3192 C CA . SER A 1 389 ? 38.756 3.594 -29.874 1.00 56.41 389 SER A CA 1
ATOM 3193 C C . SER A 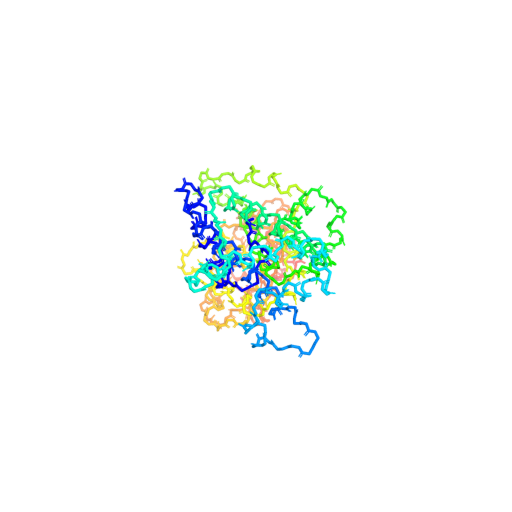1 389 ? 39.521 4.155 -31.064 1.00 56.41 389 SER A C 1
ATOM 3195 O O . SER A 1 389 ? 40.022 3.363 -31.891 1.00 56.41 389 SER A O 1
#

Foldseek 3Di:
DLPLVFDDPVLVVVLVVLVVVLVVCLVVLVLLSLLQSLQVNLLSRLLRVCQVVPDPPDHNVNSVPDHSLVSLVVCCVVVLDPPVLSVLSVLSVLSNVVVDVVSCVVVVDDTGSVSSVSSVVSSSVSSVSNVVSCCVVQHDALVVLQVCQQPPPVSVVCLLVRLLSDDQSRLLVNLVVLLVLLLLVLCCFPLNVVVDPDDSVVVPVSSHNNPDSQVSLVSSVVVHDPVSLVVLLVVLLVCLVVVVLSSVQSSLLNNVVPLVVDDLVSLLSSLLSVLVSCLSRLQVLQVCLVSLSQLQSQVSQDDPVSLVSLLVSLLSLLQPQDDDLVSNVSSVSNNVSNLNNHDPVSLVVNQVSNVVSDDLDPVVCVVSRRVSVVVVCCVSVSYPDRDDD

pLDDT: mean 90.0, std 7.26, range [56.41, 98.44]

Secondary structure (DSSP, 8-state):
-TTTT--SHHHHHHHHHHHHHHHHHHHTT-HHHHHHHHHHHHHHHHHHHHHHSPPTT--HHHHHT--HHHHHHHHHHTTSS-HHHHHHHHHHHHHHGGGSHHHHHHH-----HHHHHHHHHHHHHHHHHHHHHHHHHH---HHHHHHHHHH-HHHHHHHHHHHHHS-HHHHHHHHHHHHHHHHHHHHTSHHHHTT-S--THHHHHTTTT---HHHHHHHHGGGS-HHHHHHHHHHHHHHHHHT-HHHHHHHHHHHTTTGGGS-HHHHHHHHHHHHHHHHHHGGGHHHHHHTTTTTTGGGG--SHHHHHHHHHHHHHHHHH--SSHHHHHHHHHHHHHHHHHS-HHHHHHHHHHHHHHS-SSHHHHHHTT-HHHHHHHHHTTSS---S--

Radius of gyration: 29.68 Å; chains: 1; bounding box: 81×48×80 Å